Protein AF-0000000084543876 (afdb_homodimer)

Nearest PDB structures (foldseek):
  7tyx-assembly1_R  TM=1.602E-01  e=5.419E+00  Homo sapiens
  8wp0-assembly1_A  TM=1.393E-01  e=9.042E+00  Arabidopsis thaliana
  7tyx-assembly1_R  TM=1.740E-01  e=6.120E+00  Homo sapiens
  8wp0-assembly1_A  TM=1.392E-01  e=5.158E+00  Arabidopsis thaliana

Structure (mmCIF, N/CA/C/O backbone):
data_AF-0000000084543876-model_v1
#
loop_
_entity.id
_entity.type
_entity.pdbx_description
1 polymer 'tRNA-processing ribonuclease BN'
#
loop_
_atom_site.group_PDB
_atom_site.id
_atom_site.type_symbol
_atom_site.label_atom_id
_atom_site.label_alt_id
_atom_site.label_comp_id
_atom_site.label_asym_id
_atom_site.label_entity_id
_atom_site.label_seq_id
_atom_site.pdbx_PDB_ins_code
_atom_site.Cartn_x
_atom_site.Cartn_y
_atom_site.Cartn_z
_atom_site.occupancy
_atom_site.B_iso_or_equiv
_atom_site.auth_seq_id
_atom_site.auth_comp_id
_atom_site.auth_asym_id
_atom_site.auth_atom_id
_atom_site.pdbx_PDB_model_num
ATOM 1 N N . MET A 1 1 ? 17.812 -32.656 0.526 1 65.5 1 MET A N 1
ATOM 2 C CA . MET A 1 1 ? 18.469 -31.484 1.089 1 65.5 1 MET A CA 1
ATOM 3 C C . MET A 1 1 ? 18.562 -31.594 2.607 1 65.5 1 MET A C 1
ATOM 5 O O . MET A 1 1 ? 17.609 -31.984 3.266 1 65.5 1 MET A O 1
ATOM 9 N N . ASN A 1 2 ? 19.688 -31.422 3.168 1 77.44 2 ASN A N 1
ATOM 10 C CA . ASN A 1 2 ? 19.953 -31.516 4.602 1 77.44 2 ASN A CA 1
ATOM 11 C C . ASN A 1 2 ? 19.328 -30.344 5.359 1 77.44 2 ASN A C 1
ATOM 13 O O . ASN A 1 2 ? 19.109 -29.281 4.789 1 77.44 2 ASN A O 1
ATOM 17 N N . LEU A 1 3 ? 18.797 -30.609 6.527 1 85.81 3 LEU A N 1
ATOM 18 C CA . LEU A 1 3 ? 18.141 -29.625 7.395 1 85.81 3 LEU A CA 1
ATOM 19 C C . LEU A 1 3 ? 19.016 -28.391 7.586 1 85.81 3 LEU A C 1
ATOM 21 O O . LEU A 1 3 ? 18.5 -27.266 7.652 1 85.81 3 LEU A O 1
ATOM 25 N N . ALA A 1 4 ? 20.25 -28.656 7.594 1 86.25 4 ALA A N 1
ATOM 26 C CA . ALA A 1 4 ? 21.188 -27.547 7.785 1 86.25 4 ALA A CA 1
ATOM 27 C C . ALA A 1 4 ? 21.188 -26.609 6.582 1 86.25 4 ALA A C 1
ATOM 29 O O . ALA A 1 4 ? 21.266 -25.391 6.738 1 86.25 4 ALA A O 1
ATOM 30 N N . THR A 1 5 ? 21.047 -27.219 5.473 1 85.94 5 THR A N 1
ATOM 31 C CA . THR A 1 5 ? 21.016 -26.438 4.238 1 85.94 5 THR A CA 1
ATOM 32 C C . THR A 1 5 ? 19.734 -25.625 4.148 1 85.94 5 THR A C 1
ATOM 34 O O . THR A 1 5 ? 19.766 -24.453 3.74 1 85.94 5 THR A O 1
ATOM 37 N N . VAL A 1 6 ? 18.703 -26.203 4.613 1 87.62 6 VAL A N 1
ATOM 38 C CA . VAL A 1 6 ? 17.406 -25.531 4.594 1 87.62 6 VAL A CA 1
ATOM 39 C C . VAL A 1 6 ? 17.438 -24.359 5.578 1 87.62 6 VAL A C 1
ATOM 41 O O . VAL A 1 6 ? 16.953 -23.266 5.262 1 87.62 6 VAL A O 1
ATOM 44 N N . LYS A 1 7 ? 18.016 -24.609 6.688 1 90.81 7 LYS A N 1
ATOM 45 C CA . LYS A 1 7 ? 18.094 -23.562 7.699 1 90.81 7 LYS A CA 1
ATOM 46 C C . LYS A 1 7 ? 18.953 -22.391 7.215 1 90.81 7 LYS A C 1
ATOM 48 O O . LYS A 1 7 ? 18.609 -21.234 7.453 1 90.81 7 LYS A O 1
ATOM 53 N N . SER A 1 8 ? 20.016 -22.75 6.582 1 91.75 8 SER A N 1
ATOM 54 C CA . SER A 1 8 ? 20.891 -21.703 6.051 1 91.75 8 SER A CA 1
ATOM 55 C C . SER A 1 8 ? 20.203 -20.906 4.953 1 91.75 8 SER A C 1
ATOM 57 O O . SER A 1 8 ? 20.344 -19.688 4.883 1 91.75 8 SER A O 1
ATOM 59 N N . LEU A 1 9 ? 19.516 -21.625 4.164 1 90.75 9 LEU A N 1
ATOM 60 C CA . LEU A 1 9 ? 18.781 -20.984 3.086 1 90.75 9 LEU A CA 1
ATOM 61 C C . LEU A 1 9 ? 17.719 -20.031 3.645 1 90.75 9 LEU A C 1
ATOM 63 O O . LEU A 1 9 ? 17.562 -18.922 3.15 1 90.75 9 LEU A O 1
ATOM 67 N N . LEU A 1 10 ? 17.062 -20.422 4.648 1 91.88 10 LEU A N 1
ATOM 68 C CA . LEU A 1 10 ? 16 -19.625 5.254 1 91.88 10 LEU A CA 1
ATOM 69 C C . LEU A 1 10 ? 16.578 -18.406 5.961 1 91.88 10 LEU A C 1
ATOM 71 O O . LEU A 1 10 ? 16.016 -17.312 5.891 1 91.88 10 LEU A O 1
ATOM 75 N N . LYS A 1 11 ? 17.641 -18.609 6.598 1 93 11 LYS A N 1
ATOM 76 C CA . LYS A 1 11 ? 18.297 -17.516 7.301 1 93 11 LYS A CA 1
ATOM 77 C C . LYS A 1 11 ? 18.734 -16.422 6.328 1 93 11 LYS A C 1
ATOM 79 O O . LYS A 1 11 ? 18.531 -15.234 6.578 1 93 11 LYS A O 1
ATOM 84 N N . GLU A 1 12 ? 19.312 -16.844 5.309 1 93.38 12 GLU A N 1
ATOM 85 C CA . GLU A 1 12 ? 19.766 -15.875 4.305 1 93.38 12 GLU A CA 1
ATOM 86 C C . GLU A 1 12 ? 18.578 -15.188 3.639 1 93.38 12 GLU A C 1
ATOM 88 O O . GLU A 1 12 ? 18.641 -14 3.316 1 93.38 12 GLU A O 1
ATOM 93 N N . THR A 1 13 ? 17.594 -15.969 3.436 1 94.06 13 THR A N 1
ATOM 94 C CA . THR A 1 13 ? 16.391 -15.414 2.822 1 94.06 13 THR A CA 1
ATOM 95 C C . THR A 1 13 ? 15.789 -14.32 3.703 1 94.06 13 THR A C 1
ATOM 97 O O . THR A 1 13 ? 15.438 -13.242 3.213 1 94.06 13 THR A O 1
ATOM 100 N N . ILE A 1 14 ? 15.75 -14.539 4.977 1 91.94 14 ILE A N 1
ATOM 101 C CA . ILE A 1 14 ? 15.172 -13.578 5.918 1 91.94 14 ILE A CA 1
ATOM 102 C C . ILE A 1 14 ? 16.078 -12.352 6.023 1 91.94 14 ILE A C 1
ATOM 104 O O . ILE A 1 14 ? 15.594 -11.227 6.117 1 91.94 14 ILE A O 1
ATOM 108 N N . THR A 1 15 ? 17.344 -12.578 6.012 1 91.12 15 THR A N 1
ATOM 109 C CA . THR A 1 15 ? 18.297 -11.477 6.07 1 91.12 15 THR A CA 1
ATOM 110 C C . THR A 1 15 ? 18.156 -10.57 4.852 1 91.12 15 THR A C 1
ATOM 112 O O . THR A 1 15 ? 18.094 -9.344 4.984 1 91.12 15 THR A O 1
ATOM 115 N N . GLU A 1 16 ? 18.047 -11.18 3.703 1 92.5 16 GLU A N 1
ATOM 116 C CA . GLU A 1 16 ? 17.906 -10.406 2.475 1 92.5 16 GLU A CA 1
ATOM 117 C C . GLU A 1 16 ? 16.531 -9.742 2.393 1 92.5 16 GLU A C 1
ATOM 119 O O . GLU A 1 16 ? 16.406 -8.641 1.847 1 92.5 16 GLU A O 1
ATOM 124 N N . TRP A 1 17 ? 15.602 -10.5 2.873 1 92.5 17 TRP A N 1
ATOM 125 C CA . TRP A 1 17 ? 14.242 -9.977 2.959 1 92.5 17 TRP A CA 1
ATOM 126 C C . TRP A 1 17 ? 14.203 -8.68 3.758 1 92.5 17 TRP A C 1
ATOM 128 O O . TRP A 1 17 ? 13.516 -7.73 3.381 1 92.5 17 TRP A O 1
ATOM 138 N N . GLN A 1 18 ? 15 -8.602 4.801 1 88 18 GLN A N 1
ATOM 139 C CA . GLN A 1 18 ? 15.094 -7.406 5.637 1 88 18 GLN A CA 1
ATOM 140 C C . GLN A 1 18 ? 15.914 -6.316 4.949 1 88 18 GLN A C 1
ATOM 142 O O . GLN A 1 18 ? 15.539 -5.141 4.977 1 88 18 GLN A O 1
ATOM 147 N N . LYS A 1 19 ? 16.922 -6.68 4.379 1 86.88 19 LYS A N 1
ATOM 148 C CA . LYS A 1 19 ? 17.828 -5.738 3.729 1 86.88 19 LYS A CA 1
ATOM 149 C C . LYS A 1 19 ? 17.156 -5.059 2.541 1 86.88 19 LYS A C 1
ATOM 151 O O . LYS A 1 19 ? 17.359 -3.867 2.303 1 86.88 19 LYS A O 1
ATOM 156 N N . ASP A 1 20 ? 16.359 -5.859 1.862 1 90.31 20 ASP A N 1
ATOM 157 C CA . ASP A 1 20 ? 15.711 -5.336 0.662 1 90.31 20 ASP A CA 1
ATOM 158 C C . ASP A 1 20 ? 14.406 -4.625 1.004 1 90.31 20 ASP A C 1
ATOM 160 O O . ASP A 1 20 ? 13.672 -4.195 0.11 1 90.31 20 ASP A O 1
ATOM 164 N N . LYS A 1 21 ? 14.086 -4.488 2.328 1 90.12 21 LYS A N 1
ATOM 165 C CA . LYS A 1 21 ? 12.891 -3.803 2.812 1 90.12 21 LYS A CA 1
ATOM 166 C C . LYS A 1 21 ? 11.633 -4.371 2.168 1 90.12 21 LYS A C 1
ATOM 168 O O . LYS A 1 21 ? 10.789 -3.623 1.679 1 90.12 21 LYS A O 1
ATOM 173 N N . VAL A 1 22 ? 11.586 -5.684 2.115 1 92.56 22 VAL A N 1
ATOM 174 C CA . VAL A 1 22 ? 10.508 -6.406 1.452 1 92.56 22 VAL A CA 1
ATOM 175 C C . VAL A 1 22 ? 9.172 -6.039 2.094 1 92.56 22 VAL A C 1
ATOM 177 O O . VAL A 1 22 ? 8.156 -5.93 1.405 1 92.56 22 VAL A O 1
ATOM 180 N N . PRO A 1 23 ? 9.125 -5.742 3.389 1 92.06 23 PRO A N 1
ATOM 181 C CA . PRO A 1 23 ? 7.84 -5.348 3.975 1 92.06 23 PRO A CA 1
ATOM 182 C C . PRO A 1 23 ? 7.273 -4.074 3.35 1 92.06 23 PRO A C 1
ATOM 184 O O . PRO A 1 23 ? 6.059 -3.957 3.172 1 92.06 23 PRO A O 1
ATOM 187 N N . ILE A 1 24 ? 8.164 -3.191 2.955 1 92.62 24 ILE A N 1
ATOM 188 C CA . ILE A 1 24 ? 7.734 -1.962 2.303 1 92.62 24 ILE A CA 1
ATOM 189 C C . ILE A 1 24 ? 7.246 -2.273 0.889 1 92.62 24 ILE A C 1
ATOM 191 O O . ILE A 1 24 ? 6.188 -1.794 0.473 1 92.62 24 ILE A O 1
ATOM 195 N N . LEU A 1 25 ? 7.996 -3.129 0.205 1 94.81 25 LEU A N 1
ATOM 196 C CA . LEU A 1 25 ? 7.609 -3.523 -1.146 1 94.81 25 LEU A CA 1
ATOM 197 C C . LEU A 1 25 ? 6.266 -4.242 -1.14 1 94.81 25 LEU A C 1
ATOM 199 O O . LEU A 1 25 ? 5.426 -4.004 -2.01 1 94.81 25 LEU A O 1
ATOM 203 N N . ALA A 1 26 ? 6.121 -5.066 -0.122 1 95.69 26 ALA A N 1
ATOM 204 C CA . ALA A 1 26 ? 4.891 -5.844 -0.014 1 95.69 26 ALA A CA 1
ATOM 205 C C . ALA A 1 26 ? 3.695 -4.938 0.275 1 95.69 26 ALA A C 1
ATOM 207 O O . ALA A 1 26 ? 2.602 -5.156 -0.251 1 95.69 26 ALA A O 1
ATOM 208 N N . ALA A 1 27 ? 3.891 -3.98 1.118 1 94.25 27 ALA A N 1
ATOM 209 C CA . ALA A 1 27 ? 2.818 -3.037 1.427 1 94.25 27 ALA A CA 1
ATOM 210 C C . ALA A 1 27 ? 2.436 -2.221 0.196 1 94.25 27 ALA A C 1
ATOM 212 O O . ALA A 1 27 ? 1.252 -1.983 -0.056 1 94.25 27 ALA A O 1
ATOM 213 N N . ALA A 1 28 ? 3.441 -1.797 -0.5 1 94.88 28 ALA A N 1
ATOM 214 C CA . ALA A 1 28 ? 3.186 -1.065 -1.737 1 94.88 28 ALA A CA 1
ATOM 215 C C . ALA A 1 28 ? 2.391 -1.917 -2.723 1 94.88 28 ALA A C 1
ATOM 217 O O . ALA A 1 28 ? 1.407 -1.451 -3.305 1 94.88 28 ALA A O 1
ATOM 218 N N . LEU A 1 29 ? 2.809 -3.111 -2.84 1 94.81 29 LEU A N 1
ATOM 219 C CA . LEU A 1 29 ? 2.117 -4.035 -3.732 1 94.81 29 LEU A CA 1
ATOM 220 C C . LEU A 1 29 ? 0.675 -4.25 -3.281 1 94.81 29 LEU A C 1
ATOM 222 O O . LEU A 1 29 ? -0.231 -4.352 -4.113 1 94.81 29 LEU A O 1
ATOM 226 N N . ALA A 1 30 ? 0.566 -4.391 -2.014 1 93.38 30 ALA A N 1
ATOM 227 C CA . ALA A 1 30 ? -0.773 -4.605 -1.471 1 93.38 30 ALA A CA 1
ATOM 228 C C . ALA A 1 30 ? -1.695 -3.438 -1.813 1 93.38 30 ALA A C 1
ATOM 230 O O . ALA A 1 30 ? -2.867 -3.639 -2.139 1 93.38 30 ALA A O 1
ATOM 231 N N . TYR A 1 31 ? -1.17 -2.291 -1.76 1 92.25 31 TYR A N 1
ATOM 232 C CA . TYR A 1 31 ? -1.951 -1.124 -2.152 1 92.25 31 TYR A CA 1
ATOM 233 C C . TYR A 1 31 ? -2.375 -1.216 -3.611 1 92.25 31 TYR A C 1
ATOM 235 O O . TYR A 1 31 ? -3.555 -1.045 -3.936 1 92.25 31 TYR A O 1
ATOM 243 N N . TYR A 1 32 ? -1.446 -1.477 -4.441 1 90.5 32 TYR A N 1
ATOM 244 C CA . TYR A 1 32 ? -1.74 -1.526 -5.867 1 90.5 32 TYR A CA 1
ATOM 245 C C . TYR A 1 32 ? -2.662 -2.695 -6.195 1 90.5 32 TYR A C 1
ATOM 247 O O . TYR A 1 32 ? -3.473 -2.615 -7.121 1 90.5 32 TYR A O 1
ATOM 255 N N . MET A 1 33 ? -2.506 -3.674 -5.406 1 89.38 33 MET A N 1
ATOM 256 C CA . MET A 1 33 ? -3.402 -4.805 -5.609 1 89.38 33 MET A CA 1
ATOM 257 C C . MET A 1 33 ? -4.844 -4.426 -5.277 1 89.38 33 MET A C 1
ATOM 259 O O . MET A 1 33 ? -5.77 -4.809 -5.996 1 89.38 33 MET A O 1
ATOM 263 N N . VAL A 1 34 ? -5.012 -3.801 -4.199 1 83.75 34 VAL A N 1
ATOM 264 C CA . VAL A 1 34 ? -6.352 -3.361 -3.822 1 83.75 34 VAL A CA 1
ATOM 265 C C . VAL A 1 34 ? -6.934 -2.479 -4.922 1 83.75 34 VAL A C 1
ATOM 267 O O . VAL A 1 34 ? -8.109 -2.605 -5.273 1 83.75 34 VAL A O 1
ATOM 270 N N . PHE A 1 35 ? -6.121 -1.653 -5.461 1 79.31 35 PHE A N 1
ATOM 271 C CA . PHE A 1 35 ? -6.523 -0.731 -6.52 1 79.31 35 PHE A CA 1
ATOM 272 C C . PHE A 1 35 ? -6.848 -1.485 -7.801 1 79.31 35 PHE A C 1
ATOM 274 O O . PHE A 1 35 ? -7.828 -1.17 -8.484 1 79.31 35 PHE A O 1
ATOM 281 N N . SER A 1 36 ? -6.066 -2.465 -8.086 1 85.44 36 SER A N 1
ATOM 282 C CA . SER A 1 36 ? -6.137 -3.131 -9.383 1 85.44 36 SER A CA 1
ATOM 283 C C . SER A 1 36 ? -7.098 -4.312 -9.352 1 85.44 36 SER A C 1
ATOM 285 O O . SER A 1 36 ? -7.5 -4.824 -10.398 1 85.44 36 SER A O 1
ATOM 287 N N . LEU A 1 37 ? -7.43 -4.77 -8.219 1 82.19 37 LEU A N 1
ATOM 288 C CA . LEU A 1 37 ? -8.133 -6.039 -8.078 1 82.19 37 LEU A CA 1
ATOM 289 C C . LEU A 1 37 ? -9.453 -6.02 -8.844 1 82.19 37 LEU A C 1
ATOM 291 O O . LEU A 1 37 ? -9.719 -6.91 -9.648 1 82.19 37 LEU A O 1
ATOM 295 N N . ALA A 1 38 ? -10.25 -5.02 -8.617 1 76.44 38 ALA A N 1
ATOM 296 C CA . ALA A 1 38 ? -11.562 -4.949 -9.258 1 76.44 38 ALA A CA 1
ATOM 297 C C . ALA A 1 38 ? -11.438 -4.859 -10.773 1 76.44 38 ALA A C 1
ATOM 299 O O . ALA A 1 38 ? -12.023 -5.66 -11.5 1 76.44 38 ALA A O 1
ATOM 300 N N . PRO A 1 39 ? -10.617 -3.973 -11.242 1 78.19 39 PRO A N 1
ATOM 301 C CA . PRO A 1 39 ? -10.422 -3.9 -12.695 1 78.19 39 PRO A CA 1
ATOM 302 C C . PRO A 1 39 ? -9.867 -5.199 -13.281 1 78.19 39 PRO A C 1
ATOM 304 O O . PRO A 1 39 ? -10.273 -5.602 -14.375 1 78.19 39 PRO A O 1
ATOM 307 N N . LEU A 1 40 ? -9.008 -5.773 -12.602 1 83 40 LEU A N 1
ATOM 308 C CA . LEU A 1 40 ? -8.414 -7.023 -13.062 1 83 40 LEU A CA 1
ATOM 309 C C . LEU A 1 40 ? -9.469 -8.117 -13.18 1 83 40 LEU A C 1
ATOM 311 O O . LEU A 1 40 ? -9.531 -8.82 -14.195 1 83 40 LEU A O 1
ATOM 315 N N . LEU A 1 41 ? -10.266 -8.273 -12.203 1 80.81 41 LEU A N 1
ATOM 316 C CA . LEU A 1 41 ? -11.305 -9.289 -12.211 1 80.81 41 LEU A CA 1
ATOM 317 C C . LEU A 1 41 ? -12.328 -9.016 -13.305 1 80.81 41 LEU A C 1
ATOM 319 O O . LEU A 1 41 ? -12.844 -9.945 -13.93 1 80.81 41 LEU A O 1
ATOM 323 N N . MET A 1 42 ? -12.578 -7.734 -13.453 1 79.31 42 MET A N 1
ATOM 324 C CA . MET A 1 42 ? -13.516 -7.355 -14.5 1 79.31 42 MET A CA 1
ATOM 325 C C . MET A 1 42 ? -12.992 -7.762 -15.875 1 79.31 42 MET A C 1
ATOM 327 O O . MET A 1 42 ? -13.75 -8.258 -16.719 1 79.31 42 MET A O 1
ATOM 331 N N . ILE A 1 43 ? -11.781 -7.613 -16.094 1 81.56 43 ILE A N 1
ATOM 332 C CA . ILE A 1 43 ? -11.188 -7.973 -17.375 1 81.56 43 ILE A CA 1
ATOM 333 C C . ILE A 1 43 ? -11.172 -9.492 -17.531 1 81.56 43 ILE A C 1
ATOM 335 O O . ILE A 1 43 ? -11.5 -10.016 -18.594 1 81.56 43 ILE A O 1
ATOM 339 N N . VAL A 1 44 ? -10.844 -10.148 -16.516 1 82.56 44 VAL A N 1
ATOM 340 C CA . VAL A 1 44 ? -10.789 -11.609 -16.547 1 82.56 44 VAL A CA 1
ATOM 341 C C . VAL A 1 44 ? -12.18 -12.172 -16.828 1 82.56 44 VAL A C 1
ATOM 343 O O . VAL A 1 44 ? -12.328 -13.109 -17.609 1 82.56 44 VAL A O 1
ATOM 346 N N . ILE A 1 45 ? -13.195 -11.625 -16.188 1 80.81 45 ILE A N 1
ATOM 347 C CA . ILE A 1 45 ? -14.57 -12.078 -16.391 1 80.81 45 ILE A CA 1
ATOM 348 C C . ILE A 1 45 ? -15 -11.789 -17.828 1 80.81 45 ILE A C 1
ATOM 350 O O . ILE A 1 45 ? -15.672 -12.609 -18.453 1 80.81 45 ILE A O 1
ATOM 354 N N . ALA A 1 46 ? -14.625 -10.602 -18.25 1 79.19 46 ALA A N 1
ATOM 355 C CA . ALA A 1 46 ? -14.977 -10.234 -19.609 1 79.19 46 ALA A CA 1
ATOM 356 C C . ALA A 1 46 ? -14.344 -11.188 -20.625 1 79.19 46 ALA A C 1
ATOM 358 O O . ALA A 1 46 ? -15.008 -11.656 -21.547 1 79.19 46 ALA A O 1
ATOM 359 N N . VAL A 1 47 ? -13.156 -11.492 -20.453 1 80.06 47 VAL A N 1
ATOM 360 C CA . VAL A 1 47 ? -12.422 -12.344 -21.375 1 80.06 47 VAL A CA 1
ATOM 361 C C . VAL A 1 47 ? -12.914 -13.789 -21.266 1 80.06 47 VAL A C 1
ATOM 363 O O . VAL A 1 47 ? -13.234 -14.422 -22.266 1 80.06 47 VAL A O 1
ATOM 366 N N . ALA A 1 48 ? -12.961 -14.297 -20.047 1 80.75 48 ALA A N 1
ATOM 367 C CA . ALA A 1 48 ? -13.453 -15.656 -19.844 1 80.75 48 ALA A CA 1
ATOM 368 C C . ALA A 1 48 ? -14.922 -15.781 -20.25 1 80.75 48 ALA A C 1
ATOM 370 O O . ALA A 1 48 ? -15.336 -16.812 -20.781 1 80.75 48 ALA A O 1
ATOM 371 N N . GLY A 1 49 ? -15.625 -14.75 -19.891 1 82.62 49 GLY A N 1
ATOM 372 C CA . GLY A 1 49 ? -17.047 -14.734 -20.219 1 82.62 49 GLY A CA 1
ATOM 373 C C . GLY A 1 49 ? -17.297 -14.797 -21.719 1 82.62 49 GLY A C 1
ATOM 374 O O . GLY A 1 49 ? -18.312 -15.344 -22.156 1 82.62 49 GLY A O 1
ATOM 375 N N . SER A 1 50 ? -16.422 -14.266 -22.438 1 82.94 50 SER A N 1
ATOM 376 C CA . SER A 1 50 ? -16.562 -14.312 -23.891 1 82.94 50 SER A CA 1
ATOM 377 C C . SER A 1 50 ? -16.391 -15.734 -24.406 1 82.94 50 SER A C 1
ATOM 379 O O . SER A 1 50 ? -16.828 -16.047 -25.516 1 82.94 50 SER A O 1
ATOM 381 N N . ILE A 1 51 ? -15.859 -16.625 -23.641 1 82 51 ILE A N 1
ATOM 382 C CA . ILE A 1 51 ? -15.602 -17.984 -24.062 1 82 51 ILE A CA 1
ATOM 383 C C . ILE A 1 51 ? -16.641 -18.938 -23.469 1 82 51 ILE A C 1
ATOM 385 O O . ILE A 1 51 ? -17.25 -19.734 -24.188 1 82 51 ILE A O 1
ATOM 389 N N . VAL A 1 52 ? -16.953 -18.797 -22.172 1 81.69 52 VAL A N 1
ATOM 390 C CA . VAL A 1 52 ? -17.797 -19.766 -21.484 1 81.69 52 VAL A CA 1
ATOM 391 C C . VAL A 1 52 ? -19.109 -19.109 -21.094 1 81.69 52 VAL A C 1
ATOM 393 O O . VAL A 1 52 ? -20.031 -19.797 -20.641 1 81.69 52 VAL A O 1
ATOM 396 N N . GLY A 1 53 ? -19.266 -17.875 -21.297 1 79.94 53 GLY A N 1
ATOM 397 C CA . GLY A 1 53 ? -20.438 -17.141 -20.844 1 79.94 53 GLY A CA 1
ATOM 398 C C . GLY A 1 53 ? -20.172 -16.281 -19.625 1 79.94 53 GLY A C 1
ATOM 399 O O . GLY A 1 53 ? -19.422 -16.688 -18.734 1 79.94 53 GLY A O 1
ATOM 400 N N . GLU A 1 54 ? -20.75 -15.148 -19.562 1 80.38 54 GLU A N 1
ATOM 401 C CA . GLU A 1 54 ? -20.484 -14.164 -18.516 1 80.38 54 GLU A CA 1
ATOM 402 C C . GLU A 1 54 ? -20.906 -14.695 -17.141 1 80.38 54 GLU A C 1
ATOM 404 O O . GLU A 1 54 ? -20.188 -14.531 -16.156 1 80.38 54 GLU A O 1
ATOM 409 N N . ALA A 1 55 ? -22.109 -15.305 -17.062 1 81.38 55 ALA A N 1
ATOM 410 C CA . ALA A 1 55 ? -22.625 -15.805 -15.789 1 81.38 55 ALA A CA 1
ATOM 411 C C . ALA A 1 55 ? -21.734 -16.891 -15.219 1 81.38 55 ALA A C 1
ATOM 413 O O . ALA A 1 55 ? -21.469 -16.922 -14.008 1 81.38 55 ALA A O 1
ATOM 414 N N . VAL A 1 56 ? -21.312 -17.703 -16.094 1 79.44 56 VAL A N 1
ATOM 415 C CA . VAL A 1 56 ? -20.453 -18.797 -15.672 1 79.44 56 VAL A CA 1
ATOM 416 C C . VAL A 1 56 ? -19.109 -18.25 -15.203 1 79.44 56 VAL A C 1
ATOM 418 O O . VAL A 1 56 ? -18.578 -18.672 -14.172 1 79.44 56 VAL A O 1
ATOM 421 N N . ALA A 1 57 ? -18.562 -17.344 -15.984 1 80 57 ALA A N 1
ATOM 422 C CA . ALA A 1 57 ? -17.281 -16.734 -15.641 1 80 57 ALA A CA 1
ATOM 423 C C . ALA A 1 57 ? -17.359 -16 -14.305 1 80 57 ALA A C 1
ATOM 425 O O . ALA A 1 57 ? -16.469 -16.125 -13.469 1 80 57 ALA A O 1
ATOM 426 N N . GLN A 1 58 ? -18.406 -15.273 -14.156 1 82 58 GLN A N 1
ATOM 427 C CA . GLN A 1 58 ? -18.594 -14.516 -12.922 1 82 58 GLN A CA 1
ATOM 428 C C . GLN A 1 58 ? -18.703 -15.445 -11.719 1 82 58 GLN A C 1
ATOM 430 O O . GLN A 1 58 ? -18.125 -15.18 -10.664 1 82 58 GLN A O 1
ATOM 435 N N . LYS A 1 59 ? -19.484 -16.406 -11.852 1 78.88 59 LYS A N 1
ATOM 436 C CA . LYS A 1 59 ? -19.656 -17.375 -10.773 1 78.88 59 LYS A CA 1
ATOM 437 C C . LYS A 1 59 ? -18.328 -18.016 -10.391 1 78.88 59 LYS A C 1
ATOM 439 O O . LYS A 1 59 ? -18.031 -18.188 -9.203 1 78.88 59 LYS A O 1
ATOM 444 N N . GLU A 1 60 ? -17.594 -18.406 -11.375 1 75.69 60 GLU A N 1
ATOM 445 C CA . GLU A 1 60 ? -16.297 -19.047 -11.125 1 75.69 60 GLU A CA 1
ATOM 446 C C . GLU A 1 60 ? -15.344 -18.094 -10.414 1 75.69 60 GLU A C 1
ATOM 448 O O . GLU A 1 60 ? -14.602 -18.5 -9.523 1 75.69 60 GLU A O 1
ATOM 453 N N . VAL A 1 61 ? -15.359 -16.875 -10.906 1 79.56 61 VAL A N 1
ATOM 454 C CA . VAL A 1 61 ? -14.492 -15.867 -10.305 1 79.56 61 VAL A CA 1
ATOM 455 C C . VAL A 1 61 ? -14.867 -15.664 -8.836 1 79.56 61 VAL A C 1
ATOM 457 O O . VAL A 1 61 ? -14 -15.617 -7.969 1 79.56 61 VAL A O 1
ATOM 460 N N . ILE A 1 62 ? -16.156 -15.633 -8.617 1 78.25 62 ILE A N 1
ATOM 461 C CA . ILE A 1 62 ? -16.641 -15.414 -7.254 1 78.25 62 ILE A CA 1
ATOM 462 C C . ILE A 1 62 ? -16.312 -16.625 -6.391 1 78.25 62 ILE A C 1
ATOM 464 O O . ILE A 1 62 ? -15.906 -16.484 -5.23 1 78.25 62 ILE A O 1
ATOM 468 N N . GLU A 1 63 ? -16.484 -17.75 -6.898 1 74.75 63 GLU A N 1
ATOM 469 C CA . GLU A 1 63 ? -16.172 -18.969 -6.172 1 74.75 63 GLU A CA 1
ATOM 470 C C . GLU A 1 63 ? -14.68 -19.047 -5.824 1 74.75 63 GLU A C 1
ATOM 472 O O . GLU A 1 63 ? -14.312 -19.438 -4.719 1 74.75 63 GLU A O 1
ATOM 477 N N . GLN A 1 64 ? -13.922 -18.688 -6.785 1 69.94 64 GLN A N 1
ATOM 478 C CA . GLN A 1 64 ? -12.484 -18.672 -6.539 1 69.94 64 GLN A CA 1
ATOM 479 C C . GLN A 1 64 ? -12.117 -17.641 -5.48 1 69.94 64 GLN A C 1
ATOM 481 O O . GLN A 1 64 ? -11.219 -17.859 -4.664 1 69.94 64 GLN A O 1
ATOM 486 N N . LEU A 1 65 ? -12.758 -16.484 -5.559 1 73.62 65 LEU A N 1
ATOM 487 C CA . LEU A 1 65 ? -12.523 -15.438 -4.574 1 73.62 65 LEU A CA 1
ATOM 488 C C . LEU A 1 65 ? -12.922 -15.898 -3.176 1 73.62 65 LEU A C 1
ATOM 490 O O . LEU A 1 65 ? -12.227 -15.609 -2.199 1 73.62 65 LEU A O 1
ATOM 494 N N . GLU A 1 66 ? -14.047 -16.578 -3.158 1 73.5 66 GLU A N 1
ATOM 495 C CA . GLU A 1 66 ? -14.516 -17.094 -1.879 1 73.5 66 GLU A CA 1
ATOM 496 C C . GLU A 1 66 ? -13.523 -18.094 -1.29 1 73.5 66 GLU A C 1
ATOM 498 O O . GLU A 1 66 ? -13.305 -18.125 -0.076 1 73.5 66 GLU A O 1
ATOM 503 N N . THR A 1 67 ? -13 -18.875 -2.211 1 64.19 67 THR A N 1
ATOM 504 C CA . THR A 1 67 ? -12.016 -19.859 -1.768 1 64.19 67 THR A CA 1
ATOM 505 C C . THR A 1 67 ? -10.75 -19.172 -1.279 1 64.19 67 THR A C 1
ATOM 507 O O . THR A 1 67 ? -10.102 -19.641 -0.34 1 64.19 67 THR A O 1
ATOM 510 N N . LEU A 1 68 ? -10.484 -18.062 -1.945 1 61.88 68 LEU A N 1
ATOM 511 C CA . LEU A 1 68 ? -9.227 -17.375 -1.671 1 61.88 68 LEU A CA 1
ATOM 512 C C . LEU A 1 68 ? -9.359 -16.453 -0.471 1 61.88 68 LEU A C 1
ATOM 514 O O . LEU A 1 68 ? -8.43 -16.312 0.326 1 61.88 68 LEU A O 1
ATOM 518 N N . MET A 1 69 ? -10.516 -15.742 -0.404 1 62.88 69 MET A N 1
ATOM 519 C CA . MET A 1 69 ? -10.602 -14.688 0.607 1 62.88 69 MET A CA 1
ATOM 520 C C . MET A 1 69 ? -11.812 -14.898 1.505 1 62.88 69 MET A C 1
ATOM 522 O O . MET A 1 69 ? -12.07 -14.094 2.406 1 62.88 69 MET A O 1
ATOM 526 N N . GLY A 1 70 ? -12.492 -15.977 1.343 1 60.56 70 GLY A N 1
ATOM 527 C CA . GLY A 1 70 ? -13.703 -16.203 2.109 1 60.56 70 GLY A CA 1
ATOM 528 C C . GLY A 1 70 ? -14.922 -15.523 1.516 1 60.56 70 GLY A C 1
ATOM 529 O O . GLY A 1 70 ? -14.797 -14.727 0.585 1 60.56 70 GLY A O 1
ATOM 530 N N . GLU A 1 71 ? -16.078 -15.898 2.025 1 64.69 71 GLU A N 1
ATOM 531 C CA . GLU A 1 71 ? -17.344 -15.406 1.495 1 64.69 71 GLU A CA 1
ATOM 532 C C . GLU A 1 71 ? -17.469 -13.891 1.652 1 64.69 71 GLU A C 1
ATOM 534 O O . GLU A 1 71 ? -17.922 -13.203 0.742 1 64.69 71 GLU A O 1
ATOM 539 N N . GLN A 1 72 ? -17 -13.445 2.695 1 61.44 72 GLN A N 1
ATOM 540 C CA . GLN A 1 72 ? -17.141 -12.023 2.977 1 61.44 72 GLN A CA 1
ATOM 541 C C . GLN A 1 72 ? -16.234 -11.188 2.084 1 61.44 72 GLN A C 1
ATOM 543 O O . GLN A 1 72 ? -16.641 -10.156 1.56 1 61.44 72 GLN A O 1
ATOM 548 N N . GLY A 1 73 ? -15.016 -11.609 1.966 1 62 73 GLY A N 1
ATOM 549 C CA . GLY A 1 73 ? -14.117 -10.922 1.059 1 62 73 GLY A CA 1
ATOM 550 C C . GLY A 1 73 ? -14.586 -10.938 -0.383 1 62 73 GLY A C 1
ATOM 551 O O . GLY A 1 73 ? -14.516 -9.922 -1.078 1 62 73 GLY A O 1
ATOM 552 N N . ALA A 1 74 ? -15.148 -12.07 -0.689 1 70.62 74 ALA A N 1
ATOM 553 C CA . ALA A 1 74 ? -15.648 -12.234 -2.053 1 70.62 74 ALA A CA 1
ATOM 554 C C . ALA A 1 74 ? -16.859 -11.328 -2.307 1 70.62 74 ALA A C 1
ATOM 556 O O . ALA A 1 74 ? -17.016 -10.789 -3.404 1 70.62 74 ALA A O 1
ATOM 557 N N . SER A 1 75 ? -17.625 -11.18 -1.278 1 68.81 75 SER A N 1
ATOM 558 C CA . SER A 1 75 ? -18.844 -10.375 -1.433 1 68.81 75 SER A CA 1
ATOM 559 C C . SER A 1 75 ? -18.5 -8.906 -1.68 1 68.81 75 SER A C 1
ATOM 561 O O . SER A 1 75 ? -19.188 -8.227 -2.441 1 68.81 75 SER A O 1
ATOM 563 N N . VAL A 1 76 ? -17.469 -8.555 -1.085 1 61.91 76 VAL A N 1
ATOM 564 C CA . VAL A 1 76 ? -17.031 -7.164 -1.263 1 61.91 76 VAL A CA 1
ATOM 565 C C . VAL A 1 76 ? -16.641 -6.93 -2.717 1 61.91 76 VAL A C 1
ATOM 567 O O . VAL A 1 76 ? -17.047 -5.934 -3.324 1 61.91 76 VAL A O 1
ATOM 570 N N . ILE A 1 77 ? -15.914 -7.824 -3.236 1 66.06 77 ILE A N 1
ATOM 571 C CA . ILE A 1 77 ? -15.438 -7.695 -4.609 1 66.06 77 ILE A CA 1
ATOM 572 C C . ILE A 1 77 ? -16.609 -7.883 -5.578 1 66.06 77 ILE A C 1
ATOM 574 O O . ILE A 1 77 ? -16.703 -7.172 -6.582 1 66.06 77 ILE A O 1
ATOM 578 N N . ALA A 1 78 ? -17.469 -8.812 -5.195 1 70.31 78 ALA A N 1
ATOM 579 C CA . ALA A 1 78 ? -18.641 -9.07 -6.035 1 70.31 78 ALA A CA 1
ATOM 580 C C . ALA A 1 78 ? -19.516 -7.828 -6.152 1 70.31 78 ALA A C 1
ATOM 582 O O . ALA A 1 78 ? -20.016 -7.508 -7.234 1 70.31 78 ALA A O 1
ATOM 583 N N . ASN A 1 79 ? -19.672 -7.176 -5.125 1 63.88 79 ASN A N 1
ATOM 584 C CA . ASN A 1 79 ? -20.469 -5.957 -5.117 1 63.88 79 ASN A CA 1
ATOM 585 C C . ASN A 1 79 ? -19.812 -4.855 -5.949 1 63.88 79 ASN A C 1
ATOM 587 O O . ASN A 1 79 ? -20.5 -4.094 -6.629 1 63.88 79 ASN A O 1
ATOM 591 N N . ALA A 1 80 ? -18.562 -4.875 -5.859 1 60.97 80 ALA A N 1
ATOM 592 C CA . ALA A 1 80 ? -17.828 -3.875 -6.629 1 60.97 80 ALA A CA 1
ATOM 593 C C . ALA A 1 80 ? -17.953 -4.129 -8.125 1 60.97 80 ALA A C 1
ATOM 595 O O . ALA A 1 80 ? -18.047 -3.188 -8.922 1 60.97 80 ALA A O 1
ATOM 596 N N . ILE A 1 81 ? -17.953 -5.367 -8.508 1 64.31 81 ILE A N 1
ATOM 597 C CA . ILE A 1 81 ? -18.078 -5.77 -9.906 1 64.31 81 ILE A CA 1
ATOM 598 C C . ILE A 1 81 ? -19.484 -5.488 -10.406 1 64.31 81 ILE A C 1
ATOM 600 O O . ILE A 1 81 ? -19.672 -5.047 -11.547 1 64.31 81 ILE A O 1
ATOM 604 N N . GLN A 1 82 ? -20.422 -5.73 -9.578 1 61.66 82 GLN A N 1
ATOM 605 C CA . GLN A 1 82 ? -21.812 -5.582 -9.992 1 61.66 82 GLN A CA 1
ATOM 606 C C . GLN A 1 82 ? -22.172 -4.113 -10.164 1 61.66 82 GLN A C 1
ATOM 608 O O . GLN A 1 82 ? -23.016 -3.773 -11.008 1 61.66 82 GLN A O 1
ATOM 613 N N . SER A 1 83 ? -21.641 -3.254 -9.375 1 54.34 83 SER A N 1
ATOM 614 C CA . SER A 1 83 ? -22 -1.84 -9.438 1 54.34 83 SER A CA 1
ATOM 615 C C . SER A 1 83 ? -21.391 -1.17 -10.664 1 54.34 83 SER A C 1
ATOM 617 O O . SER A 1 83 ? -21.859 -0.116 -11.102 1 54.34 83 SER A O 1
ATOM 619 N N . GLN A 1 84 ? -20.297 -1.558 -11.125 1 50.59 84 GLN A N 1
ATOM 620 C CA . GLN A 1 84 ? -19.5 -0.776 -12.07 1 50.59 84 GLN A CA 1
ATOM 621 C C . GLN A 1 84 ? -20.109 -0.834 -13.469 1 50.59 84 GLN A C 1
ATOM 623 O O . GLN A 1 84 ? -20.188 0.183 -14.156 1 50.59 84 GLN A O 1
ATOM 628 N N . PHE A 1 85 ? -20.062 -1.894 -14.242 1 48.19 85 PHE A N 1
ATOM 629 C CA . PHE A 1 85 ? -19.953 -1.658 -15.68 1 48.19 85 PHE A CA 1
ATOM 630 C C . PHE A 1 85 ? -21.328 -1.393 -16.281 1 48.19 85 PHE A C 1
ATOM 632 O O . PHE A 1 85 ? -22.094 -2.328 -16.547 1 48.19 85 PHE A O 1
ATOM 639 N N . GLN A 1 86 ? -21.875 -0.331 -15.766 1 48.44 86 GLN A N 1
ATOM 640 C CA . GLN A 1 86 ? -22.953 0.009 -16.688 1 48.44 86 GLN A CA 1
ATOM 641 C C . GLN A 1 86 ? -22.406 0.714 -17.938 1 48.44 86 GLN A C 1
ATOM 643 O O . GLN A 1 86 ? -21.75 1.752 -17.828 1 48.44 86 GLN A O 1
ATOM 648 N N . PRO A 1 87 ? -22.312 -0.115 -18.953 1 47 87 PRO A N 1
ATOM 649 C CA . PRO A 1 87 ? -21.859 0.507 -20.203 1 47 87 PRO A CA 1
ATOM 650 C C . PRO A 1 87 ? -22.547 1.846 -20.469 1 47 87 PRO A C 1
ATOM 652 O O . PRO A 1 87 ? -23.734 1.999 -20.203 1 47 87 PRO A O 1
ATOM 655 N N . SER A 1 88 ? -21.812 2.838 -20.219 1 51.38 88 SER A N 1
ATOM 656 C CA . SER A 1 88 ? -22.391 4.098 -20.688 1 51.38 88 SER A CA 1
ATOM 657 C C . SER A 1 88 ? -22.688 4.051 -22.188 1 51.38 88 SER A C 1
ATOM 659 O O . SER A 1 88 ? -22.078 3.271 -22.922 1 51.38 88 SER A O 1
ATOM 661 N N . SER A 1 89 ? -23.703 4.699 -22.578 1 58.22 89 SER A N 1
ATOM 662 C CA . SER A 1 89 ? -24.25 4.801 -23.922 1 58.22 89 SER A CA 1
ATOM 663 C C . SER A 1 89 ? -23.234 5.395 -24.891 1 58.22 89 SER A C 1
ATOM 665 O O . SER A 1 89 ? -23.281 5.141 -26.094 1 58.22 89 SER A O 1
ATOM 667 N N . SER A 1 90 ? -22.203 6.027 -24.406 1 64.56 90 SER A N 1
ATOM 668 C CA . SER A 1 90 ? -21.344 6.691 -25.375 1 64.56 90 SER A CA 1
ATOM 669 C C . SER A 1 90 ? -20.078 5.883 -25.625 1 64.56 90 SER A C 1
ATOM 671 O O . SER A 1 90 ? -19.531 5.27 -24.719 1 64.56 90 SER A O 1
ATOM 673 N N . ILE A 1 91 ? -19.781 5.781 -26.875 1 66.25 91 ILE A N 1
ATOM 674 C CA . ILE A 1 91 ? -18.594 5.07 -27.328 1 66.25 91 ILE A CA 1
ATOM 675 C C . ILE A 1 91 ? -17.359 5.648 -26.641 1 66.25 91 ILE A C 1
ATOM 677 O O . ILE A 1 91 ? -16.469 4.902 -26.219 1 66.25 91 ILE A O 1
ATOM 681 N N . ILE A 1 92 ? -17.406 6.906 -26.531 1 67.25 92 ILE A N 1
ATOM 682 C CA . ILE A 1 92 ? -16.25 7.578 -25.953 1 67.25 92 ILE A CA 1
ATOM 683 C C . ILE A 1 92 ? -16.109 7.18 -24.484 1 67.25 92 ILE A C 1
ATOM 685 O O . ILE A 1 92 ? -15.016 6.871 -24.016 1 67.25 92 ILE A O 1
ATOM 689 N N . THR A 1 93 ? -17.188 7.113 -23.875 1 65.38 93 THR A N 1
ATOM 690 C CA . THR A 1 93 ? -17.172 6.75 -22.469 1 65.38 93 THR A CA 1
ATOM 691 C C . THR A 1 93 ? -16.734 5.293 -22.297 1 65.38 93 THR A C 1
ATOM 693 O O . THR A 1 93 ? -16.047 4.961 -21.328 1 65.38 93 THR A O 1
ATOM 696 N N . THR A 1 94 ? -17.062 4.621 -23.297 1 68.06 94 THR A N 1
ATOM 697 C CA . THR A 1 94 ? -16.688 3.213 -23.266 1 68.06 94 THR A CA 1
ATOM 698 C C . THR A 1 94 ? -15.188 3.049 -23.453 1 68.06 94 THR A C 1
ATOM 700 O O . THR A 1 94 ? -14.547 2.277 -22.734 1 68.06 94 THR A O 1
ATOM 703 N N . ILE A 1 95 ? -14.703 3.754 -24.375 1 72.31 95 ILE A N 1
ATOM 704 C CA . ILE A 1 95 ? -13.273 3.664 -24.672 1 72.31 95 ILE A CA 1
ATOM 705 C C . ILE A 1 95 ? -12.477 4.141 -23.453 1 72.31 95 ILE A C 1
ATOM 707 O O . ILE A 1 95 ? -11.523 3.477 -23.031 1 72.31 95 ILE A O 1
ATOM 711 N N . ILE A 1 96 ? -12.844 5.148 -22.875 1 72.19 96 ILE A N 1
ATOM 712 C CA . ILE A 1 96 ? -12.156 5.691 -21.703 1 72.19 96 ILE A CA 1
ATOM 713 C C . ILE A 1 96 ? -12.25 4.703 -20.547 1 72.19 96 ILE A C 1
ATOM 715 O O . ILE A 1 96 ? -11.273 4.496 -19.828 1 72.19 96 ILE A O 1
ATOM 719 N N . GLY A 1 97 ? -13.375 4.172 -20.547 1 70.88 97 GLY A N 1
ATOM 720 C CA . GLY A 1 97 ? -13.578 3.182 -19.5 1 70.88 97 GLY A CA 1
ATOM 721 C C . GLY A 1 97 ? -12.664 1.975 -19.641 1 70.88 97 GLY A C 1
ATOM 722 O O . GLY A 1 97 ? -12.07 1.526 -18.656 1 70.88 97 GLY A O 1
ATOM 723 N N . VAL A 1 98 ? -12.547 1.584 -20.828 1 76.25 98 VAL A N 1
ATOM 724 C CA . VAL A 1 98 ? -11.734 0.399 -21.094 1 76.25 98 VAL A CA 1
ATOM 725 C C . VAL A 1 98 ? -10.258 0.714 -20.844 1 76.25 98 VAL A C 1
ATOM 727 O O . VAL A 1 98 ? -9.547 -0.077 -20.234 1 76.25 98 VAL A O 1
ATOM 730 N N . VAL A 1 99 ? -9.82 1.79 -21.281 1 78.56 99 VAL A N 1
ATOM 731 C CA . VAL A 1 99 ? -8.43 2.197 -21.125 1 78.56 99 VAL A CA 1
ATOM 732 C C . VAL A 1 99 ? -8.109 2.361 -19.641 1 78.56 99 VAL A C 1
ATOM 734 O O . VAL A 1 99 ? -7.055 1.935 -19.172 1 78.56 99 VAL A O 1
ATOM 737 N N . THR A 1 100 ? -9.078 2.881 -19.016 1 76.94 100 THR A N 1
ATOM 738 C CA . THR A 1 100 ? -8.898 3.092 -17.578 1 76.94 100 THR A CA 1
ATOM 739 C C . THR A 1 100 ? -8.852 1.76 -16.828 1 76.94 100 THR A C 1
ATOM 741 O O . THR A 1 100 ? -8.039 1.575 -15.93 1 76.94 100 THR A O 1
ATOM 744 N N . LEU A 1 101 ? -9.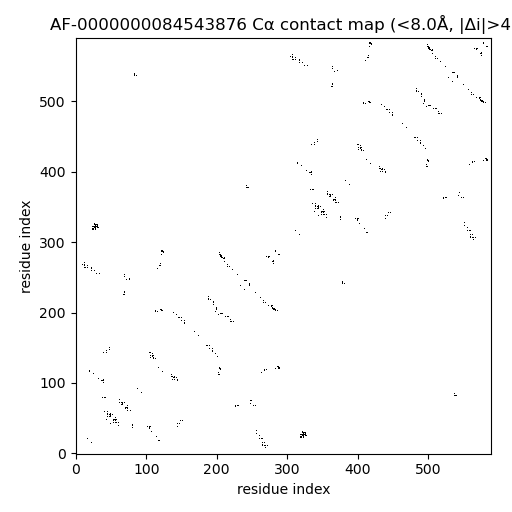664 0.986 -17.328 1 76.75 101 LEU A N 1
ATOM 745 C CA . LEU A 1 101 ? -9.719 -0.333 -16.703 1 76.75 101 LEU A CA 1
ATOM 746 C C . LEU A 1 101 ? -8.414 -1.099 -16.953 1 76.75 101 LEU A C 1
ATOM 748 O O . LEU A 1 101 ? -7.898 -1.748 -16.031 1 76.75 101 LEU A O 1
ATOM 752 N N . LEU A 1 102 ? -7.961 -1.006 -18.125 1 82.31 102 LEU A N 1
ATOM 753 C CA . LEU A 1 102 ? -6.723 -1.693 -18.484 1 82.31 102 LEU A CA 1
ATOM 754 C C . LEU A 1 102 ? -5.543 -1.121 -17.703 1 82.31 102 LEU A C 1
ATOM 756 O O . LEU A 1 102 ? -4.703 -1.871 -17.203 1 82.31 102 LEU A O 1
ATOM 760 N N . PHE A 1 103 ? -5.527 0.097 -17.594 1 83.06 103 PHE A N 1
ATOM 761 C CA . PHE A 1 103 ? -4.469 0.758 -16.844 1 83.06 103 PHE A CA 1
ATOM 762 C C . PHE A 1 103 ? -4.508 0.344 -15.383 1 83.06 103 PHE A C 1
ATOM 764 O O . PHE A 1 103 ? -3.482 -0.025 -14.805 1 83.06 103 PHE A O 1
ATOM 771 N N . ALA A 1 104 ? -5.656 0.363 -14.844 1 80.19 104 ALA A N 1
ATOM 772 C CA . ALA A 1 104 ? -5.832 0.013 -13.438 1 80.19 104 ALA A CA 1
ATOM 773 C C . ALA A 1 104 ? -5.453 -1.443 -13.188 1 80.19 104 ALA A C 1
ATOM 775 O O . ALA A 1 104 ? -4.773 -1.752 -12.203 1 80.19 104 ALA A O 1
ATOM 776 N N . ALA A 1 105 ? -5.801 -2.219 -14.125 1 84.44 105 ALA A N 1
ATOM 777 C CA . ALA A 1 105 ? -5.59 -3.654 -13.961 1 84.44 105 ALA A CA 1
ATOM 778 C C . ALA A 1 105 ? -4.113 -4.012 -14.109 1 84.44 105 ALA A C 1
ATOM 780 O O . ALA A 1 105 ? -3.627 -4.949 -13.469 1 84.44 105 ALA A O 1
ATOM 781 N N . THR A 1 106 ? -3.361 -3.225 -14.875 1 87.19 106 THR A N 1
ATOM 782 C CA . THR A 1 106 ? -1.997 -3.605 -15.219 1 87.19 106 THR A CA 1
ATOM 783 C C . THR A 1 106 ? -1.001 -2.986 -14.242 1 87.19 106 THR A C 1
ATOM 785 O O . THR A 1 106 ? 0.164 -3.387 -14.203 1 87.19 106 THR A O 1
ATOM 788 N N . THR A 1 107 ? -1.479 -2.064 -13.469 1 87.19 107 THR A N 1
ATOM 789 C CA . THR A 1 107 ? -0.592 -1.331 -12.57 1 87.19 107 THR A CA 1
ATOM 790 C C . THR A 1 107 ? 0.057 -2.271 -11.562 1 87.19 107 THR A C 1
ATOM 792 O O . THR A 1 107 ? 1.229 -2.105 -11.211 1 87.19 107 THR A O 1
ATOM 795 N N . ILE A 1 108 ? -0.691 -3.26 -11.141 1 89.69 108 ILE A N 1
ATOM 796 C CA . ILE A 1 108 ? -0.166 -4.184 -10.148 1 89.69 108 ILE A CA 1
ATOM 797 C C . ILE A 1 108 ? 1.023 -4.949 -10.727 1 89.69 108 ILE A C 1
ATOM 799 O O . ILE A 1 108 ? 2.008 -5.199 -10.031 1 89.69 108 ILE A O 1
ATOM 803 N N . PHE A 1 109 ? 1.034 -5.289 -11.961 1 90.88 109 PHE A N 1
ATOM 804 C CA . PHE A 1 109 ? 2.1 -6.074 -12.562 1 90.88 109 PHE A CA 1
ATOM 805 C C . PHE A 1 109 ? 3.332 -5.215 -12.82 1 90.88 109 PHE A C 1
ATOM 807 O O . PHE A 1 109 ? 4.465 -5.695 -12.719 1 90.88 109 PHE A O 1
ATOM 814 N N . ALA A 1 110 ? 3.027 -3.996 -13.133 1 88.38 110 ALA A N 1
ATOM 815 C CA . ALA A 1 110 ? 4.152 -3.072 -13.258 1 88.38 110 ALA A CA 1
ATOM 816 C C . ALA A 1 110 ? 4.883 -2.92 -11.922 1 88.38 110 ALA A C 1
ATOM 818 O O . ALA A 1 110 ? 6.117 -2.885 -11.891 1 88.38 110 ALA A O 1
ATOM 819 N N . GLN A 1 111 ? 4.121 -2.861 -10.938 1 89.88 111 GLN A N 1
ATOM 820 C CA . GLN A 1 111 ? 4.727 -2.732 -9.617 1 89.88 111 GLN A CA 1
ATOM 821 C C . GLN A 1 111 ? 5.406 -4.031 -9.195 1 89.88 111 GLN A C 1
ATOM 823 O O . GLN A 1 111 ? 6.43 -4.008 -8.508 1 89.88 111 GLN A O 1
ATOM 828 N N . LEU A 1 112 ? 4.777 -5.094 -9.539 1 93.44 112 LEU A N 1
ATOM 829 C CA . LEU A 1 112 ? 5.406 -6.383 -9.281 1 93.44 112 LEU A CA 1
ATOM 830 C C . LEU A 1 112 ? 6.762 -6.477 -9.969 1 93.44 112 LEU A C 1
ATOM 832 O O . LEU A 1 112 ? 7.734 -6.957 -9.383 1 93.44 112 LEU A O 1
ATOM 836 N N . LYS A 1 113 ? 6.766 -6.07 -11.18 1 91.69 113 LYS A N 1
ATOM 837 C CA . LYS A 1 113 ? 8.016 -6.055 -11.93 1 91.69 113 LYS A CA 1
ATOM 838 C C . LYS A 1 113 ? 9.078 -5.227 -11.219 1 91.69 113 LYS A C 1
ATOM 840 O O . LYS A 1 113 ? 10.219 -5.672 -11.062 1 91.69 113 LYS A O 1
ATOM 845 N N . GLU A 1 114 ? 8.711 -4.062 -10.828 1 89.75 114 GLU A N 1
ATOM 846 C CA . GLU A 1 114 ? 9.641 -3.178 -10.133 1 89.75 114 GLU A CA 1
ATOM 847 C C . GLU A 1 114 ? 10.156 -3.816 -8.844 1 89.75 114 GLU A C 1
ATOM 849 O O . GLU A 1 114 ? 11.352 -3.762 -8.547 1 89.75 114 GLU A O 1
ATOM 854 N N . SER A 1 115 ? 9.281 -4.375 -8.062 1 93.75 115 SER A N 1
ATOM 855 C CA . SER A 1 115 ? 9.656 -5.016 -6.809 1 93.75 115 SER A CA 1
ATOM 856 C C . SER A 1 115 ? 10.602 -6.188 -7.047 1 93.75 115 SER A C 1
ATOM 858 O O . SER A 1 115 ? 11.586 -6.355 -6.32 1 93.75 115 SER A O 1
ATOM 860 N N . LEU A 1 116 ? 10.32 -6.977 -8.062 1 93.94 116 LEU A N 1
ATOM 861 C CA . LEU A 1 116 ? 11.164 -8.125 -8.383 1 93.94 116 LEU A CA 1
ATOM 862 C C . LEU A 1 116 ? 12.539 -7.672 -8.867 1 93.94 116 LEU A C 1
ATOM 864 O O . LEU A 1 116 ? 13.547 -8.297 -8.547 1 93.94 116 LEU A O 1
ATOM 868 N N . ASN A 1 117 ? 12.547 -6.59 -9.641 1 91.25 117 ASN A N 1
ATOM 869 C CA . ASN A 1 117 ? 13.82 -6.039 -10.086 1 91.25 117 ASN A CA 1
ATOM 870 C C . ASN A 1 117 ? 14.672 -5.578 -8.906 1 91.25 117 ASN A C 1
ATOM 872 O O . ASN A 1 117 ? 15.898 -5.742 -8.922 1 91.25 117 ASN A O 1
ATOM 876 N N . ILE A 1 118 ? 14.062 -5.012 -7.953 1 90.94 118 ILE A N 1
ATOM 877 C CA . ILE A 1 118 ? 14.773 -4.586 -6.754 1 90.94 118 ILE A CA 1
ATOM 878 C C . ILE A 1 118 ? 15.344 -5.805 -6.031 1 90.94 118 ILE A C 1
ATOM 880 O O . ILE A 1 118 ? 16.516 -5.801 -5.621 1 90.94 118 ILE A O 1
ATOM 884 N N . ILE A 1 119 ? 14.523 -6.797 -5.918 1 92.06 119 ILE A N 1
ATOM 885 C CA . ILE A 1 119 ? 14.945 -8.008 -5.219 1 92.06 119 ILE A CA 1
ATOM 886 C C . ILE A 1 119 ? 16.078 -8.68 -5.977 1 92.06 119 ILE A C 1
ATOM 888 O O . ILE A 1 119 ? 17.047 -9.164 -5.367 1 92.06 119 ILE A O 1
ATOM 892 N N . TRP A 1 120 ? 15.945 -8.672 -7.273 1 90.19 120 TRP A N 1
ATOM 893 C CA . TRP A 1 120 ? 16.969 -9.297 -8.102 1 90.19 120 TRP A CA 1
ATOM 894 C C . TRP A 1 120 ? 18.156 -8.367 -8.297 1 90.19 120 TRP A C 1
ATOM 896 O O . TRP A 1 120 ? 19.156 -8.734 -8.922 1 90.19 120 TRP A O 1
ATOM 906 N N . HIS A 1 121 ? 18.031 -7.098 -7.836 1 89.06 121 HIS A N 1
ATOM 907 C CA . HIS A 1 121 ? 19.078 -6.09 -7.945 1 89.06 121 HIS A CA 1
ATOM 908 C C . HIS A 1 121 ? 19.406 -5.785 -9.406 1 89.06 121 HIS A C 1
ATOM 910 O O . HIS A 1 121 ? 20.578 -5.773 -9.789 1 89.06 121 HIS A O 1
ATOM 916 N N . VAL A 1 122 ? 18.406 -5.629 -10.125 1 86.31 122 VAL A N 1
ATOM 917 C CA . VAL A 1 122 ? 18.547 -5.238 -11.523 1 86.31 122 VAL A CA 1
ATOM 918 C C . VAL A 1 122 ? 17.812 -3.928 -11.773 1 86.31 122 VAL A C 1
ATOM 920 O O . VAL A 1 122 ? 16.797 -3.648 -11.125 1 86.31 122 VAL A O 1
ATOM 923 N N . GLU A 1 123 ? 18.312 -3.131 -12.562 1 82.62 123 GLU A N 1
ATOM 924 C CA . GLU A 1 123 ? 17.688 -1.869 -12.953 1 82.62 123 GLU A CA 1
ATOM 925 C C . GLU A 1 123 ? 17.672 -1.701 -14.469 1 82.62 123 GLU A C 1
ATOM 927 O O . GLU A 1 123 ? 18.594 -2.164 -15.156 1 82.62 123 GLU A O 1
ATOM 932 N N . VAL A 1 124 ? 16.625 -1.082 -14.852 1 78.94 124 VAL A N 1
ATOM 933 C CA . VAL A 1 124 ? 16.516 -0.825 -16.281 1 78.94 124 VAL A CA 1
ATOM 934 C C . VAL A 1 124 ? 17.547 0.222 -16.703 1 78.94 124 VAL A C 1
ATOM 936 O O . VAL A 1 124 ? 17.828 1.157 -15.945 1 78.94 124 VAL A O 1
ATOM 939 N N . ARG A 1 125 ? 18.125 -0.069 -17.859 1 74.31 125 ARG A N 1
ATOM 940 C CA . ARG A 1 125 ? 19.109 0.877 -18.375 1 74.31 125 ARG A CA 1
ATOM 941 C C . ARG A 1 125 ? 18.531 2.283 -18.469 1 74.31 125 ARG A C 1
ATOM 943 O O . ARG A 1 125 ? 17.375 2.457 -18.828 1 74.31 125 ARG A O 1
ATOM 950 N N . PRO A 1 126 ? 19.406 3.197 -18.062 1 71.19 126 PRO A N 1
ATOM 951 C CA . PRO A 1 126 ? 18.953 4.586 -18.094 1 71.19 126 PRO A CA 1
ATOM 952 C C . PRO A 1 126 ? 18.562 5.047 -19.5 1 71.19 126 PRO A C 1
ATOM 954 O O . PRO A 1 126 ? 19.188 4.625 -20.484 1 71.19 126 PRO A O 1
ATOM 957 N N . GLY A 1 127 ? 17.531 5.824 -19.766 1 66.88 127 GLY A N 1
ATOM 958 C CA . GLY A 1 127 ? 17.188 6.406 -21.047 1 66.88 127 GLY A CA 1
ATOM 959 C C . GLY A 1 127 ? 16.031 5.695 -21.719 1 66.88 127 GLY A C 1
ATOM 960 O O . GLY A 1 127 ? 15.539 6.145 -22.766 1 66.88 127 GLY A O 1
ATOM 961 N N . GLN A 1 128 ? 15.703 4.625 -21.328 1 67.25 128 GLN A N 1
ATOM 962 C CA . GLN A 1 128 ? 14.664 3.855 -22 1 67.25 128 GLN A CA 1
ATOM 963 C C . GLN A 1 128 ? 13.328 3.975 -21.281 1 67.25 128 GLN A C 1
ATOM 965 O O . GLN A 1 128 ? 12.523 3.039 -21.281 1 67.25 128 GLN A O 1
ATOM 970 N N . GLY A 1 129 ? 13.164 5.211 -20.797 1 68.88 129 GLY A N 1
ATOM 971 C CA . GLY A 1 129 ? 12.047 5.367 -19.891 1 68.88 129 GLY A CA 1
ATOM 972 C C . GLY A 1 129 ? 10.703 5.043 -20.516 1 68.88 129 GLY A C 1
ATOM 973 O O . GLY A 1 129 ? 9.977 4.176 -20.031 1 68.88 129 GLY A O 1
ATOM 974 N N . ILE A 1 130 ? 10.539 5.559 -21.734 1 75.44 130 ILE A N 1
ATOM 975 C CA . ILE A 1 130 ? 9.234 5.395 -22.375 1 75.44 130 ILE A CA 1
ATOM 976 C C . ILE A 1 130 ? 9.094 3.969 -22.906 1 75.44 130 ILE A C 1
ATOM 978 O O . ILE A 1 130 ? 8.023 3.365 -22.797 1 75.44 130 ILE A O 1
ATOM 982 N N . TRP A 1 131 ? 10.109 3.473 -23.453 1 78.12 131 TRP A N 1
ATOM 983 C CA . TRP A 1 131 ? 10.078 2.117 -24 1 78.12 131 TRP A CA 1
ATOM 984 C C . TRP A 1 131 ? 9.898 1.09 -22.891 1 78.12 131 TRP A C 1
ATOM 986 O O . TRP A 1 131 ? 9.195 0.096 -23.062 1 78.12 131 TRP A O 1
ATOM 996 N N . GLU A 1 132 ? 10.5 1.355 -21.797 1 79.38 132 GLU A N 1
ATOM 997 C CA . GLU A 1 132 ? 10.367 0.471 -20.641 1 79.38 132 GLU A CA 1
ATOM 998 C C . GLU A 1 132 ? 8.938 0.494 -20.094 1 79.38 132 GLU A C 1
ATOM 1000 O O . GLU A 1 132 ? 8.406 -0.542 -19.688 1 79.38 132 GLU A O 1
ATOM 1005 N N . PHE A 1 133 ? 8.508 1.659 -20.266 1 78.75 133 PHE A N 1
ATOM 1006 C CA . PHE A 1 133 ? 7.133 1.807 -19.812 1 78.75 133 PHE A CA 1
ATOM 1007 C C . PHE A 1 133 ? 6.184 1.005 -20.688 1 78.75 133 PHE A C 1
ATOM 1009 O O . PHE A 1 133 ? 5.344 0.253 -20.188 1 78.75 133 PHE A O 1
ATOM 1016 N N . ILE A 1 134 ? 6.305 1.101 -21.906 1 81.44 134 ILE A N 1
ATOM 1017 C CA . ILE A 1 134 ? 5.445 0.41 -22.875 1 81.44 134 ILE A CA 1
ATOM 1018 C C . ILE A 1 134 ? 5.637 -1.1 -22.734 1 81.44 134 ILE A C 1
ATOM 1020 O O . ILE A 1 134 ? 4.66 -1.854 -22.703 1 81.44 134 ILE A O 1
ATOM 1024 N N . ARG A 1 135 ? 6.805 -1.521 -22.641 1 82.88 135 ARG A N 1
ATOM 1025 C CA . ARG A 1 135 ? 7.105 -2.941 -22.5 1 82.88 135 ARG A CA 1
ATOM 1026 C C . ARG A 1 135 ? 6.488 -3.502 -21.219 1 82.88 135 ARG A C 1
ATOM 1028 O O . ARG A 1 135 ? 5.918 -4.594 -21.219 1 82.88 135 ARG A O 1
ATOM 1035 N N . SER A 1 136 ? 6.695 -2.734 -20.203 1 81.88 136 SER A N 1
ATOM 1036 C CA . SER A 1 136 ? 6.156 -3.156 -18.922 1 81.88 136 SER A CA 1
ATOM 1037 C C . SER A 1 136 ? 4.637 -3.279 -18.969 1 81.88 136 SER A C 1
ATOM 1039 O O . SER A 1 136 ? 4.066 -4.211 -18.391 1 81.88 136 SER A O 1
ATOM 1041 N N . ARG A 1 137 ? 4.047 -2.432 -19.719 1 82.19 137 ARG A N 1
ATOM 1042 C CA . ARG A 1 137 ? 2.592 -2.459 -19.828 1 82.19 137 ARG A CA 1
ATOM 1043 C C . ARG A 1 137 ? 2.131 -3.648 -20.672 1 82.19 137 ARG A C 1
ATOM 1045 O O . ARG A 1 137 ? 1.159 -4.32 -20.312 1 82.19 137 ARG A O 1
ATOM 1052 N N . ILE A 1 138 ? 2.818 -3.914 -21.672 1 85.81 138 ILE A N 1
ATOM 1053 C CA . ILE A 1 138 ? 2.494 -5.051 -22.531 1 85.81 138 ILE A CA 1
ATOM 1054 C C . ILE A 1 138 ? 2.633 -6.348 -21.734 1 85.81 138 ILE A C 1
ATOM 1056 O O . ILE A 1 138 ? 1.746 -7.207 -21.781 1 85.81 138 ILE A O 1
ATOM 1060 N N . LEU A 1 139 ? 3.705 -6.477 -21.016 1 86.38 139 LEU A N 1
ATOM 1061 C CA . LEU A 1 139 ? 3.914 -7.66 -20.188 1 86.38 139 LEU A CA 1
ATOM 1062 C C . LEU A 1 139 ? 2.803 -7.801 -19.156 1 86.38 139 LEU A C 1
ATOM 1064 O O . LEU A 1 139 ? 2.355 -8.914 -18.859 1 86.38 139 LEU A O 1
ATOM 1068 N N . SER A 1 140 ? 2.428 -6.691 -18.703 1 85.88 140 SER A N 1
ATOM 1069 C CA . SER A 1 140 ? 1.367 -6.695 -17.703 1 85.88 140 SER A CA 1
ATOM 1070 C C . SER A 1 140 ? 0.054 -7.203 -18.281 1 85.88 140 SER A C 1
ATOM 1072 O O . SER A 1 140 ? -0.679 -7.945 -17.625 1 85.88 140 SER A O 1
ATOM 1074 N N . VAL A 1 141 ? -0.208 -6.785 -19.469 1 84.31 141 VAL A N 1
ATOM 1075 C C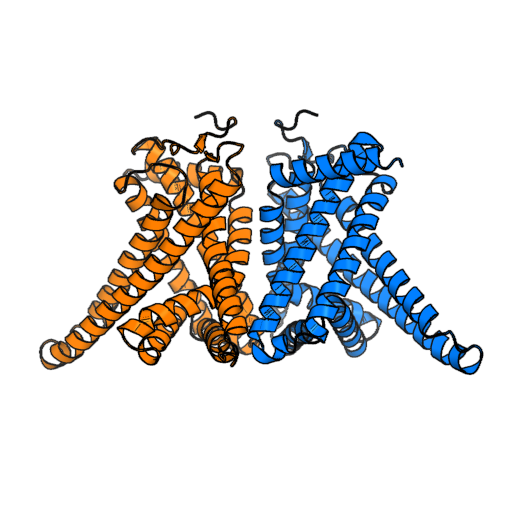A . VAL A 1 141 ? -1.411 -7.254 -20.156 1 84.31 141 VAL A CA 1
ATOM 1076 C C . VAL A 1 141 ? -1.329 -8.766 -20.359 1 84.31 141 VAL A C 1
ATOM 1078 O O . VAL A 1 141 ? -2.316 -9.477 -20.172 1 84.31 141 VAL A O 1
ATOM 1081 N N . ILE A 1 142 ? -0.223 -9.25 -20.688 1 85.69 142 ILE A N 1
ATOM 1082 C CA . ILE A 1 142 ? -0.003 -10.68 -20.875 1 85.69 142 ILE A CA 1
ATOM 1083 C C . ILE A 1 142 ? -0.265 -11.414 -19.562 1 85.69 142 ILE A C 1
ATOM 1085 O O . ILE A 1 142 ? -0.887 -12.484 -19.562 1 85.69 142 ILE A O 1
ATOM 1089 N N . MET A 1 143 ? 0.184 -10.828 -18.562 1 86.81 143 MET A N 1
ATOM 1090 C CA . MET A 1 143 ? -0.011 -11.453 -17.25 1 86.81 143 MET A CA 1
ATOM 1091 C C . MET A 1 143 ? -1.493 -11.531 -16.891 1 86.81 143 MET A C 1
ATOM 1093 O O . MET A 1 143 ? -1.952 -12.516 -16.328 1 86.81 143 MET A O 1
ATOM 1097 N N . VAL A 1 144 ? -2.193 -10.508 -17.219 1 83.06 144 VAL A N 1
ATOM 1098 C CA . VAL A 1 144 ? -3.635 -10.508 -17 1 83.06 144 VAL A CA 1
ATOM 1099 C C . VAL A 1 144 ? -4.285 -11.648 -17.766 1 83.06 144 VAL A C 1
ATOM 1101 O O . VAL A 1 144 ? -5.156 -12.344 -17.25 1 83.06 144 VAL A O 1
ATOM 1104 N N . LEU A 1 145 ? -3.857 -11.828 -18.938 1 82.25 145 LEU A N 1
ATOM 1105 C CA . LEU A 1 145 ? -4.371 -12.898 -19.781 1 82.25 145 LEU A CA 1
ATOM 1106 C C . LEU A 1 145 ? -4.004 -14.266 -19.203 1 82.25 145 LEU A C 1
ATOM 1108 O O . LEU A 1 145 ? -4.812 -15.195 -19.25 1 82.25 145 LEU A O 1
ATOM 1112 N N . ILE A 1 146 ? -2.852 -14.383 -18.703 1 84.06 146 ILE A N 1
ATOM 1113 C CA . ILE A 1 146 ? -2.416 -15.633 -18.094 1 84.06 146 ILE A CA 1
ATOM 1114 C C . ILE A 1 146 ? -3.285 -15.945 -16.875 1 84.06 146 ILE A C 1
ATOM 1116 O O . ILE A 1 146 ? -3.709 -17.094 -16.688 1 84.06 146 ILE A O 1
ATOM 1120 N N . VAL A 1 147 ? -3.512 -14.969 -16.141 1 82.25 147 VAL A N 1
ATOM 1121 C CA . VAL A 1 147 ? -4.391 -15.141 -14.984 1 82.25 147 VAL A CA 1
ATOM 1122 C C . VAL A 1 147 ? -5.77 -15.609 -15.453 1 82.25 147 VAL A C 1
ATOM 1124 O O . VAL A 1 147 ? -6.34 -16.547 -14.883 1 82.25 147 VAL A O 1
ATOM 1127 N N . GLY A 1 148 ? -6.297 -14.93 -16.438 1 76.94 148 GLY A N 1
ATOM 1128 C CA . GLY A 1 148 ? -7.566 -15.336 -17.016 1 76.94 148 GLY A CA 1
ATOM 1129 C C . GLY A 1 148 ? -7.551 -16.766 -17.547 1 76.94 148 GLY A C 1
ATOM 1130 O O . GLY A 1 148 ? -8.5 -17.516 -17.328 1 76.94 148 GLY A O 1
ATOM 1131 N N . LEU A 1 149 ? -6.488 -17.062 -18.188 1 79.56 149 LEU A N 1
ATOM 1132 C CA . LEU A 1 149 ? -6.34 -18.406 -18.734 1 79.56 149 LEU A CA 1
ATOM 1133 C C . LEU A 1 149 ? -6.301 -19.453 -17.625 1 79.56 149 LEU A C 1
ATOM 1135 O O . LEU A 1 149 ? -6.891 -20.531 -17.75 1 79.56 149 LEU A O 1
ATOM 1139 N N . LEU A 1 150 ? -5.535 -19.156 -16.609 1 80.25 150 LEU A N 1
ATOM 1140 C CA . LEU A 1 150 ? -5.457 -20.062 -15.469 1 80.25 150 LEU A CA 1
ATOM 1141 C C . LEU A 1 150 ? -6.82 -20.234 -14.805 1 80.25 150 LEU A C 1
ATOM 1143 O O . LEU A 1 150 ? -7.172 -21.328 -14.359 1 80.25 150 LEU A O 1
ATOM 1147 N N . LEU A 1 151 ? -7.516 -19.156 -14.742 1 74.31 151 LEU A N 1
ATOM 1148 C CA . LEU A 1 151 ? -8.883 -19.234 -14.242 1 74.31 151 LEU A CA 1
ATOM 1149 C C . LEU A 1 151 ? -9.734 -20.156 -15.109 1 74.31 151 LEU A C 1
ATOM 1151 O O . LEU A 1 151 ? -10.492 -20.969 -14.594 1 74.31 151 LEU A O 1
ATOM 1155 N N . LEU A 1 152 ? -9.68 -19.969 -16.422 1 75.38 152 LEU A N 1
ATOM 1156 C CA . LEU A 1 152 ? -10.398 -20.797 -17.375 1 75.38 152 LEU A CA 1
ATOM 1157 C C . LEU A 1 152 ? -10.023 -22.266 -17.188 1 75.38 152 LEU A C 1
ATOM 1159 O O . LEU A 1 152 ? -10.883 -23.156 -17.25 1 75.38 152 LEU A O 1
ATOM 1163 N N . MET A 1 153 ? -8.766 -22.438 -17 1 75.5 153 MET A N 1
ATOM 1164 C CA . MET A 1 153 ? -8.297 -23.797 -16.766 1 75.5 153 MET A CA 1
ATOM 1165 C C . MET A 1 153 ? -8.883 -24.359 -15.469 1 75.5 153 MET A C 1
ATOM 1167 O O . MET A 1 153 ? -9.25 -25.531 -15.398 1 75.5 153 MET A O 1
ATOM 1171 N N . SER A 1 154 ? -8.914 -23.531 -14.523 1 74.06 154 SER A N 1
ATOM 1172 C CA . SER A 1 154 ? -9.508 -23.938 -13.258 1 74.06 154 SER A CA 1
ATOM 1173 C C . SER A 1 154 ? -10.969 -24.328 -13.43 1 74.06 154 SER A C 1
ATOM 1175 O O . SER A 1 154 ? -11.422 -25.328 -12.875 1 74.06 154 SER A O 1
ATOM 1177 N N . LEU A 1 155 ? -11.68 -23.594 -14.172 1 66.75 155 LEU A N 1
ATOM 1178 C CA . LEU A 1 155 ? -13.078 -23.859 -14.492 1 66.75 155 LEU A CA 1
ATOM 1179 C C . LEU A 1 155 ? -13.211 -25.172 -15.258 1 66.75 155 LEU A C 1
ATOM 1181 O O . LEU A 1 155 ? -14.133 -25.953 -15.016 1 66.75 155 LEU A O 1
ATOM 1185 N N . GLY A 1 156 ? -12.391 -25.25 -16.203 1 68.56 156 GLY A N 1
ATOM 1186 C CA . GLY A 1 156 ? -12.406 -26.469 -16.969 1 68.56 156 GLY A CA 1
ATOM 1187 C C . GLY A 1 156 ? -12.188 -27.719 -16.125 1 68.56 156 GLY A C 1
ATOM 1188 O O . GLY A 1 156 ? -12.883 -28.719 -16.281 1 68.56 156 GLY A O 1
ATOM 1189 N N . ILE A 1 157 ? -11.25 -27.594 -15.234 1 70.06 157 ILE A N 1
ATOM 1190 C CA . ILE A 1 157 ? -10.938 -28.719 -14.359 1 70.06 157 ILE A CA 1
ATOM 1191 C C . ILE A 1 157 ? -12.102 -28.984 -13.406 1 70.06 157 ILE A C 1
ATOM 1193 O O . ILE A 1 157 ? -12.492 -30.125 -13.188 1 70.06 157 ILE A O 1
ATOM 1197 N N . SER A 1 158 ? -12.602 -27.844 -12.844 1 64.31 158 SER A N 1
ATOM 1198 C CA . SER A 1 158 ? -13.742 -27.969 -11.938 1 64.31 158 SER A CA 1
ATOM 1199 C C . SER A 1 158 ? -14.938 -28.594 -12.648 1 64.31 158 SER A C 1
ATOM 1201 O O . SER A 1 158 ? -15.625 -29.453 -12.086 1 64.31 158 SER A O 1
ATOM 1203 N N . SER A 1 159 ? -15.172 -28.094 -13.828 1 61.34 159 SER A N 1
ATOM 1204 C CA . SER A 1 159 ? -16.266 -28.625 -14.625 1 61.34 159 SER A CA 1
ATOM 1205 C C . SER A 1 159 ? -16.047 -30.094 -14.961 1 61.34 159 SER A C 1
ATOM 1207 O O . SER A 1 159 ? -16.984 -30.891 -14.93 1 61.34 159 SER A O 1
ATOM 1209 N N . PHE A 1 160 ? -14.852 -30.359 -15.32 1 61.84 160 PHE A N 1
ATOM 1210 C CA . PHE A 1 160 ? -14.492 -31.719 -15.664 1 61.84 160 PHE A CA 1
ATOM 1211 C C . PHE A 1 160 ? -14.664 -32.656 -14.461 1 61.84 160 PHE A C 1
ATOM 1213 O O . PHE A 1 160 ? -15.227 -33.75 -14.586 1 61.84 160 PHE A O 1
ATOM 1220 N N . LEU A 1 161 ? -14.188 -32.188 -13.312 1 63.03 161 LEU A N 1
ATOM 1221 C CA . LEU A 1 161 ? -14.289 -32.969 -12.086 1 63.03 161 LEU A CA 1
ATOM 1222 C C . LEU A 1 161 ? -15.742 -33.125 -11.664 1 63.03 161 LEU A C 1
ATOM 1224 O O . LEU A 1 161 ? -16.141 -34.219 -11.188 1 63.03 161 LEU A O 1
ATOM 1228 N N . ALA A 1 162 ? -16.391 -31.984 -11.75 1 60.78 162 ALA A N 1
ATOM 1229 C CA . ALA A 1 162 ? -17.828 -32.062 -11.453 1 60.78 162 ALA A CA 1
ATOM 1230 C C . ALA A 1 162 ? -18.547 -33 -12.391 1 60.78 162 ALA A C 1
ATOM 1232 O O . ALA A 1 162 ? -19.391 -33.781 -11.969 1 60.78 162 ALA A O 1
ATOM 1233 N N . GLY A 1 163 ? -18.203 -32.812 -13.609 1 57.84 163 GLY A N 1
ATOM 1234 C CA . GLY A 1 163 ? -18.781 -33.719 -14.578 1 57.84 163 GLY A CA 1
ATOM 1235 C C . GLY A 1 163 ? -18.406 -35.156 -14.336 1 57.84 163 GLY A C 1
ATOM 1236 O O . GLY A 1 163 ? -19.25 -36.062 -14.438 1 57.84 163 GLY A O 1
ATOM 1237 N N . MET A 1 164 ? -17.188 -35.312 -14.016 1 56.88 164 MET A N 1
ATOM 1238 C CA . MET A 1 164 ? -16.719 -36.688 -13.719 1 56.88 164 MET A CA 1
ATOM 1239 C C . MET A 1 164 ? -17.359 -37.188 -12.445 1 56.88 164 MET A C 1
ATOM 1241 O O . MET A 1 164 ? -17.656 -38.406 -12.344 1 56.88 164 MET A O 1
ATOM 1245 N N . SER A 1 165 ? -17.406 -36.281 -11.383 1 58.69 165 SER A N 1
ATOM 1246 C CA . SER A 1 165 ? -18.047 -36.656 -10.133 1 58.69 165 SER A CA 1
ATOM 1247 C C . SER A 1 165 ? -19.484 -37.094 -10.352 1 58.69 165 SER A C 1
ATOM 1249 O O . SER A 1 165 ? -19.953 -38.062 -9.734 1 58.69 165 SER A O 1
ATOM 1251 N N . ASP A 1 166 ? -20.125 -36.312 -11.117 1 57.28 166 ASP A N 1
ATOM 1252 C CA . ASP A 1 166 ? -21.5 -36.719 -11.438 1 57.28 166 ASP A CA 1
ATOM 1253 C C . ASP A 1 166 ? -21.516 -38.094 -12.117 1 57.28 166 ASP A C 1
ATOM 1255 O O . ASP A 1 166 ? -22.359 -38.938 -11.797 1 57.28 166 ASP A O 1
ATOM 1259 N N . TRP A 1 167 ? -20.609 -38.25 -12.977 1 52.41 167 TRP A N 1
ATOM 1260 C CA . TRP A 1 167 ? -20.547 -39.531 -13.656 1 52.41 167 TRP A CA 1
ATOM 1261 C C . TRP A 1 167 ? -20 -40.625 -12.734 1 52.41 167 TRP A C 1
ATOM 1263 O O . TRP A 1 167 ? -20.516 -41.719 -12.703 1 52.41 167 TRP A O 1
ATOM 1273 N N . LEU A 1 168 ? -18.984 -40.219 -11.953 1 51.06 168 LEU A N 1
ATOM 1274 C CA . LEU A 1 168 ? -18.359 -41.188 -11.055 1 51.06 168 LEU A CA 1
ATOM 1275 C C . LEU A 1 168 ? -19.25 -41.469 -9.852 1 51.06 168 LEU A C 1
ATOM 1277 O O . LEU A 1 168 ? -19.297 -42.594 -9.359 1 51.06 168 LEU A O 1
ATOM 1281 N N . ASP A 1 169 ? -19.781 -40.438 -9.133 1 55.41 169 ASP A N 1
ATOM 1282 C CA . ASP A 1 169 ? -20.719 -40.75 -8.055 1 55.41 169 ASP A CA 1
ATOM 1283 C C . ASP A 1 169 ? -21.734 -41.812 -8.492 1 55.41 169 ASP A C 1
ATOM 1285 O O . ASP A 1 169 ? -22.25 -42.562 -7.668 1 55.41 169 ASP A O 1
ATOM 1289 N N . LYS A 1 170 ? -22.125 -41.812 -9.648 1 52.22 170 LYS A N 1
ATOM 1290 C CA . LYS A 1 170 ? -23.031 -42.875 -10.07 1 52.22 170 LYS A CA 1
ATOM 1291 C C . LYS A 1 170 ? -22.328 -44.219 -10.102 1 52.22 170 LYS A C 1
ATOM 1293 O O . LYS A 1 170 ? -22.938 -45.25 -9.836 1 52.22 170 LYS A O 1
ATOM 1298 N N . VAL A 1 171 ? -21.109 -44.344 -10.461 1 52.69 171 VAL A N 1
ATOM 1299 C CA . VAL A 1 171 ? -20.453 -45.656 -10.547 1 52.69 171 VAL A CA 1
ATOM 1300 C C . VAL A 1 171 ? -19.484 -45.812 -9.375 1 52.69 171 VAL A C 1
ATOM 1302 O O . VAL A 1 171 ? -19.406 -46.875 -8.766 1 52.69 171 VAL A O 1
ATOM 1305 N N . VAL A 1 172 ? -18.422 -45.031 -9.039 1 50.75 172 VAL A N 1
ATOM 1306 C CA . VAL A 1 172 ? -17.422 -45.188 -7.996 1 50.75 172 VAL A CA 1
ATOM 1307 C C . VAL A 1 172 ? -17.469 -43.969 -7.059 1 50.75 172 VAL A C 1
ATOM 1309 O O . VAL A 1 172 ? -17.484 -42.812 -7.512 1 50.75 172 VAL A O 1
ATOM 1312 N N . SER A 1 173 ? -18.109 -43.938 -5.898 1 53.34 173 SER A N 1
ATOM 1313 C CA . SER A 1 173 ? -18.125 -42.969 -4.801 1 53.34 173 SER A CA 1
ATOM 1314 C C . SER A 1 173 ? -16.75 -42.344 -4.566 1 53.34 173 SER A C 1
ATOM 1316 O O . SER A 1 173 ? -15.891 -42.969 -3.949 1 53.34 173 SER A O 1
ATOM 1318 N N . ILE A 1 174 ? -16.203 -41.594 -5.422 1 56.19 174 ILE A N 1
ATOM 1319 C CA . ILE A 1 174 ? -14.922 -41 -5.039 1 56.19 174 ILE A CA 1
ATOM 1320 C C . ILE A 1 174 ? -15.031 -40.375 -3.652 1 56.19 174 ILE A C 1
ATOM 1322 O O . ILE A 1 174 ? -15.891 -39.531 -3.416 1 56.19 174 ILE A O 1
ATOM 1326 N N . PRO A 1 175 ? -14.375 -41 -2.596 1 62.75 175 PRO A N 1
ATOM 1327 C CA . PRO A 1 175 ? -14.43 -40.5 -1.217 1 62.75 175 PRO A CA 1
ATOM 1328 C C . PRO A 1 175 ? -14.125 -39 -1.111 1 62.75 175 PRO A C 1
ATOM 1330 O O . PRO A 1 175 ? -13.375 -38.469 -1.931 1 62.75 175 PRO A O 1
ATOM 1333 N N . SER A 1 176 ? -14.961 -38.219 -0.429 1 66.69 176 SER A N 1
ATOM 1334 C CA . SER A 1 176 ? -14.836 -36.781 -0.123 1 66.69 176 SER A CA 1
ATOM 1335 C C . SER A 1 176 ? -13.375 -36.406 0.058 1 66.69 176 SER A C 1
ATOM 1337 O O . SER A 1 176 ? -12.961 -35.312 -0.365 1 66.69 176 SER A O 1
ATOM 1339 N N . LEU A 1 177 ? -12.594 -37.312 0.509 1 67.56 177 LEU A N 1
ATOM 1340 C CA . LEU A 1 177 ? -11.188 -37.031 0.77 1 67.56 177 LEU A CA 1
ATOM 1341 C C . LEU A 1 177 ? -10.414 -36.906 -0.535 1 67.56 177 LEU A C 1
ATOM 1343 O O . LEU A 1 177 ? -9.539 -36.031 -0.655 1 67.56 177 LEU A O 1
ATOM 1347 N N . LEU A 1 178 ? -10.75 -37.781 -1.489 1 68.25 178 LEU A N 1
ATOM 1348 C CA . LEU A 1 178 ? -10.031 -37.75 -2.756 1 68.25 178 LEU A CA 1
ATOM 1349 C C . LEU A 1 178 ? -10.367 -36.5 -3.539 1 68.25 178 LEU A C 1
ATOM 1351 O O . LEU A 1 178 ? -9.492 -35.906 -4.184 1 68.25 178 LEU A O 1
ATOM 1355 N N . ARG A 1 179 ? -11.609 -36.156 -3.465 1 69.69 179 ARG A N 1
ATOM 1356 C CA . ARG A 1 179 ? -12.016 -34.906 -4.125 1 69.69 179 ARG A CA 1
ATOM 1357 C C . ARG A 1 179 ? -11.273 -33.719 -3.545 1 69.69 179 ARG A C 1
ATOM 1359 O O . ARG A 1 179 ? -10.836 -32.812 -4.285 1 69.69 179 ARG A O 1
ATOM 1366 N N . SER A 1 180 ? -11.211 -33.656 -2.297 1 73.56 180 SER A N 1
ATOM 1367 C CA . SER A 1 180 ? -10.492 -32.594 -1.628 1 73.56 180 SER A CA 1
ATOM 1368 C C . SER A 1 180 ? -9.023 -32.562 -2.029 1 73.56 180 SER A C 1
ATOM 1370 O O . SER A 1 180 ? -8.445 -31.5 -2.229 1 73.56 180 SER A O 1
ATOM 1372 N N . LEU A 1 181 ? -8.5 -33.719 -2.193 1 76.06 181 LEU A N 1
ATOM 1373 C CA . LEU A 1 181 ? -7.09 -33.812 -2.566 1 76.06 181 LEU A CA 1
ATOM 1374 C C . LEU A 1 181 ? -6.867 -33.344 -3.994 1 76.06 181 LEU A C 1
ATOM 1376 O O . LEU A 1 181 ? -5.875 -32.656 -4.277 1 76.06 181 LEU A O 1
ATOM 1380 N N . ILE A 1 182 ? -7.812 -33.719 -4.793 1 75.06 182 ILE A N 1
ATOM 1381 C CA . ILE A 1 182 ? -7.707 -33.281 -6.188 1 75.06 182 ILE A CA 1
ATOM 1382 C C . ILE A 1 182 ? -7.871 -31.781 -6.297 1 75.06 182 ILE A C 1
ATOM 1384 O O . ILE A 1 182 ? -7.082 -31.109 -6.973 1 75.06 182 ILE A O 1
ATOM 1388 N N . ASP A 1 183 ? -8.836 -31.25 -5.586 1 71.31 183 ASP A N 1
ATOM 1389 C CA . ASP A 1 183 ? -9.086 -29.812 -5.617 1 71.31 183 ASP A CA 1
ATOM 1390 C C . ASP A 1 183 ? -7.887 -29.031 -5.086 1 71.31 183 ASP A C 1
ATOM 1392 O O . ASP A 1 183 ? -7.48 -28.031 -5.672 1 71.31 183 ASP A O 1
ATOM 1396 N N . ASN A 1 184 ? -7.359 -29.516 -4.047 1 75.75 184 ASN A N 1
ATOM 1397 C CA . ASN A 1 184 ? -6.199 -28.859 -3.451 1 75.75 184 ASN A CA 1
ATOM 1398 C C . ASN A 1 184 ? -4.969 -28.969 -4.344 1 75.75 184 ASN A C 1
ATOM 1400 O O . ASN A 1 184 ? -4.16 -28.047 -4.422 1 75.75 184 ASN A O 1
ATOM 1404 N N . GLY A 1 185 ? -4.922 -30.156 -4.957 1 82.5 185 GLY A N 1
ATOM 1405 C CA . GLY A 1 185 ? -3.811 -30.375 -5.871 1 82.5 185 GLY A CA 1
ATOM 1406 C C . GLY A 1 185 ? -3.854 -29.453 -7.078 1 82.5 185 GLY A C 1
ATOM 1407 O O . GLY A 1 185 ? -2.838 -28.875 -7.457 1 82.5 185 GLY A O 1
ATOM 1408 N N . VAL A 1 186 ? -4.992 -29.406 -7.625 1 79.44 186 VAL A N 1
ATOM 1409 C CA . VAL A 1 186 ? -5.18 -28.547 -8.789 1 79.44 186 VAL A CA 1
ATOM 1410 C C . VAL A 1 186 ? -4.883 -27.094 -8.414 1 79.44 186 VAL A C 1
ATOM 1412 O O . VAL A 1 186 ? -4.188 -26.391 -9.148 1 79.44 186 VAL A O 1
ATOM 1415 N N . SER A 1 187 ? -5.387 -26.641 -7.289 1 77.06 187 SER A N 1
ATOM 1416 C CA . SER A 1 187 ? -5.148 -25.281 -6.809 1 77.06 187 SER A CA 1
ATOM 1417 C C . SER A 1 187 ? -3.662 -25.016 -6.605 1 77.06 187 SER A C 1
ATOM 1419 O O . SER A 1 187 ? -3.156 -23.969 -6.984 1 77.06 187 SER A O 1
ATOM 1421 N N . PHE A 1 188 ? -3.049 -26.031 -6.086 1 86.88 188 PHE A N 1
ATOM 1422 C CA . PHE A 1 188 ? -1.618 -25.906 -5.836 1 86.88 188 PHE A CA 1
ATOM 1423 C C . PHE A 1 188 ? -0.853 -25.734 -7.141 1 86.88 188 PHE A C 1
ATOM 1425 O O . PHE A 1 188 ? 0.005 -24.859 -7.258 1 86.88 188 PHE A O 1
ATOM 1432 N N . ILE A 1 189 ? -1.177 -26.562 -8.062 1 88.31 189 ILE A N 1
ATOM 1433 C CA . ILE A 1 189 ? -0.475 -26.547 -9.344 1 88.31 189 ILE A CA 1
ATOM 1434 C C . ILE A 1 189 ? -0.735 -25.219 -10.055 1 88.31 189 ILE A C 1
ATOM 1436 O O . ILE A 1 189 ? 0.187 -24.609 -10.602 1 88.31 189 ILE A O 1
ATOM 1440 N N . LEU A 1 190 ? -1.936 -24.734 -10.055 1 84.38 190 LEU A N 1
ATOM 1441 C CA . LEU A 1 190 ? -2.303 -23.5 -10.734 1 84.38 190 LEU A CA 1
ATOM 1442 C C . LEU A 1 190 ? -1.604 -22.297 -10.102 1 84.38 190 LEU A C 1
ATOM 1444 O O . LEU A 1 190 ? -1.073 -21.438 -10.805 1 84.38 190 LEU A O 1
ATOM 1448 N N . ILE A 1 191 ? -1.57 -22.297 -8.812 1 87.31 191 ILE A N 1
ATOM 1449 C CA . ILE A 1 191 ? -0.94 -21.188 -8.094 1 87.31 191 ILE A CA 1
ATOM 1450 C C . ILE A 1 191 ? 0.569 -21.219 -8.32 1 87.31 191 ILE A C 1
ATOM 1452 O O . ILE A 1 191 ? 1.193 -20.172 -8.523 1 87.31 191 ILE A O 1
ATOM 1456 N N . THR A 1 192 ? 1.085 -22.438 -8.297 1 92 192 THR A N 1
ATOM 1457 C CA . THR A 1 192 ? 2.516 -22.594 -8.539 1 92 192 THR A CA 1
ATOM 1458 C C . THR A 1 192 ? 2.883 -22.094 -9.93 1 92 192 THR A C 1
ATOM 1460 O O . THR A 1 192 ? 3.885 -21.391 -10.102 1 92 192 THR A O 1
ATOM 1463 N N . ILE A 1 193 ? 2.07 -22.453 -10.875 1 91.19 193 ILE A N 1
ATOM 1464 C CA . ILE A 1 193 ? 2.318 -22.031 -12.25 1 91.19 193 ILE A CA 1
ATOM 1465 C C . ILE A 1 193 ? 2.18 -20.516 -12.352 1 91.19 193 ILE A C 1
ATOM 1467 O O . ILE A 1 193 ? 2.988 -19.859 -13.008 1 91.19 193 ILE A O 1
ATOM 1471 N N . LEU A 1 194 ? 1.235 -19.953 -11.734 1 89.25 194 LEU A N 1
ATOM 1472 C CA . LEU A 1 194 ? 1.014 -18.5 -11.766 1 89.25 194 LEU A CA 1
ATOM 1473 C C . LEU A 1 194 ? 2.209 -17.75 -11.188 1 89.25 194 LEU A C 1
ATOM 1475 O O . LEU A 1 194 ? 2.75 -16.859 -11.828 1 89.25 194 LEU A O 1
ATOM 1479 N N . PHE A 1 195 ? 2.584 -18.156 -9.977 1 93.31 195 PHE A N 1
ATOM 1480 C CA . PHE A 1 195 ? 3.715 -17.516 -9.328 1 93.31 195 PHE A CA 1
ATOM 1481 C C . PHE A 1 195 ? 4.992 -17.719 -10.133 1 93.31 195 PHE A C 1
ATOM 1483 O O . PHE A 1 195 ? 5.801 -16.797 -10.266 1 93.31 195 PHE A O 1
ATOM 1490 N N . GLY A 1 196 ? 5.133 -18.922 -10.617 1 93.75 196 GLY A N 1
ATOM 1491 C CA . GLY A 1 196 ? 6.301 -19.203 -11.438 1 93.75 196 GLY A CA 1
ATOM 1492 C C . GLY A 1 196 ? 6.383 -18.344 -12.68 1 93.75 196 GLY A C 1
ATOM 1493 O O . GLY A 1 196 ? 7.453 -17.844 -13.031 1 93.75 196 GLY A O 1
ATOM 1494 N N . GLN A 1 197 ? 5.266 -18.188 -13.367 1 91.56 197 GLN A N 1
ATOM 1495 C CA . GLN A 1 197 ? 5.227 -17.359 -14.562 1 91.56 197 GLN A CA 1
ATOM 1496 C C . GLN A 1 197 ? 5.574 -15.906 -14.234 1 91.56 197 GLN A C 1
ATOM 1498 O O . GLN A 1 197 ? 6.262 -15.234 -15.008 1 91.56 197 GLN A O 1
ATOM 1503 N N . ILE A 1 198 ? 5.141 -15.445 -13.141 1 92.88 198 ILE A N 1
ATOM 1504 C CA . ILE A 1 198 ? 5.414 -14.07 -12.742 1 92.88 198 ILE A CA 1
ATOM 1505 C C . ILE A 1 198 ? 6.906 -13.906 -12.453 1 92.88 198 ILE A C 1
ATOM 1507 O O . ILE A 1 198 ? 7.527 -12.945 -12.914 1 92.88 198 ILE A O 1
ATOM 1511 N N . TYR A 1 199 ? 7.465 -14.867 -11.742 1 92.88 199 TYR A N 1
ATOM 1512 C CA . TYR A 1 199 ? 8.875 -14.805 -11.391 1 92.88 199 TYR A CA 1
ATOM 1513 C C . TYR A 1 199 ? 9.75 -14.836 -12.641 1 92.88 199 TYR A C 1
ATOM 1515 O O . TYR A 1 199 ? 10.836 -14.258 -12.656 1 92.88 199 TYR A O 1
ATOM 1523 N N . ARG A 1 200 ? 9.266 -15.469 -13.57 1 90.5 200 ARG A N 1
ATOM 1524 C CA . ARG A 1 200 ? 10.109 -15.719 -14.734 1 90.5 200 ARG A CA 1
ATOM 1525 C C . ARG A 1 200 ? 9.93 -14.625 -15.781 1 90.5 200 ARG A C 1
ATOM 1527 O O . ARG A 1 200 ? 10.898 -14.203 -16.406 1 90.5 200 ARG A O 1
ATOM 1534 N N . ILE A 1 201 ? 8.789 -14.141 -15.984 1 89.19 201 ILE A N 1
ATOM 1535 C CA . ILE A 1 201 ? 8.461 -13.305 -17.141 1 89.19 201 ILE A CA 1
ATOM 1536 C C . ILE A 1 201 ? 8.586 -11.836 -16.766 1 89.19 201 ILE A C 1
ATOM 1538 O O . ILE A 1 201 ? 9.055 -11.016 -17.562 1 89.19 201 ILE A O 1
ATOM 1542 N N . LEU A 1 202 ? 8.227 -11.422 -15.602 1 89.12 202 LEU A N 1
ATOM 1543 C CA . LEU A 1 202 ? 8.055 -10.016 -15.266 1 89.12 202 LEU A CA 1
ATOM 1544 C C . LEU A 1 202 ? 9.398 -9.336 -15.047 1 89.12 202 LEU A C 1
ATOM 1546 O O . LEU A 1 202 ? 9.656 -8.266 -15.594 1 89.12 202 LEU A O 1
ATOM 1550 N N . PRO A 1 203 ? 10.227 -9.969 -14.25 1 90.19 203 PRO A N 1
ATOM 1551 C CA . PRO A 1 203 ? 11.477 -9.266 -13.977 1 90.19 203 PRO A CA 1
ATOM 1552 C C . PRO A 1 203 ? 12.414 -9.227 -15.188 1 90.19 203 PRO A C 1
ATOM 1554 O O . PRO A 1 203 ? 12.281 -10.055 -16.094 1 90.19 203 PRO A O 1
ATOM 1557 N N . ASP A 1 204 ? 13.273 -8.258 -15.117 1 88.88 204 ASP A N 1
ATOM 1558 C CA . ASP A 1 204 ? 14.227 -8.086 -16.203 1 88.88 204 ASP A CA 1
ATOM 1559 C C . ASP A 1 204 ? 15.445 -8.992 -16.031 1 88.88 204 ASP A C 1
ATOM 1561 O O . ASP A 1 204 ? 16.578 -8.531 -16.094 1 88.88 204 ASP A O 1
ATOM 1565 N N . VAL A 1 205 ? 15.172 -10.195 -15.773 1 87.06 205 VAL A N 1
ATOM 1566 C CA . VAL A 1 205 ? 16.234 -11.195 -15.625 1 87.06 205 VAL A CA 1
ATOM 1567 C C . VAL A 1 205 ? 15.859 -12.461 -16.391 1 87.06 205 VAL A C 1
ATOM 1569 O O . VAL A 1 205 ? 14.68 -12.688 -16.688 1 87.06 205 VAL A O 1
ATOM 1572 N N . LYS A 1 206 ? 16.906 -13.203 -16.688 1 87.88 206 LYS A N 1
ATOM 1573 C CA . LYS A 1 206 ? 16.734 -14.531 -17.266 1 87.88 206 LYS A CA 1
ATOM 1574 C C . LYS A 1 206 ? 16.969 -15.617 -16.219 1 87.88 206 LYS A C 1
ATOM 1576 O O . LYS A 1 206 ? 18.062 -15.734 -15.656 1 87.88 206 LYS A O 1
ATOM 1581 N N . ILE A 1 207 ? 15.922 -16.297 -15.953 1 87 207 ILE A N 1
ATOM 1582 C CA . ILE A 1 207 ? 16.016 -17.344 -14.938 1 87 207 ILE A CA 1
ATOM 1583 C C . ILE A 1 207 ? 15.406 -18.641 -15.469 1 87 207 ILE A C 1
ATOM 1585 O O . ILE A 1 207 ? 14.414 -18.609 -16.203 1 87 207 ILE A O 1
ATOM 1589 N N . ALA A 1 208 ? 16.016 -19.734 -15.094 1 89.56 208 ALA A N 1
ATOM 1590 C CA . ALA A 1 208 ? 15.562 -21.047 -15.562 1 89.56 208 ALA A CA 1
ATOM 1591 C C . ALA A 1 208 ? 14.305 -21.484 -14.82 1 89.56 208 ALA A C 1
ATOM 1593 O O . ALA A 1 208 ? 14.133 -21.172 -13.641 1 89.56 208 ALA A O 1
ATOM 1594 N N . TRP A 1 209 ? 13.477 -22.25 -15.453 1 90.25 209 TRP A N 1
ATOM 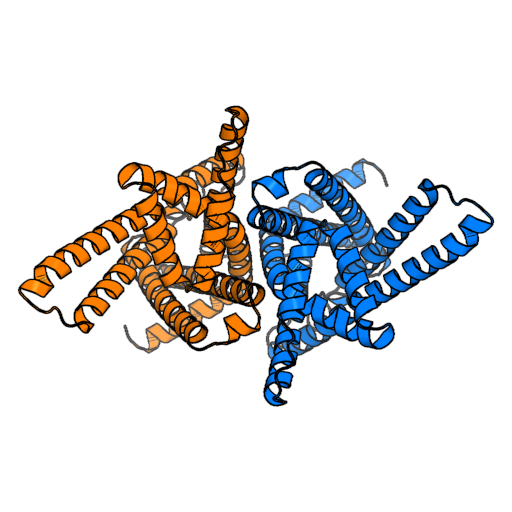1595 C CA . TRP A 1 209 ? 12.234 -22.75 -14.883 1 90.25 209 TRP A CA 1
ATOM 1596 C C . TRP A 1 209 ? 12.508 -23.656 -13.688 1 90.25 209 TRP A C 1
ATOM 1598 O O . TRP A 1 209 ? 11.719 -23.719 -12.75 1 90.25 209 TRP A O 1
ATOM 1608 N N . SER A 1 210 ? 13.648 -24.375 -13.742 1 89.38 210 SER A N 1
ATOM 1609 C CA . SER A 1 210 ? 13.977 -25.297 -12.656 1 89.38 210 SER A CA 1
ATOM 1610 C C . SER A 1 210 ? 14.18 -24.547 -11.344 1 89.38 210 SER A C 1
ATOM 1612 O O . SER A 1 210 ? 13.805 -25.047 -10.273 1 89.38 210 SER A O 1
ATOM 1614 N N . ASP A 1 211 ? 14.711 -23.375 -11.445 1 90.06 211 ASP A N 1
ATOM 1615 C CA . ASP A 1 211 ? 14.945 -22.562 -10.258 1 90.06 211 ASP A CA 1
ATOM 1616 C C . ASP A 1 211 ? 13.648 -21.906 -9.773 1 90.06 211 ASP A C 1
ATOM 1618 O O . ASP A 1 211 ? 13.383 -21.859 -8.57 1 90.06 211 ASP A O 1
ATOM 1622 N N . VAL A 1 212 ? 12.875 -21.516 -10.719 1 92 212 VAL A N 1
ATOM 1623 C CA . VAL A 1 212 ? 11.633 -20.797 -10.422 1 92 212 VAL A CA 1
ATOM 1624 C C . VAL A 1 212 ? 10.609 -21.75 -9.82 1 92 212 VAL A C 1
ATOM 1626 O O . VAL A 1 212 ? 9.828 -21.375 -8.953 1 92 212 VAL A O 1
ATOM 1629 N N . ALA A 1 213 ? 10.703 -23.016 -10.219 1 92.31 213 ALA A N 1
ATOM 1630 C CA . ALA A 1 213 ? 9.727 -24.016 -9.773 1 92.31 213 ALA A CA 1
ATOM 1631 C C . ALA A 1 213 ? 9.844 -24.266 -8.273 1 92.31 213 ALA A C 1
ATOM 1633 O O . ALA A 1 213 ? 8.844 -24.469 -7.594 1 92.31 213 ALA A O 1
ATOM 1634 N N . VAL A 1 214 ? 11.039 -24.25 -7.797 1 89.88 214 VAL A N 1
ATOM 1635 C CA . VAL A 1 214 ? 11.258 -24.469 -6.371 1 89.88 214 VAL A CA 1
ATOM 1636 C C . VAL A 1 214 ? 10.703 -23.297 -5.566 1 89.88 214 VAL A C 1
ATOM 1638 O O . VAL A 1 214 ? 9.961 -23.5 -4.602 1 89.88 214 VAL A O 1
ATOM 1641 N N . GLY A 1 215 ? 11.07 -22.141 -6.012 1 91.44 215 GLY A N 1
ATOM 1642 C CA . GLY A 1 215 ? 10.602 -20.953 -5.316 1 91.44 215 GLY A CA 1
ATOM 1643 C C . GLY A 1 215 ? 9.094 -20.781 -5.367 1 91.44 215 GLY A C 1
ATOM 1644 O O . GLY A 1 215 ? 8.453 -20.516 -4.344 1 91.44 215 GLY A O 1
ATOM 1645 N N . SER A 1 216 ? 8.562 -21 -6.559 1 95.12 216 SER A N 1
ATOM 1646 C CA . SER A 1 216 ? 7.125 -20.828 -6.723 1 95.12 216 SER A CA 1
ATOM 1647 C C . SER A 1 216 ? 6.355 -21.938 -5.992 1 95.12 216 SER A C 1
ATOM 1649 O O . SER A 1 216 ? 5.262 -21.688 -5.48 1 95.12 216 SER A O 1
ATOM 1651 N N . GLY A 1 217 ? 6.93 -23.109 -5.941 1 94.38 217 GLY A N 1
ATOM 1652 C CA . GLY A 1 217 ? 6.309 -24.203 -5.195 1 94.38 217 GLY A CA 1
ATOM 1653 C C . GLY A 1 217 ? 6.219 -23.922 -3.707 1 94.38 217 GLY A C 1
ATOM 1654 O O . GLY A 1 217 ? 5.16 -24.094 -3.104 1 94.38 217 GLY A O 1
ATOM 1655 N N . ILE A 1 218 ? 7.293 -23.453 -3.168 1 92.88 218 ILE A N 1
ATOM 1656 C CA . ILE A 1 218 ? 7.324 -23.125 -1.745 1 92.88 218 ILE A CA 1
ATOM 1657 C C . ILE A 1 218 ? 6.363 -21.984 -1.454 1 92.88 218 ILE A C 1
ATOM 1659 O O . ILE A 1 218 ? 5.645 -22 -0.451 1 92.88 218 ILE A O 1
ATOM 1663 N N . THR A 1 219 ? 6.359 -21.031 -2.326 1 93.19 219 THR A N 1
ATOM 1664 C CA . THR A 1 219 ? 5.461 -19.891 -2.174 1 93.19 219 THR A CA 1
ATOM 1665 C C . THR A 1 219 ? 4.004 -20.344 -2.229 1 93.19 219 THR A C 1
ATOM 1667 O O . THR A 1 219 ? 3.168 -19.859 -1.465 1 93.19 219 THR A O 1
ATOM 1670 N N . ALA A 1 220 ? 3.77 -21.266 -3.082 1 92.88 220 ALA A N 1
ATOM 1671 C CA . ALA A 1 220 ? 2.416 -21.812 -3.215 1 92.88 220 ALA A CA 1
ATOM 1672 C C . ALA A 1 220 ? 1.978 -22.516 -1.935 1 92.88 220 ALA A C 1
ATOM 1674 O O . ALA A 1 220 ? 0.826 -22.391 -1.51 1 92.88 220 ALA A O 1
ATOM 1675 N N . ILE A 1 221 ? 2.861 -23.234 -1.356 1 92 221 ILE A N 1
ATOM 1676 C CA . ILE A 1 221 ? 2.561 -23.922 -0.109 1 92 221 ILE A CA 1
ATOM 1677 C C . ILE A 1 221 ? 2.234 -22.906 0.981 1 92 221 ILE A C 1
ATOM 1679 O O . ILE A 1 221 ? 1.25 -23.062 1.709 1 92 221 ILE A O 1
ATOM 1683 N N . LEU A 1 222 ? 3.082 -21.906 1.079 1 90.88 222 LEU A N 1
ATOM 1684 C CA . LEU A 1 222 ? 2.848 -20.875 2.074 1 90.88 222 LEU A CA 1
ATOM 1685 C C . LEU A 1 222 ? 1.52 -20.172 1.821 1 90.88 222 LEU A C 1
ATOM 1687 O O . LEU A 1 222 ? 0.819 -19.797 2.766 1 90.88 222 LEU A O 1
ATOM 1691 N N . PHE A 1 223 ? 1.236 -19.984 0.589 1 88.38 223 PHE A N 1
ATOM 1692 C CA . PHE A 1 223 ? -0.02 -19.344 0.214 1 88.38 223 PHE A CA 1
ATOM 1693 C C . PHE A 1 223 ? -1.209 -20.203 0.642 1 88.38 223 PHE A C 1
ATOM 1695 O O . PHE A 1 223 ? -2.189 -19.688 1.182 1 88.38 223 PHE A O 1
ATOM 1702 N N . ILE A 1 224 ? -1.15 -21.469 0.397 1 85.38 224 ILE A N 1
ATOM 1703 C CA . ILE A 1 224 ? -2.232 -22.391 0.738 1 85.38 224 ILE A CA 1
ATOM 1704 C C . ILE A 1 224 ? -2.389 -22.453 2.256 1 85.38 224 ILE A C 1
ATOM 1706 O O . ILE A 1 224 ? -3.51 -22.5 2.77 1 85.38 224 ILE A O 1
ATOM 1710 N N . ILE A 1 225 ? -1.302 -22.469 2.924 1 85.56 225 ILE A N 1
ATOM 1711 C CA . ILE A 1 225 ? -1.343 -22.469 4.383 1 85.56 225 ILE A CA 1
ATOM 1712 C C . ILE A 1 225 ? -2.035 -21.188 4.871 1 85.56 225 ILE A C 1
ATOM 1714 O O . ILE A 1 225 ? -2.891 -21.25 5.758 1 85.56 225 ILE A O 1
ATOM 1718 N N . GLY A 1 226 ? -1.653 -20.062 4.324 1 82.38 226 GLY A N 1
ATOM 1719 C CA . GLY A 1 226 ? -2.307 -18.812 4.676 1 82.38 226 GLY A CA 1
ATOM 1720 C C . GLY A 1 226 ? -3.793 -18.812 4.379 1 82.38 226 GLY A C 1
ATOM 1721 O O . GLY A 1 226 ? -4.59 -18.312 5.176 1 82.38 226 GLY A O 1
ATOM 1722 N N . ARG A 1 227 ? -4.07 -19.297 3.273 1 79.25 227 ARG A N 1
ATOM 1723 C CA . ARG A 1 227 ? -5.473 -19.375 2.871 1 79.25 227 ARG A CA 1
ATOM 1724 C C . ARG A 1 227 ? -6.277 -20.203 3.865 1 79.25 227 ARG A C 1
ATOM 1726 O O . ARG A 1 227 ? -7.406 -19.844 4.211 1 79.25 227 ARG A O 1
ATOM 1733 N N . THR A 1 228 ? -5.723 -21.297 4.293 1 77.38 228 THR A N 1
ATOM 1734 C CA . THR A 1 228 ? -6.387 -22.172 5.254 1 77.38 228 THR A CA 1
ATOM 1735 C C . THR A 1 228 ? -6.527 -21.469 6.605 1 77.38 228 THR A C 1
ATOM 1737 O O . THR A 1 228 ? -7.574 -21.562 7.25 1 77.38 228 THR A O 1
ATOM 1740 N N . LEU A 1 229 ? -5.559 -20.75 6.988 1 77.75 229 LEU A N 1
ATOM 1741 C CA . LEU A 1 229 ? -5.57 -20.062 8.273 1 77.75 229 LEU A CA 1
ATOM 1742 C C . LEU A 1 229 ? -6.617 -18.953 8.289 1 77.75 229 LEU A C 1
ATOM 1744 O O . LEU A 1 229 ? -7.344 -18.781 9.273 1 77.75 229 LEU A O 1
ATOM 1748 N N . ILE A 1 230 ? -6.684 -18.266 7.238 1 73 230 ILE A N 1
ATOM 1749 C CA . ILE A 1 230 ? -7.645 -17.156 7.184 1 73 230 ILE A CA 1
ATOM 1750 C C . ILE A 1 230 ? -9.062 -17.719 7.09 1 73 230 ILE A C 1
ATOM 1752 O O . ILE A 1 230 ? -10 -17.141 7.645 1 73 230 ILE A O 1
ATOM 1756 N N . SER A 1 231 ? -9.25 -18.734 6.293 1 70 231 SER A N 1
ATOM 1757 C CA . SER A 1 231 ? -10.555 -19.391 6.207 1 70 231 SER A CA 1
ATOM 1758 C C . SER A 1 231 ? -11.023 -19.875 7.578 1 70 231 SER A C 1
ATOM 1760 O O . SER A 1 231 ? -12.211 -19.766 7.902 1 70 231 SER A O 1
ATOM 1762 N N . PHE A 1 232 ? -10.094 -20.422 8.266 1 70.12 232 PHE A N 1
ATOM 1763 C CA . PHE A 1 232 ? -10.406 -20.875 9.609 1 70.12 232 PHE A CA 1
ATOM 1764 C C . PHE A 1 232 ? -10.766 -19.703 10.516 1 70.12 232 PHE A C 1
ATOM 1766 O O . PHE A 1 232 ? -11.68 -19.797 11.328 1 70.12 232 PHE A O 1
ATOM 1773 N N . TYR A 1 233 ? -10.047 -18.703 10.367 1 68.69 233 TYR A N 1
ATOM 1774 C CA . TYR A 1 233 ? -10.305 -17.516 11.164 1 68.69 233 TYR A CA 1
ATOM 1775 C C . TYR A 1 233 ? -11.672 -16.922 10.836 1 68.69 233 TYR A C 1
ATOM 1777 O O . TYR A 1 233 ? -12.438 -16.562 11.734 1 68.69 233 TYR A O 1
ATOM 1785 N N . LEU A 1 234 ? -11.969 -16.828 9.633 1 64.5 234 LEU A N 1
ATOM 1786 C CA . LEU A 1 234 ? -13.227 -16.219 9.195 1 64.5 234 LEU A CA 1
ATOM 1787 C C . LEU A 1 234 ? -14.398 -17.141 9.492 1 64.5 234 LEU A C 1
ATOM 1789 O O . LEU A 1 234 ? -15.523 -16.688 9.688 1 64.5 234 LEU A O 1
ATOM 1793 N N . GLY A 1 235 ? -14.133 -18.375 9.305 1 61.09 235 GLY A N 1
ATOM 1794 C CA . GLY A 1 235 ? -15.172 -19.344 9.625 1 61.09 235 GLY A CA 1
ATOM 1795 C C . GLY A 1 235 ? -15.586 -19.297 11.086 1 61.09 235 GLY A C 1
ATOM 1796 O O . GLY A 1 235 ? -16.75 -19.547 11.414 1 61.09 235 GLY A O 1
ATOM 1797 N N . ARG A 1 236 ? -14.641 -19.125 11.859 1 57.03 236 ARG A N 1
ATOM 1798 C CA . ARG A 1 236 ? -14.938 -19.109 13.281 1 57.03 236 ARG A CA 1
ATOM 1799 C C . ARG A 1 236 ? -15.312 -17.703 13.742 1 57.03 236 ARG A C 1
ATOM 1801 O O . ARG A 1 236 ? -15.938 -17.531 14.797 1 57.03 236 ARG A O 1
ATOM 1808 N N . ALA A 1 237 ? -14.578 -16.766 13.242 1 52.09 237 ALA A N 1
ATOM 1809 C CA . ALA A 1 237 ? -14.742 -15.391 13.727 1 52.09 237 ALA A CA 1
ATOM 1810 C C . ALA A 1 237 ? -16.141 -14.867 13.43 1 52.09 237 ALA A C 1
ATOM 1812 O O . ALA A 1 237 ? -16.547 -14.773 12.266 1 52.09 237 ALA A O 1
ATOM 1813 N N . THR A 1 238 ? -17.094 -15.242 14.148 1 45.88 238 THR A N 1
ATOM 1814 C CA . THR A 1 238 ? -18.234 -14.359 14.344 1 45.88 238 THR A CA 1
ATOM 1815 C C . THR A 1 238 ? -17.828 -12.898 14.188 1 45.88 238 THR A C 1
ATOM 1817 O O . THR A 1 238 ? -18.672 -12 14.25 1 45.88 238 THR A O 1
ATOM 1820 N N . VAL A 1 239 ? -16.703 -12.688 14.266 1 43.66 239 VAL A N 1
ATOM 1821 C CA . VAL A 1 239 ? -16.062 -11.383 14.367 1 43.66 239 VAL A CA 1
ATOM 1822 C C . VAL A 1 239 ? -16.297 -10.578 13.094 1 43.66 239 VAL A C 1
ATOM 1824 O O . VAL A 1 239 ? -16.453 -9.359 13.141 1 43.66 239 VAL A O 1
ATOM 1827 N N . ALA A 1 240 ? -16.172 -11.336 11.852 1 45.97 240 ALA A N 1
ATOM 1828 C CA . ALA A 1 240 ? -16.547 -10.594 10.648 1 45.97 240 ALA A CA 1
ATOM 1829 C C . ALA A 1 240 ? -17.922 -9.945 10.82 1 45.97 240 ALA A C 1
ATOM 1831 O O . ALA A 1 240 ? -18.172 -8.867 10.273 1 45.97 240 ALA A O 1
ATOM 1832 N N . SER A 1 241 ? -18.781 -10.695 11.5 1 44.44 241 SER A N 1
ATOM 1833 C CA . SER A 1 241 ? -20.125 -10.172 11.727 1 44.44 241 SER A CA 1
ATOM 1834 C C . SER A 1 241 ? -20.094 -8.922 12.602 1 44.44 241 SER A C 1
ATOM 1836 O O . SER A 1 241 ? -20.844 -7.969 12.367 1 44.44 241 SER A O 1
ATOM 1838 N N . ALA A 1 242 ? -19.328 -9.125 13.688 1 39.38 242 ALA A N 1
ATOM 1839 C CA . ALA A 1 242 ? -19.5 -8.07 14.688 1 39.38 242 ALA A CA 1
ATOM 1840 C C . ALA A 1 242 ? -18.938 -6.746 14.188 1 39.38 242 ALA A C 1
ATOM 1842 O O . ALA A 1 242 ? -19.453 -5.676 14.523 1 39.38 242 ALA A O 1
ATOM 1843 N N . TYR A 1 243 ? -17.891 -6.902 13.531 1 43.19 243 TYR 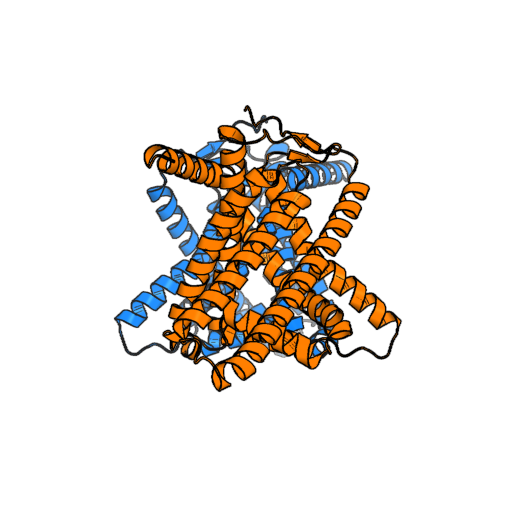A N 1
ATOM 1844 C CA . TYR A 1 243 ? -17.328 -5.609 13.148 1 43.19 243 TYR A CA 1
ATOM 1845 C C . TYR A 1 243 ? -17.719 -5.238 11.727 1 43.19 243 TYR A C 1
ATOM 1847 O O . TYR A 1 243 ? -17.25 -4.227 11.188 1 43.19 243 TYR A O 1
ATOM 1855 N N . GLY A 1 244 ? -18.812 -5.953 11.172 1 48.75 244 GLY A N 1
ATOM 1856 C CA . GLY A 1 244 ? -19.531 -5.551 9.969 1 48.75 244 GLY A CA 1
ATOM 1857 C C . GLY A 1 244 ? -18.641 -5.477 8.742 1 48.75 244 GLY A C 1
ATOM 1858 O O . GLY A 1 244 ? -17.594 -6.129 8.695 1 48.75 244 GLY A O 1
ATOM 1859 N N . ALA A 1 245 ? -19.031 -4.855 7.73 1 51.12 245 ALA A N 1
ATOM 1860 C CA . ALA A 1 245 ? -18.422 -4.598 6.434 1 51.12 245 ALA A CA 1
ATOM 1861 C C . ALA A 1 245 ? -17 -4.066 6.602 1 51.12 245 ALA A C 1
ATOM 1863 O O . ALA A 1 245 ? -16.109 -4.402 5.816 1 51.12 245 ALA A O 1
ATOM 1864 N N . ALA A 1 246 ? -16.734 -3.43 7.711 1 55.88 246 ALA A N 1
ATOM 1865 C CA . ALA A 1 246 ? -15.414 -2.854 7.957 1 55.88 246 ALA A CA 1
ATOM 1866 C C . ALA A 1 246 ? -14.406 -3.938 8.312 1 55.88 246 ALA A C 1
ATOM 1868 O O . ALA A 1 246 ? -13.242 -3.871 7.906 1 55.88 246 ALA A O 1
ATOM 1869 N N . SER A 1 247 ? -14.922 -4.895 8.977 1 60.69 247 SER A N 1
ATOM 1870 C CA . SER A 1 247 ? -14.023 -5.973 9.383 1 60.69 247 SER A CA 1
ATOM 1871 C C . SER A 1 247 ? -13.586 -6.809 8.18 1 60.69 247 SER A C 1
ATOM 1873 O O . SER A 1 247 ? -12.43 -7.23 8.102 1 60.69 247 SER A O 1
ATOM 1875 N N . SER A 1 248 ? -14.586 -6.973 7.344 1 62.56 248 SER A N 1
ATOM 1876 C CA . SER A 1 248 ? -14.25 -7.777 6.172 1 62.56 248 SER A CA 1
ATOM 1877 C C . SER A 1 248 ? -13.195 -7.094 5.312 1 62.56 248 SER A C 1
ATOM 1879 O O . SER A 1 248 ? -12.328 -7.758 4.738 1 62.56 248 SER A O 1
ATOM 1881 N N . PHE A 1 249 ? -13.227 -5.84 5.301 1 66.44 249 PHE A N 1
ATOM 1882 C CA . PHE A 1 249 ? -12.273 -5.086 4.5 1 66.44 249 PHE A CA 1
ATOM 1883 C C . PHE A 1 249 ? -10.875 -5.164 5.105 1 66.44 249 PHE A C 1
ATOM 1885 O O . PHE A 1 249 ? -9.891 -5.312 4.387 1 66.44 249 PHE A O 1
ATOM 1892 N N . VAL A 1 250 ? -10.797 -5.148 6.414 1 71.88 250 VAL A N 1
ATOM 1893 C CA . VAL A 1 250 ? -9.516 -5.223 7.113 1 71.88 250 VAL A CA 1
ATOM 1894 C C . VAL A 1 250 ? -8.883 -6.594 6.891 1 71.88 250 VAL A C 1
ATOM 1896 O O . VAL A 1 250 ? -7.68 -6.699 6.656 1 71.88 250 VAL A O 1
ATOM 1899 N N . VAL A 1 251 ? -9.766 -7.543 6.957 1 73.38 251 VAL A N 1
ATOM 1900 C CA . VAL A 1 251 ? -9.281 -8.906 6.762 1 73.38 251 VAL A CA 1
ATOM 1901 C C . VAL A 1 251 ? -8.758 -9.07 5.34 1 73.38 251 VAL A C 1
ATOM 1903 O O . VAL A 1 251 ? -7.734 -9.727 5.121 1 73.38 251 VAL A O 1
ATOM 1906 N N . LEU A 1 252 ? -9.43 -8.469 4.426 1 76 252 LEU A N 1
ATOM 1907 C CA . LEU A 1 252 ? -9 -8.523 3.035 1 76 252 LEU A CA 1
ATOM 1908 C C . LEU A 1 252 ? -7.641 -7.844 2.861 1 76 252 LEU A C 1
ATOM 1910 O O . LEU A 1 252 ? -6.758 -8.375 2.188 1 76 252 LEU A O 1
ATOM 1914 N N . LEU A 1 253 ? -7.477 -6.75 3.496 1 80.38 253 LEU A N 1
ATOM 1915 C CA . LEU A 1 253 ? -6.219 -6.016 3.395 1 80.38 253 LEU A CA 1
ATOM 1916 C C . LEU A 1 253 ? -5.07 -6.824 3.986 1 80.38 253 LEU A C 1
ATOM 1918 O O . LEU A 1 253 ? -3.988 -6.895 3.4 1 80.38 253 LEU A O 1
ATOM 1922 N N . LEU A 1 254 ? -5.367 -7.422 5.082 1 83.06 254 LEU A N 1
ATOM 1923 C CA . LEU A 1 254 ? -4.336 -8.211 5.746 1 83.06 254 LEU A CA 1
ATOM 1924 C C . LEU A 1 254 ? -3.955 -9.422 4.902 1 83.06 254 LEU A C 1
ATOM 1926 O O . LEU A 1 254 ? -2.781 -9.797 4.832 1 83.06 254 LEU A O 1
ATOM 1930 N N . TRP A 1 255 ? -4.984 -10.008 4.352 1 81.88 255 TRP A N 1
ATOM 1931 C CA . TRP A 1 255 ? -4.734 -11.164 3.496 1 81.88 255 TRP A CA 1
ATOM 1932 C C . TRP A 1 255 ? -3.896 -10.766 2.281 1 81.88 255 TRP A C 1
ATOM 1934 O O . TRP A 1 255 ? -2.973 -11.484 1.897 1 81.88 255 TRP A O 1
ATOM 1944 N N . ILE A 1 256 ? -4.281 -9.695 1.68 1 87.06 256 ILE A N 1
ATOM 1945 C CA . ILE A 1 256 ? -3.551 -9.219 0.511 1 87.06 256 ILE A CA 1
ATOM 1946 C C . ILE A 1 256 ? -2.104 -8.922 0.892 1 87.06 256 ILE A C 1
ATOM 1948 O O . ILE A 1 256 ? -1.176 -9.297 0.173 1 87.06 256 ILE A O 1
ATOM 1952 N N . PHE A 1 257 ? -1.925 -8.273 1.967 1 90.56 257 PHE A N 1
ATOM 1953 C CA . PHE A 1 257 ? -0.58 -7.957 2.43 1 90.56 257 PHE A CA 1
ATOM 1954 C C . PHE A 1 257 ? 0.222 -9.227 2.682 1 90.56 257 PHE A C 1
ATOM 1956 O O . PHE A 1 257 ? 1.38 -9.328 2.27 1 90.56 257 PHE A O 1
ATOM 1963 N N . TYR A 1 258 ? -0.418 -10.141 3.371 1 89.62 258 TYR A N 1
ATOM 1964 C CA . TYR A 1 258 ? 0.229 -11.414 3.646 1 89.62 258 TYR A CA 1
ATOM 1965 C C . TYR A 1 258 ? 0.648 -12.102 2.352 1 89.62 258 TYR A C 1
ATOM 1967 O O . TYR A 1 258 ? 1.773 -12.594 2.24 1 89.62 258 TYR A O 1
ATOM 1975 N N . SER A 1 259 ? -0.257 -12.125 1.406 1 90.12 259 SER A N 1
ATOM 1976 C CA . SER A 1 259 ? 0.018 -12.773 0.127 1 90.12 259 SER A CA 1
ATOM 1977 C C . SER A 1 259 ? 1.202 -12.125 -0.579 1 90.12 259 SER A C 1
ATOM 1979 O O . SER A 1 259 ? 2.047 -12.812 -1.152 1 90.12 259 SER A O 1
ATOM 1981 N N . CYS A 1 260 ? 1.257 -10.797 -0.515 1 94.06 260 CYS A N 1
ATOM 1982 C CA . CYS A 1 260 ? 2.367 -10.086 -1.139 1 94.06 260 CYS A CA 1
ATOM 1983 C C . CYS A 1 260 ? 3.678 -10.383 -0.42 1 94.06 260 CYS A C 1
ATOM 1985 O O . CYS A 1 260 ? 4.723 -10.523 -1.059 1 94.06 260 CYS A O 1
ATOM 1987 N N . GLN A 1 261 ? 3.545 -10.484 0.855 1 93.88 261 GLN A N 1
ATOM 1988 C CA . GLN A 1 261 ? 4.727 -10.789 1.653 1 93.88 261 GLN A CA 1
ATOM 1989 C C . GLN A 1 261 ? 5.305 -12.156 1.289 1 93.88 261 GLN A C 1
ATOM 1991 O O . GLN A 1 261 ? 6.508 -12.289 1.069 1 93.88 261 GLN A O 1
ATOM 1996 N N . ILE A 1 262 ? 4.48 -13.125 1.281 1 93.56 262 ILE A N 1
ATOM 1997 C CA . ILE A 1 262 ? 4.98 -14.477 1.021 1 93.56 262 ILE A CA 1
ATOM 1998 C C . ILE A 1 262 ? 5.438 -14.578 -0.432 1 93.56 262 ILE A C 1
ATOM 2000 O O . ILE A 1 262 ? 6.387 -15.305 -0.738 1 93.56 262 ILE A O 1
ATOM 2004 N N . PHE A 1 263 ? 4.758 -13.93 -1.317 1 94.81 263 PHE A N 1
ATOM 2005 C CA . PHE A 1 263 ? 5.16 -13.922 -2.719 1 94.81 263 PHE A CA 1
ATOM 2006 C C . PHE A 1 263 ? 6.574 -13.375 -2.873 1 94.81 263 PHE A C 1
ATOM 2008 O O . PHE A 1 263 ? 7.402 -13.969 -3.566 1 94.81 263 PHE A O 1
ATOM 2015 N N . LEU A 1 264 ? 6.863 -12.273 -2.254 1 96.12 264 LEU A N 1
ATOM 2016 C CA . LEU A 1 264 ? 8.18 -11.656 -2.367 1 96.12 264 LEU A CA 1
ATOM 2017 C C . LEU A 1 264 ? 9.227 -12.453 -1.595 1 96.12 264 LEU A C 1
ATOM 2019 O O . LEU A 1 264 ? 10.391 -12.5 -1.993 1 96.12 264 LEU A O 1
ATOM 2023 N N . LEU A 1 265 ? 8.773 -12.969 -0.5 1 95.19 265 LEU A N 1
ATOM 2024 C CA . LEU A 1 265 ? 9.664 -13.875 0.212 1 95.19 265 LEU A CA 1
ATOM 2025 C C . LEU A 1 265 ? 10.086 -15.039 -0.681 1 95.19 265 LEU A C 1
ATOM 2027 O O . LEU A 1 265 ? 11.25 -15.453 -0.66 1 95.19 265 LEU A O 1
ATOM 2031 N N . GLY A 1 266 ? 9.133 -15.578 -1.378 1 94.62 266 GLY A N 1
ATOM 2032 C CA . GLY A 1 266 ? 9.438 -16.625 -2.338 1 94.62 266 GLY A CA 1
ATOM 2033 C C . GLY A 1 266 ? 10.414 -16.188 -3.414 1 94.62 266 GLY A C 1
ATOM 2034 O O . GLY A 1 266 ? 11.266 -16.969 -3.842 1 94.62 266 GLY A O 1
ATOM 2035 N N . ALA A 1 267 ? 10.227 -15.008 -3.855 1 94.38 267 ALA A N 1
ATOM 2036 C CA . ALA A 1 267 ? 11.156 -14.469 -4.84 1 94.38 267 ALA A CA 1
ATOM 2037 C C . ALA A 1 267 ? 12.578 -14.422 -4.285 1 94.38 267 ALA A C 1
ATOM 2039 O O . ALA A 1 267 ? 13.539 -14.766 -4.98 1 94.38 267 ALA A O 1
ATOM 2040 N N . GLU A 1 268 ? 12.68 -13.93 -3.045 1 95.12 268 GLU A N 1
ATOM 2041 C CA . GLU A 1 268 ? 13.984 -13.914 -2.389 1 95.12 268 GLU A CA 1
ATOM 2042 C C . GLU A 1 268 ? 14.57 -15.32 -2.295 1 95.12 268 GLU A C 1
ATOM 2044 O O . GLU A 1 268 ? 15.766 -15.516 -2.539 1 95.12 268 GLU A O 1
ATOM 2049 N N . LEU A 1 269 ? 13.758 -16.203 -1.885 1 94.38 269 LEU A N 1
ATOM 2050 C CA . LEU A 1 269 ? 14.188 -17.594 -1.778 1 94.38 269 LEU A CA 1
ATOM 2051 C C . LEU A 1 269 ? 14.648 -18.125 -3.131 1 94.38 269 LEU A C 1
ATOM 2053 O O . LEU A 1 269 ? 15.656 -18.828 -3.215 1 94.38 269 LEU A O 1
ATOM 2057 N N . THR A 1 270 ? 13.906 -17.844 -4.156 1 92.56 270 THR A N 1
ATOM 2058 C CA . THR A 1 270 ? 14.25 -18.281 -5.508 1 92.56 270 THR A CA 1
ATOM 2059 C C . THR A 1 270 ? 15.594 -17.703 -5.934 1 92.56 270 THR A C 1
ATOM 2061 O O . THR A 1 270 ? 16.406 -18.391 -6.543 1 92.56 270 THR A O 1
ATOM 2064 N N . LYS A 1 271 ? 15.75 -16.438 -5.676 1 91.94 271 LYS A N 1
ATOM 2065 C CA . LYS A 1 271 ? 17.016 -15.766 -5.988 1 91.94 271 LYS A CA 1
ATOM 2066 C C . LYS A 1 271 ? 18.188 -16.469 -5.309 1 91.94 271 LYS A C 1
ATOM 2068 O O . LYS A 1 271 ? 19.188 -16.766 -5.953 1 91.94 271 LYS A O 1
ATOM 2073 N N . ILE A 1 272 ? 18.062 -16.703 -4.047 1 92.5 272 ILE A N 1
ATOM 2074 C CA . ILE A 1 272 ? 19.141 -17.312 -3.275 1 92.5 272 ILE A CA 1
ATOM 2075 C C . ILE A 1 272 ? 19.359 -18.75 -3.729 1 92.5 272 ILE A C 1
ATOM 2077 O O . ILE A 1 272 ? 20.484 -19.203 -3.85 1 92.5 272 ILE A O 1
ATOM 2081 N N . TRP A 1 273 ? 18.266 -19.453 -3.936 1 90.56 273 TRP A N 1
ATOM 2082 C CA . TRP A 1 273 ? 18.344 -20.812 -4.43 1 90.56 273 TRP A CA 1
ATOM 2083 C C . TRP A 1 273 ? 19.078 -20.875 -5.766 1 90.56 273 TRP A C 1
ATOM 2085 O O . TRP A 1 273 ? 19.922 -21.75 -5.977 1 90.56 273 TRP A O 1
ATOM 2095 N N . SER A 1 274 ? 18.734 -20 -6.645 1 88.69 274 SER A N 1
ATOM 2096 C CA . SER A 1 274 ? 19.359 -19.969 -7.961 1 88.69 274 SER A CA 1
ATOM 2097 C C . SER A 1 274 ? 20.844 -19.641 -7.859 1 88.69 274 SER A C 1
ATOM 2099 O O . SER A 1 274 ? 21.656 -20.188 -8.617 1 88.69 274 SER A O 1
ATOM 2101 N N . ARG A 1 275 ? 21.156 -18.75 -7.02 1 86.94 275 ARG A N 1
ATOM 2102 C CA . ARG A 1 275 ? 22.547 -18.359 -6.824 1 86.94 275 ARG A CA 1
ATOM 2103 C C . ARG A 1 275 ? 23.359 -19.516 -6.246 1 86.94 275 ARG A C 1
ATOM 2105 O O . ARG A 1 275 ? 24.5 -19.75 -6.66 1 86.94 275 ARG A O 1
ATOM 2112 N N . ARG A 1 276 ? 22.797 -20.219 -5.359 1 87.5 276 ARG A N 1
ATOM 2113 C CA . ARG A 1 276 ? 23.531 -21.266 -4.648 1 87.5 276 ARG A CA 1
ATOM 2114 C C . ARG A 1 276 ? 23.516 -22.578 -5.441 1 87.5 276 ARG A C 1
ATOM 2116 O O . ARG A 1 276 ? 24.516 -23.297 -5.469 1 87.5 276 ARG A O 1
ATOM 2123 N N . TYR A 1 277 ? 22.391 -22.922 -5.992 1 83.25 277 TYR A N 1
ATOM 2124 C CA . TYR A 1 277 ? 22.234 -24.266 -6.531 1 83.25 277 TYR A CA 1
ATOM 2125 C C . TYR A 1 277 ? 21.859 -24.234 -8.008 1 83.25 277 TYR A C 1
ATOM 2127 O O . TYR A 1 277 ? 21.875 -25.25 -8.688 1 83.25 277 TYR A O 1
ATOM 2135 N N . GLY A 1 278 ? 21.438 -23.031 -8.359 1 78.69 278 GLY A N 1
ATOM 2136 C CA . GLY A 1 278 ? 20.844 -23 -9.688 1 78.69 278 GLY A CA 1
ATOM 2137 C C . GLY A 1 278 ? 21.703 -22.312 -10.719 1 78.69 278 GLY A C 1
ATOM 2138 O O . GLY A 1 278 ? 22.938 -22.406 -10.664 1 78.69 278 GLY A O 1
ATOM 2139 N N . SER A 1 279 ? 20.875 -21.797 -11.797 1 74.62 279 SER A N 1
ATOM 2140 C CA . SER A 1 279 ? 21.484 -21.125 -12.938 1 74.62 279 SER A CA 1
ATOM 2141 C C . SER A 1 279 ? 21.75 -19.656 -12.633 1 74.62 279 SER A C 1
ATOM 2143 O O . SER A 1 279 ? 21.016 -19.031 -11.867 1 74.62 279 SER A O 1
ATOM 2145 N N . GLN A 1 280 ? 22.781 -19.281 -12.414 1 78.5 280 GLN A N 1
ATOM 2146 C CA . GLN A 1 280 ? 23.156 -17.891 -12.148 1 78.5 280 GLN A CA 1
ATOM 2147 C C . GLN A 1 280 ? 22.203 -16.938 -12.867 1 78.5 280 GLN A C 1
ATOM 2149 O O . GLN A 1 280 ? 21.844 -17.172 -14.023 1 78.5 280 GLN A O 1
ATOM 2154 N N . ILE A 1 281 ? 21.641 -15.969 -12.203 1 77.12 281 ILE A N 1
ATOM 2155 C CA . ILE A 1 281 ? 20.719 -14.961 -12.727 1 77.12 281 ILE A CA 1
ATOM 2156 C C . ILE A 1 281 ? 21.484 -13.945 -13.562 1 77.12 281 ILE A C 1
ATOM 2158 O O . ILE A 1 281 ? 22.531 -13.453 -13.133 1 77.12 281 ILE A O 1
ATOM 2162 N N . ARG A 1 282 ? 21.031 -13.789 -14.82 1 81.81 282 ARG A N 1
ATOM 2163 C CA . ARG A 1 282 ? 21.641 -12.789 -15.695 1 81.81 282 ARG A CA 1
ATOM 2164 C C . ARG A 1 282 ? 20.625 -11.703 -16.062 1 81.81 282 ARG A C 1
ATOM 2166 O O . ARG A 1 282 ? 19.453 -11.984 -16.266 1 81.81 282 ARG A O 1
ATOM 2173 N N . PRO A 1 283 ? 21.062 -10.453 -16.031 1 79.75 283 PRO A N 1
ATOM 2174 C CA . PRO A 1 283 ? 20.156 -9.383 -16.453 1 79.75 283 PRO A CA 1
ATOM 2175 C C . PRO A 1 283 ? 19.719 -9.531 -17.906 1 79.75 283 PRO A C 1
ATOM 2177 O O . PRO A 1 283 ? 20.453 -10.078 -18.734 1 79.75 283 PRO A O 1
ATOM 2180 N N . SER A 1 284 ? 18.516 -9.094 -18.141 1 79.12 284 SER A N 1
ATOM 2181 C CA . SER A 1 284 ? 18.047 -9.039 -19.531 1 79.12 284 SER A CA 1
ATOM 2182 C C . SER A 1 284 ? 18.828 -7.992 -20.328 1 79.12 284 SER A C 1
ATOM 2184 O O . SER A 1 284 ? 19.609 -7.227 -19.766 1 79.12 284 SER A O 1
ATOM 2186 N N . SER A 1 285 ? 18.656 -8.07 -21.547 1 75.44 285 SER A N 1
ATOM 2187 C CA . SER A 1 285 ? 19.422 -7.219 -22.453 1 75.44 285 SER A CA 1
ATOM 2188 C C . SER A 1 285 ? 19.219 -5.742 -22.125 1 75.44 285 SER A C 1
ATOM 2190 O O . SER A 1 285 ? 20.109 -4.922 -22.359 1 75.44 285 SER A O 1
ATOM 2192 N N . ASN A 1 286 ? 18.109 -5.414 -21.5 1 74.88 286 ASN A N 1
ATOM 2193 C CA . ASN A 1 286 ? 17.781 -4.012 -21.266 1 74.88 286 ASN A CA 1
ATOM 2194 C C . ASN A 1 286 ? 18 -3.627 -19.797 1 74.88 286 ASN A C 1
ATOM 2196 O O . ASN A 1 286 ? 17.5 -2.59 -19.344 1 74.88 286 ASN A O 1
ATOM 2200 N N . ALA A 1 287 ? 18.766 -4.5 -19.141 1 80.62 287 ALA A N 1
ATOM 2201 C CA . ALA A 1 287 ? 18.922 -4.25 -17.719 1 80.62 287 ALA A CA 1
ATOM 2202 C C . ALA A 1 287 ? 20.359 -4.473 -17.266 1 80.62 287 ALA A C 1
ATOM 2204 O O . ALA A 1 287 ? 21.156 -5.102 -17.984 1 80.62 287 ALA A O 1
ATOM 2205 N N . VAL A 1 288 ? 20.766 -3.775 -16.156 1 76.44 288 VAL A N 1
ATOM 2206 C CA . VAL A 1 288 ? 22.078 -3.928 -15.555 1 76.44 288 VAL A CA 1
ATOM 2207 C C . VAL A 1 288 ? 21.938 -4.246 -14.07 1 76.44 288 VAL A C 1
ATOM 2209 O O . VAL A 1 288 ? 20.922 -3.895 -13.453 1 76.44 288 VAL A O 1
ATOM 2212 N N . MET A 1 289 ? 22.875 -4.926 -13.531 1 76.31 289 MET A N 1
ATOM 2213 C CA . MET A 1 289 ? 22.891 -5.207 -12.094 1 76.31 289 MET A CA 1
ATOM 2214 C C . MET A 1 289 ? 23.188 -3.943 -11.297 1 76.31 289 MET A C 1
ATOM 2216 O O . MET A 1 289 ? 24.016 -3.123 -11.711 1 76.31 289 MET A O 1
ATOM 2220 N N . THR A 1 290 ? 22.5 -3.762 -10.188 1 71.5 290 THR A N 1
ATOM 2221 C CA . THR A 1 290 ? 22.734 -2.568 -9.383 1 71.5 290 THR A CA 1
ATOM 2222 C C . THR A 1 290 ? 24.062 -2.682 -8.633 1 71.5 290 THR A C 1
ATOM 2224 O O . THR A 1 290 ? 24.484 -3.781 -8.273 1 71.5 290 THR A O 1
ATOM 2227 N N . LYS A 1 291 ? 24.906 -1.622 -8.656 1 55.28 291 LYS A N 1
ATOM 2228 C CA . LYS A 1 291 ? 26.281 -1.558 -8.172 1 55.28 291 LYS A CA 1
ATOM 2229 C C . LYS A 1 291 ? 26.391 -2.074 -6.738 1 55.28 291 LYS A C 1
ATOM 2231 O O . LYS A 1 291 ? 27.422 -2.627 -6.348 1 55.28 291 LYS A O 1
ATOM 2236 N N . ASN A 1 292 ? 25.625 -1.698 -5.91 1 50.38 292 ASN A N 1
ATOM 2237 C CA . ASN A 1 292 ? 25.953 -2.039 -4.535 1 50.38 292 ASN A CA 1
ATOM 2238 C C . ASN A 1 292 ? 25.812 -3.537 -4.277 1 50.38 292 ASN A C 1
ATOM 2240 O O . ASN A 1 292 ? 25.891 -3.984 -3.131 1 50.38 292 ASN A O 1
ATOM 2244 N N . TYR A 1 293 ? 25.422 -4.23 -5.168 1 42.97 293 TYR A N 1
ATOM 2245 C CA . TYR A 1 293 ? 25.281 -5.656 -4.891 1 42.97 293 TYR A CA 1
ATOM 2246 C C . TYR A 1 293 ? 26.562 -6.402 -5.238 1 42.97 293 TYR A C 1
ATOM 2248 O O . TYR A 1 293 ? 26.938 -6.504 -6.414 1 42.97 293 TYR A O 1
ATOM 2256 N N . ARG A 1 294 ? 27.5 -6.266 -4.484 1 37.25 294 ARG A N 1
ATOM 2257 C CA . ARG A 1 294 ? 28.562 -7.246 -4.629 1 37.25 294 ARG A CA 1
ATOM 2258 C C . ARG A 1 294 ? 28.047 -8.664 -4.418 1 37.25 294 ARG A C 1
ATOM 2260 O O . ARG A 1 294 ? 27.469 -8.969 -3.373 1 37.25 294 ARG A O 1
ATOM 2267 N N . PRO A 1 295 ? 28.297 -9.477 -5.555 1 31.06 295 PRO A N 1
ATOM 2268 C CA . PRO A 1 295 ? 28.016 -10.891 -5.324 1 31.06 295 PRO A CA 1
ATOM 2269 C C . PRO A 1 295 ? 28.812 -11.477 -4.16 1 31.06 295 PRO A C 1
ATOM 2271 O O . PRO A 1 295 ? 29.906 -10.992 -3.85 1 31.06 295 PRO A O 1
ATOM 2274 N N . MET B 1 1 ? 13.484 34.469 -3.119 1 65.56 1 MET B N 1
ATOM 2275 C CA . MET B 1 1 ? 14.195 33.375 -3.799 1 65.56 1 MET B CA 1
ATOM 2276 C C . MET B 1 1 ? 14.023 33.5 -5.309 1 65.56 1 MET B C 1
ATOM 2278 O O . MET B 1 1 ? 12.93 33.781 -5.801 1 65.56 1 MET B O 1
ATOM 2282 N N . ASN B 1 2 ? 15.055 33.469 -6.051 1 77.12 2 ASN B N 1
ATOM 2283 C CA . ASN B 1 2 ? 15.062 33.594 -7.504 1 77.12 2 ASN B CA 1
ATOM 2284 C C . ASN B 1 2 ? 14.461 32.344 -8.164 1 77.12 2 ASN B C 1
ATOM 2286 O O . ASN B 1 2 ? 14.453 31.266 -7.574 1 77.12 2 ASN B O 1
ATOM 2290 N N . LEU B 1 3 ? 13.727 32.531 -9.234 1 85.5 3 LEU B N 1
ATOM 2291 C CA . LEU B 1 3 ? 13.055 31.469 -9.992 1 85.5 3 LEU B CA 1
ATOM 2292 C C . LEU B 1 3 ? 14.023 30.344 -10.336 1 85.5 3 LEU B C 1
ATOM 2294 O O . LEU B 1 3 ? 13.641 29.172 -10.328 1 85.5 3 LEU B O 1
ATOM 2298 N N . ALA B 1 4 ? 15.195 30.75 -10.539 1 86.38 4 ALA B N 1
ATOM 2299 C CA . ALA B 1 4 ? 16.219 29.766 -10.883 1 86.38 4 ALA B CA 1
ATOM 2300 C C . ALA B 1 4 ? 16.5 28.844 -9.711 1 86.38 4 ALA B C 1
ATOM 2302 O O . ALA B 1 4 ? 16.719 27.641 -9.891 1 86.38 4 ALA B O 1
ATOM 2303 N N . THR B 1 5 ? 16.484 29.438 -8.586 1 85.94 5 THR B N 1
ATOM 2304 C CA . THR B 1 5 ? 16.75 28.672 -7.371 1 85.94 5 THR B CA 1
ATOM 2305 C C . THR B 1 5 ? 15.609 27.703 -7.082 1 85.94 5 THR B C 1
ATOM 2307 O O . THR B 1 5 ? 15.844 26.547 -6.699 1 85.94 5 THR B O 1
ATOM 2310 N N . VAL B 1 6 ? 14.453 28.156 -7.367 1 87.5 6 VAL B N 1
ATOM 2311 C CA . VAL B 1 6 ? 13.273 27.328 -7.148 1 87.5 6 VAL B CA 1
ATOM 2312 C C . VAL B 1 6 ? 13.266 26.156 -8.133 1 87.5 6 VAL B C 1
ATOM 2314 O O . VAL B 1 6 ? 12.977 25.016 -7.758 1 87.5 6 VAL B O 1
ATOM 2317 N N . LYS B 1 7 ? 13.625 26.484 -9.32 1 90.75 7 LYS B N 1
ATOM 2318 C CA . LYS B 1 7 ? 13.672 25.438 -10.352 1 90.75 7 LYS B CA 1
ATOM 2319 C C . LYS B 1 7 ? 14.719 24.391 -10.023 1 90.75 7 LYS B C 1
ATOM 2321 O O . LYS B 1 7 ? 14.484 23.188 -10.211 1 90.75 7 LYS B O 1
ATOM 2326 N N . SER B 1 8 ? 15.82 24.859 -9.57 1 91.69 8 SER B N 1
ATOM 2327 C CA . SER B 1 8 ? 16.891 23.938 -9.203 1 91.69 8 SER B CA 1
ATOM 2328 C C . SER B 1 8 ? 16.484 23.078 -8.016 1 91.69 8 SER B C 1
ATOM 2330 O O . SER B 1 8 ? 16.781 21.875 -7.984 1 91.69 8 SER B O 1
ATOM 2332 N N . LEU B 1 9 ? 15.859 23.719 -7.125 1 90.69 9 LEU B N 1
ATOM 2333 C CA . LEU B 1 9 ? 15.391 23 -5.945 1 90.69 9 LEU B CA 1
ATOM 2334 C C . LEU B 1 9 ? 14.375 21.922 -6.336 1 90.69 9 LEU B C 1
ATOM 2336 O O . LEU B 1 9 ? 14.422 20.797 -5.832 1 90.69 9 LEU B O 1
ATOM 2340 N N . LEU B 1 10 ? 13.523 22.219 -7.203 1 91.81 10 LEU B N 1
ATOM 2341 C CA . LEU B 1 10 ? 12.477 21.297 -7.637 1 91.81 10 LEU B CA 1
ATOM 2342 C C . LEU B 1 10 ? 13.078 20.141 -8.438 1 91.81 10 LEU B C 1
ATOM 2344 O O . LEU B 1 10 ? 12.656 19 -8.289 1 91.81 10 LEU B O 1
ATOM 2348 N N . LYS B 1 11 ? 13.992 20.469 -9.242 1 93 11 LYS B N 1
ATOM 2349 C CA . LYS B 1 11 ? 14.648 19.453 -10.055 1 93 11 LYS B CA 1
ATOM 2350 C C . LYS B 1 11 ? 15.367 18.438 -9.172 1 93 11 LYS B C 1
ATOM 2352 O O . LYS B 1 11 ? 15.266 17.219 -9.398 1 93 11 LYS B O 1
ATOM 2357 N N . GLU B 1 12 ? 16.047 18.922 -8.266 1 93.38 12 GLU B N 1
ATOM 2358 C CA . GLU B 1 12 ? 16.766 18.031 -7.355 1 93.38 12 GLU B CA 1
ATOM 2359 C C . GLU B 1 12 ? 15.789 17.219 -6.512 1 93.38 12 GLU B C 1
ATOM 2361 O O . GLU B 1 12 ? 16.047 16.047 -6.211 1 93.38 12 GLU B O 1
ATOM 2366 N N . THR B 1 13 ? 14.766 17.875 -6.137 1 94.06 13 THR B N 1
ATOM 2367 C CA . THR B 1 13 ? 13.758 17.188 -5.344 1 94.06 13 THR B CA 1
ATOM 2368 C C . THR B 1 13 ? 13.156 16.016 -6.125 1 94.06 13 THR B C 1
ATOM 2370 O O . THR B 1 13 ? 13.016 14.914 -5.594 1 94.06 13 THR B O 1
ATOM 2373 N N . ILE B 1 14 ? 12.875 16.219 -7.371 1 91.88 14 ILE B N 1
ATOM 2374 C CA . ILE B 1 14 ? 12.273 15.188 -8.219 1 91.88 14 ILE B CA 1
ATOM 2375 C C . ILE B 1 14 ? 13.289 14.078 -8.477 1 91.88 14 ILE B C 1
ATOM 2377 O O . ILE B 1 14 ? 12.93 12.898 -8.5 1 91.88 14 ILE B O 1
ATOM 2381 N N . THR B 1 15 ? 14.508 14.453 -8.68 1 91.12 15 THR B N 1
ATOM 2382 C CA . THR B 1 15 ? 15.562 13.469 -8.898 1 91.12 15 THR B CA 1
ATOM 2383 C C . THR B 1 15 ? 15.727 12.562 -7.684 1 91.12 15 THR B C 1
ATOM 2385 O O . THR B 1 15 ? 15.789 11.344 -7.816 1 91.12 15 THR B O 1
ATOM 2388 N N . GLU B 1 16 ? 15.742 13.164 -6.527 1 92.5 16 GLU B N 1
ATOM 2389 C CA . GLU B 1 16 ? 15.898 12.391 -5.301 1 92.5 16 GLU B CA 1
ATOM 2390 C C . GLU B 1 16 ? 14.648 11.57 -5.004 1 92.5 16 GLU B C 1
ATOM 2392 O O . GLU B 1 16 ? 14.742 10.469 -4.453 1 92.5 16 GLU B O 1
ATOM 2397 N N . TRP B 1 17 ? 13.562 12.227 -5.312 1 92.5 17 TRP B N 1
ATOM 2398 C CA . TRP B 1 17 ? 12.281 11.539 -5.184 1 92.5 17 TRP B CA 1
ATOM 2399 C C . TRP B 1 17 ? 12.273 10.242 -5.977 1 92.5 17 TRP B C 1
ATOM 2401 O O . TRP B 1 17 ? 11.766 9.219 -5.504 1 92.5 17 TRP B O 1
ATOM 2411 N N . GLN B 1 18 ? 12.883 10.234 -7.141 1 88.12 18 GLN B N 1
ATOM 2412 C CA . GLN B 1 18 ? 12.984 9.055 -7.988 1 88.12 18 GLN B CA 1
ATOM 2413 C C . GLN B 1 18 ? 14.031 8.078 -7.453 1 88.12 18 GLN B C 1
ATOM 2415 O O . GLN B 1 18 ? 13.797 6.867 -7.43 1 88.12 18 GLN B O 1
ATOM 2420 N N . LYS B 1 19 ? 15.07 8.562 -7.051 1 87 19 LYS B N 1
ATOM 2421 C CA . LYS B 1 19 ? 16.172 7.742 -6.57 1 87 19 LYS B CA 1
ATOM 2422 C C . LYS B 1 19 ? 15.797 6.996 -5.297 1 87 19 LYS B C 1
ATOM 2424 O O . LYS B 1 19 ? 16.188 5.84 -5.105 1 87 19 LYS B O 1
ATOM 2429 N N . ASP B 1 20 ? 15.031 7.699 -4.484 1 90.38 20 ASP B N 1
ATOM 2430 C CA . ASP B 1 20 ? 14.656 7.109 -3.201 1 90.38 20 ASP B CA 1
ATOM 2431 C C . ASP B 1 20 ? 13.406 6.242 -3.336 1 90.38 20 ASP B C 1
ATOM 2433 O O . ASP B 1 20 ? 12.891 5.734 -2.34 1 90.38 20 ASP B O 1
ATOM 2437 N N . LYS B 1 21 ? 12.891 6.066 -4.598 1 90.25 21 LYS B N 1
ATOM 2438 C CA . LYS B 1 21 ? 11.727 5.242 -4.887 1 90.25 21 LYS B CA 1
ATOM 2439 C C . LYS B 1 21 ? 10.531 5.664 -4.043 1 90.25 21 LYS B C 1
ATOM 2441 O O . LYS B 1 21 ? 9.867 4.824 -3.432 1 90.25 21 LYS B O 1
ATOM 2446 N N . VAL B 1 22 ? 10.336 6.957 -3.961 1 92.62 22 VAL B N 1
ATOM 2447 C CA . VAL B 1 22 ? 9.297 7.551 -3.127 1 92.62 22 VAL B CA 1
ATOM 2448 C C . VAL B 1 22 ? 7.93 7.023 -3.551 1 92.62 22 VAL B C 1
ATOM 2450 O O . VAL B 1 22 ? 7.059 6.793 -2.709 1 92.62 22 VAL B O 1
ATOM 2453 N N . PRO B 1 23 ? 7.711 6.711 -4.832 1 92 23 PRO B N 1
ATOM 2454 C CA . PRO B 1 23 ? 6.406 6.16 -5.207 1 92 23 PRO B CA 1
ATOM 2455 C C . PRO B 1 23 ? 6.102 4.832 -4.512 1 92 23 PRO B C 1
ATOM 2457 O O . PRO B 1 23 ? 4.957 4.574 -4.141 1 92 23 PRO B O 1
ATOM 2460 N N . ILE B 1 24 ? 7.141 4.062 -4.273 1 92.75 24 ILE B N 1
ATOM 2461 C CA . ILE B 1 24 ? 6.969 2.795 -3.572 1 92.75 24 ILE B CA 1
ATOM 2462 C C . ILE B 1 24 ? 6.68 3.059 -2.096 1 92.75 24 ILE B C 1
ATOM 2464 O O . ILE B 1 24 ? 5.766 2.463 -1.52 1 92.75 24 ILE B O 1
ATOM 2468 N N . LEU B 1 25 ? 7.426 4.004 -1.533 1 94.88 25 LEU B N 1
ATOM 2469 C CA . LEU B 1 25 ? 7.219 4.363 -0.134 1 94.88 25 LEU B CA 1
ATOM 2470 C C . LEU B 1 25 ? 5.816 4.918 0.085 1 94.88 25 LEU B C 1
ATOM 2472 O O . LEU B 1 25 ? 5.16 4.586 1.076 1 94.88 25 LEU B O 1
ATOM 2476 N N . ALA B 1 26 ? 5.414 5.711 -0.886 1 95.69 26 ALA B N 1
ATOM 2477 C CA . ALA B 1 26 ? 4.098 6.336 -0.784 1 95.69 26 ALA B CA 1
ATOM 2478 C C . ALA B 1 26 ? 2.988 5.293 -0.886 1 95.69 26 ALA B C 1
ATOM 2480 O O . ALA B 1 26 ? 1.976 5.383 -0.187 1 95.69 26 ALA B O 1
ATOM 2481 N N . ALA B 1 27 ? 3.158 4.352 -1.753 1 94.31 27 ALA B N 1
ATOM 2482 C CA . ALA B 1 27 ? 2.168 3.285 -1.893 1 94.31 27 ALA B CA 1
ATOM 2483 C C . ALA B 1 27 ? 2.09 2.441 -0.625 1 94.31 27 ALA B C 1
ATOM 2485 O O . ALA B 1 27 ? 1 2.07 -0.184 1 94.31 27 ALA B O 1
ATOM 2486 N N . ALA B 1 28 ? 3.24 2.145 -0.108 1 94.94 28 ALA B N 1
ATOM 2487 C CA . ALA B 1 28 ? 3.277 1.397 1.146 1 94.94 28 ALA B CA 1
ATOM 2488 C C . ALA B 1 28 ? 2.559 2.158 2.258 1 94.94 28 ALA B C 1
ATOM 2490 O O . ALA B 1 28 ? 1.745 1.583 2.986 1 94.94 28 ALA B O 1
ATOM 2491 N N . LEU B 1 29 ? 2.842 3.396 2.32 1 94.81 29 LEU B N 1
ATOM 2492 C CA . LEU B 1 29 ? 2.199 4.242 3.32 1 94.81 29 LEU B CA 1
ATOM 2493 C C . LEU B 1 29 ? 0.688 4.277 3.113 1 94.81 29 LEU B C 1
ATOM 2495 O O . LEU B 1 29 ? -0.076 4.277 4.082 1 94.81 29 LEU B O 1
ATOM 2499 N N . ALA B 1 30 ? 0.354 4.395 1.88 1 93.31 30 ALA B N 1
ATOM 2500 C CA . ALA B 1 30 ? -1.072 4.441 1.565 1 93.31 30 ALA B CA 1
ATOM 2501 C C . ALA B 1 30 ? -1.779 3.174 2.043 1 93.31 30 ALA B C 1
ATOM 2503 O O . ALA B 1 30 ? -2.898 3.238 2.557 1 93.31 30 ALA B O 1
ATOM 2504 N N . TYR B 1 31 ? -1.132 2.1 1.888 1 92.25 31 TYR B N 1
ATOM 2505 C CA . TYR B 1 31 ? -1.694 0.85 2.389 1 92.25 31 TYR B CA 1
ATOM 2506 C C . TYR B 1 31 ? -1.887 0.905 3.898 1 92.25 31 TYR B C 1
ATOM 2508 O O . TYR B 1 31 ? -2.969 0.597 4.406 1 92.25 31 TYR B O 1
ATOM 2516 N N . TYR B 1 32 ? -0.87 1.283 4.574 1 90.44 32 TYR B N 1
ATOM 2517 C CA . TYR B 1 32 ? -0.934 1.312 6.031 1 90.44 32 TYR B CA 1
ATOM 2518 C C . TYR B 1 32 ? -1.921 2.367 6.512 1 90.44 32 TYR B C 1
ATOM 2520 O O . TYR B 1 32 ? -2.557 2.201 7.555 1 90.44 32 TYR B O 1
ATOM 2528 N N . MET B 1 33 ? -2.014 3.354 5.723 1 89.25 33 MET B N 1
ATOM 2529 C CA . MET B 1 33 ? -2.994 4.379 6.078 1 89.25 33 MET B CA 1
ATOM 2530 C C . MET B 1 33 ? -4.414 3.826 5.984 1 89.25 33 MET B C 1
ATOM 2532 O O . MET B 1 33 ? -5.25 4.105 6.844 1 89.25 33 MET B O 1
ATOM 2536 N N . VAL B 1 34 ? -4.68 3.168 4.938 1 83.62 34 VAL B N 1
ATOM 2537 C CA . VAL B 1 34 ? -6 2.57 4.781 1 83.62 34 VAL B CA 1
ATOM 2538 C C . VAL B 1 34 ? -6.289 1.635 5.953 1 83.62 34 VAL B C 1
ATOM 2540 O O . VAL B 1 34 ? -7.398 1.627 6.492 1 83.62 34 VAL B O 1
ATOM 2543 N N . PHE B 1 35 ? -5.305 0.921 6.352 1 79.25 35 PHE B N 1
ATOM 2544 C CA . PHE B 1 35 ? -5.414 -0.032 7.449 1 79.25 35 PHE B CA 1
ATOM 2545 C C . PHE B 1 35 ? -5.617 0.691 8.773 1 79.25 35 PHE B C 1
ATOM 2547 O O . PHE B 1 35 ? -6.43 0.269 9.602 1 79.25 35 PHE B O 1
ATOM 2554 N N . SER B 1 36 ? -4.926 1.759 8.938 1 85.25 36 SER B N 1
ATOM 2555 C CA . SER B 1 36 ? -4.863 2.424 10.234 1 85.25 36 SER B CA 1
ATOM 2556 C C . SER B 1 36 ? -5.953 3.484 10.367 1 85.25 36 SER B C 1
ATOM 2558 O O . SER B 1 36 ? -6.238 3.951 11.469 1 85.25 36 SER B O 1
ATOM 2560 N N . LEU B 1 37 ? -6.512 3.883 9.305 1 81.94 37 LEU B N 1
ATOM 2561 C CA . LEU B 1 37 ? -7.379 5.059 9.297 1 81.94 37 LEU B CA 1
ATOM 2562 C C . LEU B 1 37 ? -8.539 4.887 10.266 1 81.94 37 LEU B C 1
ATOM 2564 O O . LEU B 1 37 ? -8.781 5.75 11.109 1 81.94 37 LEU B O 1
ATOM 2568 N N . ALA B 1 38 ? -9.242 3.795 10.164 1 76.38 38 ALA B N 1
ATOM 2569 C CA . ALA B 1 38 ? -10.422 3.574 11.008 1 76.38 38 ALA B CA 1
ATOM 2570 C C . ALA B 1 38 ? -10.039 3.516 12.484 1 76.38 38 ALA B C 1
ATOM 2572 O O . ALA B 1 38 ? -10.594 4.246 13.305 1 76.38 38 ALA B O 1
ATOM 2573 N N . PRO B 1 39 ? -9.047 2.732 12.805 1 78.06 39 PRO B N 1
ATOM 2574 C CA . PRO B 1 39 ? -8.609 2.699 14.203 1 78.06 39 PRO B CA 1
ATOM 2575 C C . PRO B 1 39 ? -8.133 4.059 14.703 1 78.06 39 PRO B C 1
ATOM 2577 O O . PRO B 1 39 ? -8.398 4.426 15.852 1 78.06 39 PRO B O 1
ATOM 2580 N N . LEU B 1 40 ? -7.469 4.73 13.898 1 82.81 40 LEU B N 1
ATOM 2581 C CA . LEU B 1 40 ? -6.961 6.047 14.273 1 82.81 40 LEU B CA 1
ATOM 2582 C C . LEU B 1 40 ? -8.109 7.008 14.57 1 82.81 40 LEU B C 1
ATOM 2584 O O . LEU B 1 40 ? -8.086 7.711 15.586 1 82.81 40 LEU B O 1
ATOM 2588 N N . LEU B 1 41 ? -9.07 7.055 13.734 1 80.62 41 LEU B N 1
ATOM 2589 C CA . LEU B 1 41 ? -10.211 7.938 13.922 1 80.62 41 LEU B CA 1
ATOM 2590 C C . LEU B 1 41 ? -11 7.547 15.172 1 80.62 41 LEU B C 1
ATOM 2592 O O . LEU B 1 41 ? -11.516 8.414 15.883 1 80.62 41 LEU B O 1
ATOM 2596 N N . MET B 1 42 ? -11.062 6.242 15.336 1 79.06 42 MET B N 1
ATOM 2597 C CA . MET B 1 42 ? -11.773 5.762 16.516 1 79.06 42 MET B CA 1
ATOM 2598 C C . MET B 1 42 ? -11.086 6.242 17.797 1 79.06 42 MET B C 1
ATOM 2600 O O . MET B 1 42 ? -11.75 6.648 18.75 1 79.06 42 MET B O 1
ATOM 2604 N N . ILE B 1 43 ? -9.852 6.242 17.828 1 81.25 43 ILE B N 1
ATOM 2605 C CA . ILE B 1 43 ? -9.102 6.688 18.984 1 81.25 43 ILE B CA 1
ATOM 2606 C C . ILE B 1 43 ? -9.25 8.195 19.156 1 81.25 43 ILE B C 1
ATOM 2608 O O . ILE B 1 43 ? -9.461 8.688 20.266 1 81.25 43 ILE B O 1
ATOM 2612 N N . VAL B 1 44 ? -9.164 8.883 18.109 1 82.38 44 VAL B N 1
ATOM 2613 C CA . VAL B 1 44 ? -9.281 10.336 18.141 1 82.38 44 VAL B CA 1
ATOM 2614 C C . VAL B 1 44 ? -10.664 10.734 18.641 1 82.38 44 VAL B C 1
ATOM 2616 O O . VAL B 1 44 ? -10.797 11.656 19.453 1 82.38 44 VAL B O 1
ATOM 2619 N N . ILE B 1 45 ? -11.703 10.055 18.172 1 80.56 45 ILE B N 1
ATOM 2620 C CA . ILE B 1 45 ? -13.07 10.336 18.594 1 80.56 45 ILE B CA 1
ATOM 2621 C C . ILE B 1 45 ? -13.227 10.008 20.078 1 80.56 45 ILE B C 1
ATOM 2623 O O . ILE B 1 45 ? -13.891 10.742 20.812 1 80.56 45 ILE B O 1
ATOM 2627 N N . ALA B 1 46 ? -12.648 8.883 20.422 1 78.88 46 ALA B N 1
ATOM 2628 C CA . ALA B 1 46 ? -12.727 8.484 21.828 1 78.88 46 ALA B CA 1
ATOM 2629 C C . ALA B 1 46 ? -12.055 9.516 22.719 1 78.88 46 ALA B C 1
ATOM 2631 O O . ALA B 1 46 ? -12.609 9.906 23.75 1 78.88 46 ALA B O 1
ATOM 2632 N N . VAL B 1 47 ? -10.961 9.961 22.375 1 79.75 47 VAL B N 1
ATOM 2633 C CA . VAL B 1 47 ? -10.195 10.898 23.188 1 79.75 47 VAL B CA 1
ATOM 2634 C C . VAL B 1 47 ? -10.867 12.273 23.156 1 79.75 47 VAL B C 1
ATOM 2636 O O . VAL B 1 47 ? -11.094 12.875 24.219 1 79.75 47 VAL B O 1
ATOM 2639 N N . ALA B 1 48 ? -11.172 12.766 21.984 1 80.31 48 ALA B N 1
ATOM 2640 C CA . ALA B 1 48 ? -11.852 14.055 21.859 1 80.31 48 ALA B CA 1
ATOM 2641 C C . ALA B 1 48 ? -13.242 14 22.5 1 80.31 48 ALA B C 1
ATOM 2643 O O . ALA B 1 48 ? -13.688 14.977 23.109 1 80.31 48 ALA B O 1
ATOM 2644 N N . GLY B 1 49 ? -13.867 12.883 22.25 1 82.31 49 GLY B N 1
ATOM 2645 C CA . GLY B 1 49 ? -15.203 12.703 22.812 1 82.31 49 GLY B CA 1
ATOM 2646 C C . GLY B 1 49 ? -15.219 12.742 24.328 1 82.31 49 GLY B C 1
ATOM 2647 O O . GLY B 1 49 ? -16.203 13.172 24.922 1 82.31 49 GLY B O 1
ATOM 2648 N N . SER B 1 50 ? -14.18 12.328 24.891 1 82.56 50 SER B N 1
ATOM 2649 C CA . SER B 1 50 ? -14.086 12.367 26.344 1 82.56 50 SER B CA 1
ATOM 2650 C C . SER B 1 50 ? -14.008 13.797 26.844 1 82.56 50 SER B C 1
ATOM 2652 O O . SER B 1 50 ? -14.289 14.062 28.016 1 82.56 50 SER B O 1
ATOM 2654 N N . ILE B 1 51 ? -13.703 14.742 26 1 81.56 51 ILE B N 1
ATOM 2655 C CA . ILE B 1 51 ? -13.539 16.141 26.406 1 81.56 51 ILE B CA 1
ATOM 2656 C C . ILE B 1 51 ? -14.766 16.938 25.984 1 81.56 51 ILE B C 1
ATOM 2658 O O . ILE B 1 51 ? -15.336 17.672 26.797 1 81.56 51 ILE B O 1
ATOM 2662 N N . VAL B 1 52 ? -15.25 16.781 24.75 1 81.5 52 VAL B N 1
ATOM 2663 C CA . VAL B 1 52 ? -16.297 17.641 24.219 1 81.5 52 VAL B CA 1
ATOM 2664 C C . VAL B 1 52 ? -17.594 16.828 24.031 1 81.5 52 VAL B C 1
ATOM 2666 O O . VAL B 1 52 ? -18.641 17.391 23.75 1 81.5 52 VAL B O 1
ATOM 2669 N N . GLY B 1 53 ? -17.562 15.578 24.266 1 79.56 53 GLY B N 1
ATOM 2670 C CA . GLY B 1 53 ? -18.703 14.711 23.984 1 79.56 53 GLY B CA 1
ATOM 2671 C C . GLY B 1 53 ? -18.531 13.891 22.719 1 79.56 53 GLY B C 1
ATOM 2672 O O . GLY B 1 53 ? -17.984 14.367 21.734 1 79.56 53 GLY B O 1
ATOM 2673 N N . GLU B 1 54 ? -18.984 12.688 22.75 1 80.19 54 GLU B N 1
ATOM 2674 C CA . GLU B 1 54 ? -18.781 11.734 21.656 1 80.19 54 GLU B CA 1
ATOM 2675 C C . GLU B 1 54 ? -19.484 12.203 20.375 1 80.19 54 GLU B C 1
ATOM 2677 O O . GLU B 1 54 ? -18.906 12.117 19.281 1 80.19 54 GLU B O 1
ATOM 2682 N N . ALA B 1 55 ? -20.734 12.672 20.5 1 81.19 55 ALA B N 1
ATOM 2683 C CA . ALA B 1 55 ? -21.5 13.094 19.328 1 81.19 55 ALA B CA 1
ATOM 2684 C C . ALA B 1 55 ? -20.844 14.273 18.625 1 81.19 55 ALA B C 1
ATOM 2686 O O . ALA B 1 55 ? -20.781 14.32 17.391 1 81.19 55 ALA B O 1
ATOM 2687 N N . VAL B 1 56 ? -20.391 15.141 19.438 1 79.06 56 VAL B N 1
ATOM 2688 C CA . VAL B 1 56 ? -19.734 16.328 18.906 1 79.06 56 VAL B CA 1
ATOM 2689 C C . VAL B 1 56 ? -18.422 15.93 18.219 1 79.06 56 VAL B C 1
ATOM 2691 O O . VAL B 1 56 ? -18.125 16.406 17.125 1 79.06 56 VAL B O 1
ATOM 2694 N N . ALA B 1 57 ? -17.656 15.102 18.891 1 79.56 57 ALA B N 1
ATOM 2695 C CA . ALA B 1 57 ? -16.391 14.633 18.344 1 79.56 57 ALA B CA 1
ATOM 2696 C C . ALA B 1 57 ? -16.609 13.883 17.031 1 79.56 57 ALA B C 1
ATOM 2698 O O . ALA B 1 57 ? -15.867 14.102 16.062 1 79.56 57 ALA B O 1
ATOM 2699 N N . GLN B 1 58 ? -17.578 13.039 17.047 1 81.69 58 GLN B N 1
ATOM 2700 C CA . GLN B 1 58 ? -17.859 12.258 15.844 1 81.69 58 GLN B CA 1
ATOM 2701 C C . GLN B 1 58 ? -18.281 13.164 14.688 1 81.69 58 GLN B C 1
ATOM 2703 O O . GLN B 1 58 ? -17.859 12.953 13.547 1 81.69 58 GLN B O 1
ATOM 2708 N N . LYS B 1 59 ? -19.141 14.031 14.938 1 78.44 59 LYS B N 1
ATOM 2709 C CA . LYS B 1 59 ? -19.609 14.961 13.914 1 78.44 59 LYS B CA 1
ATOM 2710 C C . LYS B 1 59 ? -18.438 15.758 13.328 1 78.44 59 LYS B C 1
ATOM 2712 O O . LYS B 1 59 ? -18.344 15.938 12.117 1 78.44 59 LYS B O 1
ATOM 2717 N N . GLU B 1 60 ? -17.594 16.234 14.195 1 75.25 60 GLU B N 1
ATOM 2718 C CA . GLU B 1 60 ? -16.438 17.016 13.742 1 75.25 60 GLU B CA 1
ATOM 2719 C C . GLU B 1 60 ? -15.508 16.172 12.883 1 75.25 60 GLU B C 1
ATOM 2721 O O . GLU B 1 60 ? -14.969 16.641 11.883 1 75.25 60 GLU B O 1
ATOM 2726 N N . VAL B 1 61 ? -15.305 14.961 13.352 1 79.06 61 VAL B N 1
ATOM 2727 C CA . VAL B 1 61 ? -14.438 14.055 12.609 1 79.06 61 VAL B CA 1
ATOM 2728 C C . VAL B 1 61 ? -15.016 13.797 11.227 1 79.06 61 VAL B C 1
ATOM 2730 O O . VAL B 1 61 ? -14.297 13.844 10.227 1 79.06 61 VAL B O 1
ATOM 2733 N N . ILE B 1 62 ? -16.312 13.617 11.211 1 78 62 ILE B N 1
ATOM 2734 C CA . ILE B 1 62 ? -16.969 13.32 9.945 1 78 62 ILE B CA 1
ATOM 2735 C C . ILE B 1 62 ? -16.938 14.562 9.055 1 78 62 ILE B C 1
ATOM 2737 O O . ILE B 1 62 ? -16.719 14.453 7.844 1 78 62 ILE B O 1
ATOM 2741 N N . GLU B 1 63 ? -17.156 15.664 9.594 1 74.38 63 GLU B N 1
ATOM 2742 C CA . GLU B 1 63 ? -17.109 16.906 8.836 1 74.38 63 GLU B CA 1
ATOM 2743 C C . GLU B 1 63 ? -15.727 17.156 8.258 1 74.38 63 GLU B C 1
ATOM 2745 O O . GLU B 1 63 ? -15.594 17.578 7.109 1 74.38 63 GLU B O 1
ATOM 2750 N N . GLN B 1 64 ? -14.781 16.891 9.078 1 69.5 64 GLN B N 1
ATOM 2751 C CA . GLN B 1 64 ? -13.406 17.047 8.602 1 69.5 64 GLN B CA 1
ATOM 2752 C C . GLN B 1 64 ? -13.102 16.047 7.488 1 69.5 64 GLN B C 1
ATOM 2754 O O . GLN B 1 64 ? -12.383 16.375 6.539 1 69.5 64 GLN B O 1
ATOM 2759 N N . LEU B 1 65 ? -13.578 14.836 7.652 1 73.19 65 LEU B N 1
ATOM 2760 C CA . LEU B 1 65 ? -13.383 13.812 6.633 1 73.19 65 LEU B CA 1
ATOM 2761 C C . LEU B 1 65 ? -14.055 14.211 5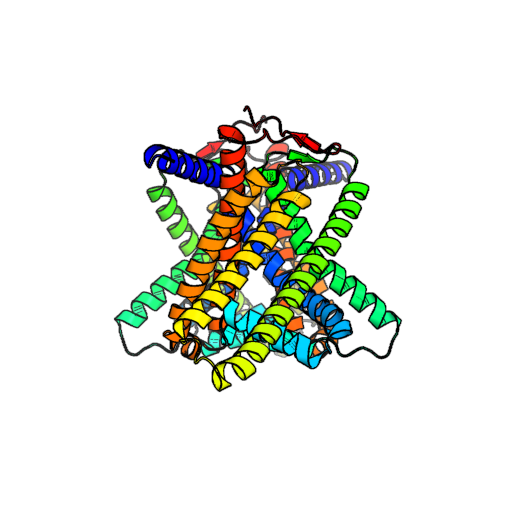.324 1 73.19 65 LEU B C 1
ATOM 2763 O O . LEU B 1 65 ? -13.5 13.992 4.242 1 73.19 65 LEU B O 1
ATOM 2767 N N . GLU B 1 66 ? -15.25 14.742 5.5 1 73.25 66 GLU B N 1
ATOM 2768 C CA . GLU B 1 66 ? -15.977 15.188 4.32 1 73.25 66 GLU B CA 1
ATOM 2769 C C . GLU B 1 66 ? -15.219 16.297 3.586 1 73.25 66 GLU B C 1
ATOM 2771 O O . GLU B 1 66 ? -15.211 16.328 2.354 1 73.25 66 GLU B O 1
ATOM 2776 N N . THR B 1 67 ? -14.648 17.141 4.41 1 63.72 67 THR B N 1
ATOM 2777 C CA . THR B 1 67 ? -13.875 18.234 3.824 1 63.72 67 THR B CA 1
ATOM 2778 C C . THR B 1 67 ? -12.625 17.688 3.127 1 63.72 67 THR B C 1
ATOM 2780 O O . THR B 1 67 ? -12.203 18.219 2.1 1 63.72 67 THR B O 1
ATOM 2783 N N . LEU B 1 68 ? -12.125 16.625 3.729 1 61.34 68 LEU B N 1
ATOM 2784 C CA . LEU B 1 68 ? -10.859 16.094 3.246 1 61.34 68 LEU B CA 1
ATOM 2785 C C . LEU B 1 68 ? -11.078 15.141 2.074 1 61.34 68 LEU B C 1
ATOM 2787 O O . LEU B 1 68 ? -10.281 15.117 1.132 1 61.34 68 LEU B O 1
ATOM 2791 N N . MET B 1 69 ? -12.133 14.297 2.203 1 62.53 69 MET B N 1
ATOM 2792 C CA . MET B 1 69 ? -12.258 13.234 1.212 1 62.53 69 MET B CA 1
ATOM 2793 C C . MET B 1 69 ? -13.617 13.281 0.532 1 62.53 69 MET B C 1
ATOM 2795 O O . MET B 1 69 ? -13.922 12.445 -0.323 1 62.53 69 MET B O 1
ATOM 2799 N N . GLY B 1 70 ? -14.383 14.273 0.805 1 60.38 70 GLY B N 1
ATOM 2800 C CA . GLY B 1 70 ? -15.727 14.344 0.254 1 60.38 70 GLY B CA 1
ATOM 2801 C C . GLY B 1 70 ? -16.734 13.531 1.035 1 60.38 70 GLY B C 1
ATOM 2802 O O . GLY B 1 70 ? -16.375 12.766 1.928 1 60.38 70 GLY B O 1
ATOM 2803 N N . GLU B 1 71 ? -18 13.758 0.726 1 64.5 71 GLU B N 1
ATOM 2804 C CA . GLU B 1 71 ? -19.094 13.133 1.455 1 64.5 71 GLU B CA 1
ATOM 2805 C C . GLU B 1 71 ? -19.047 11.609 1.31 1 64.5 71 GLU B C 1
ATOM 2807 O O . GLU B 1 71 ? -19.281 10.883 2.279 1 64.5 71 GLU B O 1
ATOM 2812 N N . GLN B 1 72 ? -18.719 11.211 0.204 1 61.19 72 GLN B N 1
ATOM 2813 C CA . GLN B 1 72 ? -18.734 9.781 -0.059 1 61.19 72 GLN B CA 1
ATOM 2814 C C . GLN B 1 72 ? -17.594 9.07 0.665 1 61.19 72 GLN B C 1
ATOM 2816 O O . GLN B 1 72 ? -17.781 8 1.24 1 61.19 72 GLN B O 1
ATOM 2821 N N . GLY B 1 73 ? -16.438 9.633 0.578 1 61.72 73 GLY B N 1
ATOM 2822 C CA . GLY B 1 73 ? -15.32 9.062 1.321 1 61.72 73 GLY B CA 1
ATOM 2823 C C . GLY B 1 73 ? -15.555 9.047 2.82 1 61.72 73 GLY B C 1
ATOM 2824 O O . GLY B 1 73 ? -15.25 8.055 3.486 1 61.72 73 GLY B O 1
ATOM 2825 N N . ALA B 1 74 ? -16.188 10.109 3.223 1 70.31 74 ALA B N 1
ATOM 2826 C CA . ALA B 1 74 ? -16.484 10.227 4.648 1 70.31 74 ALA B CA 1
ATOM 2827 C C . ALA B 1 74 ? -17.5 9.188 5.09 1 70.31 74 ALA B C 1
ATOM 2829 O O . ALA B 1 74 ? -17.422 8.641 6.191 1 70.31 74 ALA B O 1
ATOM 2830 N N . SER B 1 75 ? -18.406 8.93 4.199 1 68.5 75 SER B N 1
ATOM 2831 C CA . SER B 1 75 ? -19.469 7.984 4.539 1 68.5 75 SER B CA 1
ATOM 2832 C C . SER B 1 75 ? -18.922 6.574 4.715 1 68.5 75 SER B C 1
ATOM 2834 O O . SER B 1 75 ? -19.391 5.82 5.574 1 68.5 75 SER B O 1
ATOM 2836 N N . VAL B 1 76 ? -17.953 6.34 3.959 1 61.5 76 VAL B N 1
ATOM 2837 C CA . VAL B 1 76 ? -17.344 5.02 4.055 1 61.5 76 VAL B CA 1
ATOM 2838 C C . VAL B 1 76 ? -16.688 4.848 5.426 1 61.5 76 VAL B C 1
ATOM 2840 O O . VAL B 1 76 ? -16.875 3.816 6.078 1 61.5 76 VAL B O 1
ATOM 2843 N N . ILE B 1 77 ? -16.016 5.828 5.828 1 65.44 77 ILE B N 1
ATOM 2844 C CA . ILE B 1 77 ? -15.312 5.773 7.109 1 65.44 77 ILE B CA 1
ATOM 2845 C C . ILE B 1 77 ? -16.328 5.828 8.25 1 65.44 77 ILE B C 1
ATOM 2847 O O . ILE B 1 77 ? -16.188 5.121 9.25 1 65.44 77 ILE B O 1
ATOM 2851 N N . ALA B 1 78 ? -17.344 6.656 8.016 1 70.06 78 ALA B N 1
ATOM 2852 C CA . ALA B 1 78 ? -18.391 6.777 9.031 1 70.06 78 ALA B CA 1
ATOM 2853 C C . ALA B 1 78 ? -19.078 5.441 9.281 1 70.06 78 ALA B C 1
ATOM 2855 O O . ALA B 1 78 ? -19.359 5.074 10.422 1 70.06 78 ALA B O 1
ATOM 2856 N N . ASN B 1 79 ? -19.312 4.762 8.281 1 63.88 79 ASN B N 1
ATOM 2857 C CA . ASN B 1 79 ? -19.938 3.453 8.391 1 63.88 79 ASN B CA 1
ATOM 2858 C C . ASN B 1 79 ? -19.031 2.447 9.094 1 63.88 79 ASN B C 1
ATOM 2860 O O . ASN B 1 79 ? -19.5 1.614 9.867 1 63.88 79 ASN B O 1
ATOM 2864 N N . ALA B 1 80 ? -17.812 2.613 8.812 1 60.81 80 ALA B N 1
ATOM 2865 C CA . ALA B 1 80 ? -16.859 1.719 9.445 1 60.81 80 ALA B CA 1
ATOM 2866 C C . ALA B 1 80 ? -16.781 1.967 10.953 1 60.81 80 ALA B C 1
ATOM 2868 O O . ALA B 1 80 ? -16.625 1.027 11.734 1 60.81 80 ALA B O 1
ATOM 2869 N N . ILE B 1 81 ? -16.859 3.201 11.328 1 64.12 81 ILE B N 1
ATOM 2870 C CA . ILE B 1 81 ? -16.812 3.602 12.727 1 64.12 81 ILE B CA 1
ATOM 2871 C C . ILE B 1 81 ? -18.078 3.156 13.445 1 64.12 81 ILE B C 1
ATOM 2873 O O . ILE B 1 81 ? -18.031 2.707 14.594 1 64.12 81 ILE B O 1
ATOM 2877 N N . GLN B 1 82 ? -19.156 3.285 12.789 1 61.69 82 GLN B N 1
ATOM 2878 C CA . GLN B 1 82 ? -20.422 2.971 13.414 1 61.69 82 GLN B CA 1
ATOM 2879 C C . GLN B 1 82 ? -20.578 1.468 13.633 1 61.69 82 GLN B C 1
ATOM 2881 O O . GLN B 1 82 ? -21.219 1.035 14.586 1 61.69 82 GLN B O 1
ATOM 2886 N N . SER B 1 83 ? -20.094 0.672 12.75 1 54.31 83 SER B N 1
ATOM 2887 C CA . SER B 1 83 ? -20.25 -0.773 12.852 1 54.31 83 SER B CA 1
ATOM 2888 C C . SER B 1 83 ? -19.375 -1.358 13.945 1 54.31 83 SER B C 1
ATOM 2890 O O . SER B 1 83 ? -19.625 -2.463 14.438 1 54.31 83 SER B O 1
ATOM 2892 N N . GLN B 1 84 ? -18.266 -0.832 14.227 1 50.41 84 GLN B N 1
ATOM 2893 C CA . GLN B 1 84 ? -17.25 -1.498 15.023 1 50.41 84 GLN B CA 1
ATOM 2894 C C . GLN B 1 84 ? -17.625 -1.524 16.5 1 50.41 84 GLN B C 1
ATOM 2896 O O . GLN B 1 84 ? -17.516 -2.562 17.156 1 50.41 84 GLN B O 1
ATOM 2901 N N . PHE B 1 85 ? -17.5 -0.478 17.312 1 47.91 85 PHE B N 1
ATOM 2902 C CA . PHE B 1 85 ? -17.125 -0.733 18.688 1 47.91 85 PHE B CA 1
ATOM 2903 C C . PHE B 1 85 ? -18.344 -1.129 19.516 1 47.91 85 PHE B C 1
ATOM 2905 O O . PHE B 1 85 ? -19.125 -0.27 19.938 1 47.91 85 PHE B O 1
ATOM 2912 N N . GLN B 1 86 ? -18.859 -2.227 19.062 1 48.34 86 GLN B N 1
ATOM 2913 C CA . GLN B 1 86 ? -19.734 -2.67 20.141 1 48.34 86 GLN B CA 1
ATOM 2914 C C . GLN B 1 86 ? -18.922 -3.307 21.281 1 48.34 86 GLN B C 1
ATOM 2916 O O . GLN B 1 86 ? -18.203 -4.277 21.047 1 48.34 86 GLN B O 1
ATOM 2921 N N . PRO B 1 87 ? -18.734 -2.467 22.266 1 47 87 PRO B N 1
ATOM 2922 C CA . PRO B 1 87 ? -18.031 -3.027 23.406 1 47 87 PRO B CA 1
ATOM 2923 C C . PRO B 1 87 ? -18.516 -4.426 23.781 1 47 87 PRO B C 1
ATOM 2925 O O . PRO B 1 87 ? -19.719 -4.699 23.734 1 47 87 PRO B O 1
ATOM 2928 N N . SER B 1 88 ? -17.766 -5.352 23.406 1 51.12 88 SER B N 1
ATOM 2929 C CA . SER B 1 88 ? -18.125 -6.656 23.953 1 51.12 88 SER B CA 1
ATOM 2930 C C . SER B 1 88 ? -18.156 -6.625 25.469 1 51.12 88 SER B C 1
ATOM 2932 O O . SER B 1 88 ? -17.516 -5.777 26.094 1 51.12 88 SER B O 1
ATOM 2934 N N . SER B 1 89 ? -19.031 -7.363 26.031 1 58 89 SER B N 1
ATOM 2935 C CA . SER B 1 89 ? -19.328 -7.508 27.453 1 58 89 SER B CA 1
ATOM 2936 C C . SER B 1 89 ? -18.094 -7.973 28.219 1 58 89 SER B C 1
ATOM 2938 O O . SER B 1 89 ? -17.984 -7.715 29.422 1 58 89 SER B O 1
ATOM 2940 N N . SER B 1 90 ? -17.109 -8.477 27.562 1 64.62 90 SER B N 1
ATOM 2941 C CA . SER B 1 90 ? -16.031 -9.023 28.375 1 64.62 90 SER B CA 1
ATOM 2942 C C . SER B 1 90 ? -14.844 -8.07 28.438 1 64.62 90 SER B C 1
ATOM 2944 O O . SER B 1 90 ? -14.531 -7.402 27.438 1 64.62 90 SER B O 1
ATOM 2946 N N . ILE B 1 91 ? -14.367 -7.93 29.609 1 66.12 91 ILE B N 1
ATOM 2947 C CA . ILE B 1 91 ? -13.211 -7.078 29.859 1 66.12 91 ILE B CA 1
ATOM 2948 C C . ILE B 1 91 ? -12.047 -7.508 28.984 1 66.12 91 ILE B C 1
ATOM 2950 O O . ILE B 1 91 ? -11.328 -6.668 28.438 1 66.12 91 ILE B O 1
ATOM 2954 N N . ILE B 1 92 ? -11.953 -8.758 28.875 1 67.12 92 ILE B N 1
ATOM 2955 C CA . ILE B 1 92 ? -10.836 -9.289 28.109 1 67.12 92 ILE B CA 1
ATOM 2956 C C . ILE B 1 92 ? -10.984 -8.898 26.641 1 67.12 92 ILE B C 1
ATOM 2958 O O . ILE B 1 92 ? -10.016 -8.461 26.016 1 67.12 92 ILE B O 1
ATOM 2962 N N . THR B 1 93 ? -12.141 -8.961 26.203 1 65.31 93 THR B N 1
ATOM 2963 C CA . THR B 1 93 ? -12.398 -8.609 24.812 1 65.31 93 THR B CA 1
ATOM 2964 C C . THR B 1 93 ? -12.172 -7.113 24.594 1 65.31 93 THR B C 1
ATOM 2966 O O . THR B 1 93 ? -11.68 -6.707 23.531 1 65.31 93 THR B O 1
ATOM 2969 N N . THR B 1 94 ? -12.406 -6.477 25.641 1 67.56 94 THR B N 1
ATOM 2970 C CA . THR B 1 94 ? -12.211 -5.031 25.562 1 67.56 94 THR B CA 1
ATOM 2971 C C . THR B 1 94 ? -10.727 -4.684 25.516 1 67.56 94 THR B C 1
ATOM 2973 O O . THR B 1 94 ? -10.305 -3.848 24.703 1 67.56 94 THR B O 1
ATOM 2976 N N . ILE B 1 95 ? -10.023 -5.324 26.328 1 72 95 ILE B N 1
ATOM 2977 C CA . ILE B 1 95 ? -8.594 -5.059 26.391 1 72 95 ILE B CA 1
ATOM 2978 C C . ILE B 1 95 ? -7.941 -5.445 25.062 1 72 95 ILE B C 1
ATOM 2980 O O . ILE B 1 95 ? -7.164 -4.676 24.5 1 72 95 ILE B O 1
ATOM 2984 N N . ILE B 1 96 ? -8.281 -6.492 24.547 1 71.62 96 ILE B N 1
ATOM 2985 C CA . ILE B 1 96 ? -7.73 -6.961 23.281 1 71.62 96 ILE B CA 1
ATOM 2986 C C . ILE B 1 96 ? -8.125 -6 22.156 1 71.62 96 ILE B C 1
ATOM 2988 O O . ILE B 1 96 ? -7.312 -5.68 21.297 1 71.62 96 ILE B O 1
ATOM 2992 N N . GLY B 1 97 ? -9.281 -5.609 22.344 1 70.62 97 GLY B N 1
ATOM 2993 C CA . GLY B 1 97 ? -9.766 -4.66 21.359 1 70.62 97 GLY B CA 1
ATOM 2994 C C . GLY B 1 97 ? -9 -3.352 21.359 1 70.62 97 GLY B C 1
ATOM 2995 O O . GLY B 1 97 ? -8.633 -2.842 20.297 1 70.62 97 GLY B O 1
ATOM 2996 N N . VAL B 1 98 ? -8.734 -2.936 22.516 1 76.06 98 VAL B N 1
ATOM 2997 C CA . VAL B 1 98 ? -8.039 -1.661 22.672 1 76.06 98 VAL B CA 1
ATOM 2998 C C . VAL B 1 98 ? -6.602 -1.798 22.172 1 76.06 98 VAL B C 1
ATOM 3000 O O . VAL B 1 98 ? -6.098 -0.933 21.453 1 76.06 98 VAL B O 1
ATOM 3003 N N . VAL B 1 99 ? -5.973 -2.812 22.516 1 78.06 99 VAL B N 1
ATOM 3004 C CA . VAL B 1 99 ? -4.586 -3.049 22.125 1 78.06 99 VAL B CA 1
ATOM 3005 C C . VAL B 1 99 ? -4.496 -3.188 20.609 1 78.06 99 VAL B C 1
ATOM 3007 O O . VAL B 1 99 ? -3.582 -2.641 19.984 1 78.06 99 VAL B O 1
ATOM 3010 N N . THR B 1 100 ? -5.48 -3.828 20.141 1 76.69 100 THR B N 1
ATOM 3011 C CA . THR B 1 100 ? -5.508 -4.027 18.703 1 76.69 100 THR B CA 1
ATOM 3012 C C . THR B 1 100 ? -5.742 -2.707 17.969 1 76.69 100 THR B C 1
ATOM 3014 O O . THR B 1 100 ? -5.109 -2.432 16.953 1 76.69 100 THR B O 1
ATOM 3017 N N . LEU B 1 101 ? -6.543 -2.033 18.594 1 76.5 101 LEU B N 1
ATOM 3018 C CA . LEU B 1 101 ? -6.855 -0.734 18 1 76.5 101 LEU B CA 1
ATOM 3019 C C . LEU B 1 101 ? -5.641 0.185 18.047 1 76.5 101 LEU B C 1
ATOM 3021 O O . LEU B 1 101 ? -5.355 0.886 17.062 1 76.5 101 LEU B O 1
ATOM 3025 N N . LEU B 1 102 ? -4.984 0.163 19.125 1 82 102 LEU B N 1
ATOM 3026 C CA . LEU B 1 102 ? -3.799 0.999 19.281 1 82 102 LEU B CA 1
ATOM 3027 C C . LEU B 1 102 ? -2.699 0.566 18.328 1 82 102 LEU B C 1
ATOM 3029 O O . LEU B 1 102 ? -2.045 1.407 17.703 1 82 102 LEU B O 1
ATOM 3033 N N . PHE B 1 103 ? -2.561 -0.643 18.203 1 82.75 103 PHE B N 1
ATOM 3034 C CA . PHE B 1 103 ? -1.564 -1.179 17.281 1 82.75 103 PHE B CA 1
ATOM 3035 C C . PHE B 1 103 ? -1.89 -0.786 15.844 1 82.75 103 PHE B C 1
ATOM 3037 O O . PHE B 1 103 ? -1.021 -0.3 15.117 1 82.75 103 PHE B O 1
ATOM 3044 N N . ALA B 1 104 ? -3.094 -0.954 15.5 1 80.19 104 ALA B N 1
ATOM 3045 C CA . ALA B 1 104 ? -3.535 -0.639 14.141 1 80.19 104 ALA B CA 1
ATOM 3046 C C . ALA B 1 104 ? -3.381 0.85 13.844 1 80.19 104 ALA B C 1
ATOM 3048 O O . ALA B 1 104 ? -2.908 1.23 12.773 1 80.19 104 ALA B O 1
ATOM 3049 N N . ALA B 1 105 ? -3.658 1.587 14.844 1 84.12 105 ALA B N 1
ATOM 3050 C CA . ALA B 1 105 ? -3.65 3.037 14.664 1 84.12 105 ALA B CA 1
ATOM 3051 C C . ALA B 1 105 ? -2.223 3.57 14.578 1 84.12 105 ALA B C 1
ATOM 3053 O O . ALA B 1 105 ? -1.96 4.551 13.875 1 84.12 105 ALA B O 1
ATOM 3054 N N . THR B 1 106 ? -1.267 2.885 15.211 1 87.12 106 THR B N 1
ATOM 3055 C CA . THR B 1 106 ? 0.081 3.43 15.328 1 87.12 106 THR B CA 1
ATOM 3056 C C . THR B 1 106 ? 0.974 2.926 14.203 1 87.12 106 THR B C 1
ATOM 3058 O O . THR B 1 106 ? 2.062 3.459 13.977 1 87.12 106 THR B O 1
ATOM 3061 N N . THR B 1 107 ? 0.475 1.949 13.492 1 87.12 107 THR B N 1
ATOM 3062 C CA . THR B 1 107 ? 1.287 1.317 12.461 1 87.12 107 THR B CA 1
ATOM 3063 C C . THR B 1 107 ? 1.651 2.322 11.367 1 87.12 107 THR B C 1
ATOM 3065 O O . THR B 1 107 ? 2.762 2.291 10.836 1 87.12 107 THR B O 1
ATOM 3068 N N . ILE B 1 108 ? 0.736 3.207 11.086 1 89.56 108 ILE B N 1
ATOM 3069 C CA . ILE B 1 108 ? 0.982 4.18 10.031 1 89.56 108 ILE B CA 1
ATOM 3070 C C . ILE B 1 108 ? 2.15 5.082 10.422 1 89.56 108 ILE B C 1
ATOM 3072 O O . ILE B 1 108 ? 2.975 5.441 9.578 1 89.56 108 ILE B O 1
ATOM 3076 N N . PHE B 1 109 ? 2.324 5.438 11.641 1 90.75 109 PHE B N 1
ATOM 3077 C CA . PHE B 1 109 ? 3.373 6.348 12.078 1 90.75 109 PHE B CA 1
ATOM 3078 C C . PHE B 1 109 ? 4.723 5.641 12.117 1 90.75 109 PHE B C 1
ATOM 3080 O O . PHE B 1 109 ? 5.758 6.254 11.844 1 90.75 109 PHE B O 1
ATOM 3087 N N . ALA B 1 110 ? 4.617 4.398 12.453 1 88.19 110 ALA B N 1
ATOM 3088 C CA . ALA B 1 110 ? 5.852 3.617 12.383 1 88.19 110 ALA B CA 1
ATOM 3089 C C . ALA B 1 110 ? 6.367 3.541 10.953 1 88.19 110 ALA B C 1
ATOM 3091 O O . ALA B 1 110 ? 7.574 3.648 10.719 1 88.19 110 ALA B O 1
ATOM 3092 N N . GLN B 1 111 ? 5.465 3.381 10.109 1 89.81 111 GLN B N 1
ATOM 3093 C CA . GLN B 1 111 ? 5.855 3.312 8.703 1 89.81 111 GLN B CA 1
ATOM 3094 C C . GLN B 1 111 ? 6.301 4.68 8.188 1 89.81 111 GLN B C 1
ATOM 3096 O O . GLN B 1 111 ? 7.191 4.77 7.344 1 89.81 111 GLN B O 1
ATOM 3101 N N . LEU B 1 112 ? 5.617 5.664 8.641 1 93.31 112 LEU B N 1
ATOM 3102 C CA . LEU B 1 112 ? 6.039 7.02 8.297 1 93.31 112 LEU B CA 1
ATOM 3103 C C . LEU B 1 112 ? 7.469 7.277 8.758 1 93.31 112 LEU B C 1
ATOM 3105 O O . LEU B 1 112 ? 8.266 7.863 8.023 1 93.31 112 LEU B O 1
ATOM 3109 N N . LYS B 1 113 ? 7.719 6.891 9.945 1 91.5 113 LYS B N 1
ATOM 3110 C CA . LYS B 1 113 ? 9.07 7.031 10.484 1 91.5 113 LYS B CA 1
ATOM 3111 C C . LYS B 1 113 ? 10.094 6.328 9.602 1 91.5 113 LYS B C 1
ATOM 3113 O O . LYS B 1 113 ? 11.133 6.902 9.273 1 91.5 113 LYS B O 1
ATOM 3118 N N . GLU B 1 114 ? 9.805 5.125 9.258 1 89.69 114 GLU B N 1
ATOM 3119 C CA . GLU B 1 114 ? 10.711 4.352 8.414 1 89.69 114 GLU B CA 1
ATOM 3120 C C . GLU B 1 114 ? 10.922 5.035 7.066 1 89.69 114 GLU B C 1
ATOM 3122 O O . GLU B 1 114 ? 12.055 5.121 6.582 1 89.69 114 GLU B O 1
ATOM 3127 N N . SER B 1 115 ? 9.883 5.477 6.449 1 93.69 115 SER B N 1
ATOM 3128 C CA . SER B 1 115 ? 9.969 6.145 5.156 1 93.69 115 SER B CA 1
ATOM 3129 C C . SER B 1 115 ? 10.789 7.426 5.246 1 93.69 115 SER B C 1
ATOM 3131 O O . SER B 1 115 ? 11.617 7.703 4.371 1 93.69 115 SER B O 1
ATOM 3133 N N . LEU B 1 116 ? 10.586 8.18 6.301 1 93.88 116 LEU B N 1
ATOM 3134 C CA . LEU B 1 116 ? 11.328 9.43 6.484 1 93.88 116 LEU B CA 1
ATOM 3135 C C . LEU B 1 116 ? 12.805 9.148 6.738 1 93.88 116 LEU B C 1
ATOM 3137 O O . LEU B 1 116 ? 13.672 9.883 6.266 1 93.88 116 LEU B O 1
ATOM 3141 N N . ASN B 1 117 ? 13.07 8.078 7.496 1 91.25 117 ASN B N 1
ATOM 3142 C CA . ASN B 1 117 ? 14.453 7.688 7.723 1 91.25 117 ASN B CA 1
ATOM 3143 C C . ASN B 1 117 ? 15.156 7.32 6.418 1 91.25 117 ASN B C 1
ATOM 3145 O O . ASN B 1 117 ? 16.328 7.625 6.234 1 91.25 117 ASN B O 1
ATOM 3149 N N . ILE B 1 118 ? 14.461 6.676 5.574 1 90.88 118 ILE B N 1
ATOM 3150 C CA . ILE B 1 118 ? 15.016 6.324 4.27 1 90.88 118 ILE B CA 1
ATOM 3151 C C . ILE B 1 118 ? 15.312 7.594 3.477 1 90.88 118 ILE B C 1
ATOM 3153 O O . ILE B 1 118 ? 16.391 7.723 2.883 1 90.88 118 ILE B O 1
ATOM 3157 N N . ILE B 1 119 ? 14.375 8.484 3.502 1 92 119 ILE B N 1
ATOM 3158 C CA . ILE B 1 119 ? 14.523 9.727 2.754 1 92 119 ILE B CA 1
ATOM 3159 C C . ILE B 1 119 ? 15.688 10.539 3.322 1 92 119 ILE B C 1
ATOM 3161 O O . ILE B 1 119 ? 16.469 11.125 2.57 1 92 119 ILE B O 1
ATOM 3165 N N . TRP B 1 120 ? 15.766 10.523 4.625 1 90.12 120 TRP B N 1
ATOM 3166 C CA . TRP B 1 120 ? 16.828 11.281 5.285 1 90.12 120 TRP B CA 1
ATOM 3167 C C . TRP B 1 120 ? 18.141 10.492 5.281 1 90.12 120 TRP B C 1
ATOM 3169 O O . TRP B 1 120 ? 19.172 10.992 5.742 1 90.12 120 TRP B O 1
ATOM 3179 N N . HIS B 1 121 ? 18.094 9.211 4.828 1 88.94 121 HIS B N 1
ATOM 3180 C CA . HIS B 1 121 ? 19.25 8.336 4.758 1 88.94 121 HIS B CA 1
ATOM 3181 C C . HIS B 1 121 ? 19.844 8.086 6.141 1 88.94 121 HIS B C 1
ATOM 3183 O O . HIS B 1 121 ? 21.062 8.211 6.336 1 88.94 121 HIS B O 1
ATOM 3189 N N . VAL B 1 122 ? 19 7.836 7.016 1 86 122 VAL B N 1
ATOM 3190 C CA . VAL B 1 122 ? 19.406 7.477 8.367 1 86 122 VAL B CA 1
ATOM 3191 C C . VAL B 1 122 ? 18.891 6.09 8.719 1 86 122 VAL B C 1
ATOM 3193 O O . VAL B 1 122 ? 17.828 5.684 8.242 1 86 122 VAL B O 1
ATOM 3196 N N . GLU B 1 123 ? 19.609 5.359 9.406 1 82.38 123 GLU B N 1
ATOM 3197 C CA . GLU B 1 123 ? 19.203 4.035 9.875 1 82.38 123 GLU B CA 1
ATOM 3198 C C . GLU B 1 123 ? 19.469 3.883 11.375 1 82.38 123 GLU B C 1
ATOM 3200 O O . GLU B 1 123 ? 20.406 4.457 11.906 1 82.38 123 GLU B O 1
ATOM 3205 N N . VAL B 1 124 ? 18.562 3.145 11.906 1 78.62 124 VAL B N 1
ATOM 3206 C CA . VAL B 1 124 ? 18.719 2.893 13.336 1 78.62 124 VAL B CA 1
ATOM 3207 C C . VAL B 1 124 ? 19.922 1.979 13.57 1 78.62 124 VAL B C 1
ATOM 3209 O O . VAL B 1 124 ? 20.188 1.079 12.773 1 78.62 124 VAL B O 1
ATOM 3212 N N . ARG B 1 125 ? 20.641 2.348 14.648 1 73.56 125 ARG B N 1
ATOM 3213 C CA . ARG B 1 125 ? 21.812 1.529 14.984 1 73.56 125 ARG B CA 1
ATOM 3214 C C . ARG B 1 125 ? 21.422 0.065 15.148 1 73.56 125 ARG B C 1
ATOM 3216 O O . ARG B 1 125 ? 20.359 -0.243 15.695 1 73.56 125 ARG B O 1
ATOM 3223 N N . PRO B 1 126 ? 22.297 -0.738 14.578 1 70.75 126 PRO B N 1
ATOM 3224 C CA . PRO B 1 126 ? 22.031 -2.174 14.672 1 70.75 126 PRO B CA 1
ATOM 3225 C C . PRO B 1 126 ? 21.953 -2.668 16.109 1 70.75 126 PRO B C 1
ATOM 3227 O O . PRO B 1 126 ? 22.672 -2.164 16.984 1 70.75 126 PRO B O 1
ATOM 3230 N N . GLY B 1 127 ? 21.062 -3.551 16.547 1 66.38 127 GLY B N 1
ATOM 3231 C CA . GLY B 1 127 ? 21 -4.16 17.859 1 66.38 127 GLY B CA 1
ATOM 3232 C C . GLY B 1 127 ? 19.906 -3.588 18.734 1 66.38 127 GLY B C 1
ATOM 3233 O O . GLY B 1 127 ? 19.641 -4.09 19.828 1 66.38 127 GLY B O 1
ATOM 3234 N N . GLN B 1 128 ? 19.406 -2.559 18.406 1 66.75 128 GLN B N 1
ATOM 3235 C CA . GLN B 1 128 ? 18.406 -1.916 19.266 1 66.75 128 GLN B CA 1
ATOM 3236 C C . GLN B 1 128 ? 16.984 -2.195 18.766 1 66.75 128 GLN B C 1
ATOM 3238 O O . GLN B 1 128 ? 16.094 -1.357 18.906 1 66.75 128 GLN B O 1
ATOM 3243 N N . GLY B 1 129 ? 16.891 -3.449 18.297 1 68.25 129 GLY B N 1
ATOM 3244 C CA . GLY B 1 129 ? 15.664 -3.744 17.578 1 68.25 129 GLY B CA 1
ATOM 3245 C C . GLY B 1 129 ? 14.414 -3.574 18.422 1 68.25 129 GLY B C 1
ATOM 3246 O O . GLY B 1 129 ? 13.516 -2.805 18.062 1 68.25 129 GLY B O 1
ATOM 3247 N N . ILE B 1 130 ? 14.516 -4.109 19.641 1 75.06 130 ILE B N 1
ATOM 3248 C CA . ILE B 1 130 ? 13.32 -4.098 20.484 1 75.06 130 ILE B CA 1
ATOM 3249 C C . ILE B 1 130 ? 13.094 -2.695 21.047 1 75.06 130 ILE B C 1
ATOM 3251 O O . ILE B 1 130 ? 11.961 -2.225 21.109 1 75.06 130 ILE B O 1
ATOM 3255 N N . TRP B 1 131 ? 14.133 -2.076 21.438 1 77.69 131 TRP B N 1
ATOM 3256 C CA . TRP B 1 131 ? 14.031 -0.731 22 1 77.69 131 TRP B CA 1
ATOM 3257 C C . TRP B 1 131 ? 13.555 0.26 20.938 1 77.69 131 TRP B C 1
ATOM 3259 O O . TRP B 1 131 ? 12.766 1.162 21.234 1 77.69 131 TRP B O 1
ATOM 3269 N N . GLU B 1 132 ? 13.992 0.059 19.75 1 79.06 132 GLU B N 1
ATOM 3270 C CA . GLU B 1 132 ? 13.562 0.913 18.656 1 79.06 132 GLU B CA 1
ATOM 3271 C C . GLU B 1 132 ? 12.086 0.713 18.344 1 79.06 132 GLU B C 1
ATOM 3273 O O . GLU B 1 132 ? 11.375 1.674 18.031 1 79.06 132 GLU B O 1
ATOM 3278 N N . PHE B 1 133 ? 11.828 -0.485 18.562 1 78.19 133 PHE B N 1
ATOM 3279 C CA . PHE B 1 133 ? 10.43 -0.801 18.328 1 78.19 133 PHE B CA 1
ATOM 3280 C C . PHE B 1 133 ? 9.539 -0.114 19.359 1 78.19 133 PHE B C 1
ATOM 3282 O O . PHE B 1 133 ? 8.547 0.521 19.016 1 78.19 133 PHE B O 1
ATOM 3289 N N . ILE B 1 134 ? 9.867 -0.187 20.547 1 81.12 134 ILE B N 1
ATOM 3290 C CA . ILE B 1 134 ? 9.102 0.404 21.625 1 81.12 134 ILE B CA 1
ATOM 3291 C C . ILE B 1 134 ? 9.078 1.924 21.484 1 81.12 134 ILE B C 1
ATOM 3293 O O . ILE B 1 134 ? 8.031 2.555 21.625 1 81.12 134 ILE B O 1
ATOM 3297 N N . ARG B 1 135 ? 10.156 2.484 21.219 1 82.56 135 ARG B N 1
ATOM 3298 C CA . ARG B 1 135 ? 10.258 3.93 21.031 1 82.56 135 ARG B CA 1
ATOM 3299 C C . ARG B 1 135 ? 9.383 4.398 19.875 1 82.56 135 ARG B C 1
ATOM 3301 O O . ARG B 1 135 ? 8.695 5.414 19.984 1 82.56 135 ARG B O 1
ATOM 3308 N N . SER B 1 136 ? 9.516 3.654 18.844 1 81.5 136 SER B N 1
ATOM 3309 C CA . SER B 1 136 ? 8.734 3.996 17.672 1 81.5 136 SER B CA 1
ATOM 3310 C C . SER B 1 136 ? 7.238 3.934 17.953 1 81.5 136 SER B C 1
ATOM 3312 O O . SER B 1 136 ? 6.477 4.781 17.484 1 81.5 136 SER B O 1
ATOM 3314 N N . ARG B 1 137 ? 6.883 3.029 18.766 1 81.5 137 ARG B N 1
ATOM 3315 C CA . ARG B 1 137 ? 5.473 2.881 19.109 1 81.5 137 ARG B CA 1
ATOM 3316 C C . ARG B 1 137 ? 5.008 4.012 20.031 1 81.5 137 ARG B C 1
ATOM 3318 O O . ARG B 1 137 ? 3.916 4.559 19.844 1 81.5 137 ARG B O 1
ATOM 3325 N N . ILE B 1 138 ? 5.812 4.367 20.922 1 85.44 138 ILE B N 1
ATOM 3326 C CA . ILE B 1 138 ? 5.492 5.465 21.828 1 85.44 138 ILE B CA 1
ATOM 3327 C C . ILE B 1 138 ? 5.344 6.762 21.031 1 85.44 138 ILE B C 1
ATOM 3329 O O . ILE B 1 138 ? 4.379 7.504 21.219 1 85.44 138 ILE B O 1
ATOM 3333 N N . LEU B 1 139 ? 6.27 7.004 20.156 1 86.12 139 LEU B N 1
ATOM 3334 C CA . LEU B 1 139 ? 6.199 8.195 19.312 1 86.12 139 LEU B CA 1
ATOM 3335 C C . LEU B 1 139 ? 4.93 8.195 18.469 1 86.12 139 LEU B C 1
ATOM 3337 O O . LEU B 1 139 ? 4.309 9.242 18.266 1 86.12 139 LEU B O 1
ATOM 3341 N N . SER B 1 140 ? 4.625 7.047 18.078 1 85.56 140 SER B N 1
ATOM 3342 C CA . SER B 1 140 ? 3.424 6.914 17.25 1 85.56 140 SER B CA 1
ATOM 3343 C C . SER B 1 140 ? 2.17 7.266 18.047 1 85.56 140 SER B C 1
ATOM 3345 O O . SER B 1 140 ? 1.258 7.906 17.531 1 85.56 140 SER B O 1
ATOM 3347 N N . VAL B 1 141 ? 2.146 6.824 19.25 1 84 141 VAL B N 1
ATOM 3348 C CA . VAL B 1 141 ? 1.021 7.148 20.125 1 84 141 VAL B CA 1
ATOM 3349 C C . VAL B 1 141 ? 0.955 8.656 20.344 1 84 141 VAL B C 1
ATOM 3351 O O . VAL B 1 141 ? -0.128 9.25 20.328 1 84 141 VAL B O 1
ATOM 3354 N N . ILE B 1 142 ? 2.031 9.281 20.484 1 85.38 142 ILE B N 1
ATOM 3355 C CA . ILE B 1 142 ? 2.105 10.727 20.656 1 85.38 142 ILE B CA 1
ATOM 3356 C C . ILE B 1 142 ? 1.554 11.422 19.406 1 85.38 142 ILE B C 1
ATOM 3358 O O . ILE B 1 142 ? 0.817 12.406 19.516 1 85.38 142 ILE B O 1
ATOM 3362 N N . MET B 1 143 ? 1.906 10.883 18.328 1 86.75 143 MET B N 1
ATOM 3363 C CA . MET B 1 143 ? 1.434 11.477 17.078 1 86.75 143 MET B CA 1
ATOM 3364 C C . MET B 1 143 ? -0.083 11.367 16.969 1 86.75 143 MET B C 1
ATOM 3366 O O . MET B 1 143 ? -0.742 12.289 16.484 1 86.75 143 MET B O 1
ATOM 3370 N N . VAL B 1 144 ? -0.588 10.273 17.391 1 82.75 144 VAL B N 1
ATOM 3371 C CA . VAL B 1 144 ? -2.035 10.094 17.391 1 82.75 144 VAL B CA 1
ATOM 3372 C C . VAL B 1 144 ? -2.689 11.156 18.266 1 82.75 144 VAL B C 1
ATOM 3374 O O . VAL B 1 144 ? -3.711 11.734 17.906 1 82.75 144 VAL B O 1
ATOM 3377 N N . LEU B 1 145 ? -2.115 11.391 19.359 1 81.88 145 LEU B N 1
ATOM 3378 C CA . LEU B 1 145 ? -2.613 12.398 20.281 1 81.88 145 LEU B CA 1
ATOM 3379 C C . LEU B 1 145 ? -2.51 13.797 19.688 1 81.88 145 LEU B C 1
ATOM 3381 O O . LEU B 1 145 ? -3.404 14.625 19.859 1 81.88 145 LEU B O 1
ATOM 3385 N N . ILE B 1 146 ? -1.475 14.047 19 1 83.69 146 ILE B N 1
ATOM 3386 C CA . ILE B 1 146 ? -1.294 15.344 18.359 1 83.69 146 ILE B CA 1
ATOM 3387 C C . ILE B 1 146 ? -2.373 15.539 17.297 1 83.69 146 ILE B C 1
ATOM 3389 O O . ILE B 1 146 ? -2.953 16.625 17.188 1 83.69 146 ILE B O 1
ATOM 3393 N N . VAL B 1 147 ? -2.59 14.539 16.578 1 81.88 147 VAL B N 1
ATOM 3394 C CA . VAL B 1 147 ? -3.652 14.594 15.586 1 81.88 147 VAL B CA 1
ATOM 3395 C C . VAL B 1 147 ? -4.984 14.898 16.266 1 81.88 147 VAL B C 1
ATOM 3397 O O . VAL B 1 147 ? -5.746 15.75 15.805 1 81.88 147 VAL B O 1
ATOM 3400 N N . GLY B 1 148 ? -5.273 14.156 17.312 1 76.56 148 GLY B N 1
ATOM 3401 C CA . GLY B 1 148 ? -6.477 14.406 18.078 1 76.56 148 GLY B CA 1
ATOM 3402 C C . GLY B 1 148 ? -6.555 15.828 18.609 1 76.56 148 GLY B C 1
ATOM 3403 O O . GLY B 1 148 ? -7.609 16.469 18.547 1 76.56 148 GLY B O 1
ATOM 3404 N N . LEU B 1 149 ? -5.441 16.281 19.094 1 79.25 149 LEU B N 1
ATOM 3405 C CA . LEU B 1 149 ? -5.379 17.625 19.641 1 79.25 149 LEU B CA 1
ATOM 3406 C C . LEU B 1 149 ? -5.633 18.656 18.547 1 79.25 149 LEU B C 1
ATOM 3408 O O . LEU B 1 149 ? -6.32 19.656 18.766 1 79.25 149 LEU B O 1
ATOM 3412 N N . LEU B 1 150 ? -5.004 18.453 17.406 1 79.81 150 LEU B N 1
ATOM 3413 C CA . LEU B 1 150 ? -5.211 19.359 16.297 1 79.81 150 LEU B CA 1
ATOM 3414 C C . LEU B 1 150 ? -6.668 19.359 15.844 1 79.81 150 LEU B C 1
ATOM 3416 O O . LEU B 1 150 ? -7.215 20.406 15.469 1 79.81 150 LEU B O 1
ATOM 3420 N N . LEU B 1 151 ? -7.227 18.203 15.875 1 74.06 151 LEU B N 1
ATOM 3421 C CA . LEU B 1 151 ? -8.656 18.109 15.586 1 74.06 151 LEU B CA 1
ATOM 3422 C C . LEU B 1 151 ? -9.469 18.922 16.594 1 74.06 151 LEU B C 1
ATOM 3424 O O . LEU B 1 151 ? -10.398 19.625 16.203 1 74.06 151 LEU B O 1
ATOM 3428 N N . LEU B 1 152 ? -9.188 18.734 17.875 1 74.81 152 LEU B N 1
ATOM 3429 C CA . LEU B 1 152 ? -9.852 19.484 18.938 1 74.81 152 LEU B CA 1
ATOM 3430 C C . LEU B 1 152 ? -9.688 20.984 18.719 1 74.81 152 LEU B C 1
ATOM 3432 O O . LEU B 1 152 ? -10.633 21.75 18.922 1 74.81 152 LEU B O 1
ATOM 3436 N N . MET B 1 153 ? -8.5 21.312 18.359 1 75 153 MET B N 1
ATOM 3437 C CA . MET B 1 153 ? -8.234 22.719 18.062 1 75 153 MET B CA 1
ATOM 3438 C C . MET B 1 153 ? -9.078 23.188 16.891 1 75 153 MET B C 1
ATOM 3440 O O . MET B 1 153 ? -9.586 24.312 16.891 1 75 153 MET B O 1
ATOM 3444 N N . SER B 1 154 ? -9.164 22.375 15.945 1 73.75 154 SER B N 1
ATOM 3445 C CA . SER B 1 154 ? -9.992 22.703 14.789 1 73.75 154 SER B CA 1
ATOM 3446 C C . SER B 1 154 ? -11.445 22.922 15.195 1 73.75 154 SER B C 1
ATOM 3448 O O . SER B 1 154 ? -12.094 23.859 14.727 1 73.75 154 SER B O 1
ATOM 3450 N N . LEU B 1 155 ? -11.93 22.094 16.016 1 66.12 155 LEU B N 1
ATOM 3451 C CA . LEU B 1 155 ? -13.281 22.203 16.547 1 66.12 155 LEU B CA 1
ATOM 3452 C C . LEU B 1 155 ? -13.445 23.484 17.344 1 66.12 155 LEU B C 1
ATOM 3454 O O . LEU B 1 155 ? -14.484 24.156 17.266 1 66.12 155 LEU B O 1
ATOM 3458 N N . GLY B 1 156 ? -12.508 23.656 18.156 1 67.62 156 GLY B N 1
ATOM 3459 C CA . GLY B 1 156 ? -12.547 24.891 18.938 1 67.62 156 GLY B CA 1
ATOM 3460 C C . GLY B 1 156 ? -12.609 26.141 18.078 1 67.62 156 GLY B C 1
ATOM 3461 O O . GLY B 1 156 ? -13.391 27.047 18.359 1 67.62 156 GLY B O 1
ATOM 3462 N N . ILE B 1 157 ? -11.812 26.125 17.062 1 69 157 ILE B N 1
ATOM 3463 C CA . ILE B 1 157 ? -11.766 27.281 16.172 1 69 157 ILE B CA 1
ATOM 3464 C C . ILE B 1 157 ? -13.086 27.391 15.414 1 69 157 ILE B C 1
ATOM 3466 O O . ILE B 1 157 ? -13.633 28.484 15.281 1 69 157 ILE B O 1
ATOM 3470 N N . SER B 1 158 ? -13.531 26.203 14.906 1 63.88 158 SER B N 1
ATOM 3471 C CA . SER B 1 158 ? -14.805 26.203 14.195 1 63.88 158 SER B CA 1
ATOM 3472 C C . SER B 1 158 ? -15.938 26.672 15.094 1 63.88 158 SER B C 1
ATOM 3474 O O . SER B 1 158 ? -16.812 27.438 14.648 1 63.88 158 SER B O 1
ATOM 3476 N N . SER B 1 159 ? -15.93 26.141 16.281 1 60.84 159 SER B N 1
ATOM 3477 C CA . SER B 1 159 ? -16.953 26.547 17.25 1 60.84 159 SER B CA 1
ATOM 3478 C C . SER B 1 159 ? -16.844 28.031 17.578 1 60.84 159 SER B C 1
ATOM 3480 O O . SER B 1 159 ? -17.859 28.719 17.703 1 60.84 159 SER B O 1
ATOM 3482 N N . PHE B 1 160 ? -15.648 28.422 17.75 1 61.38 160 PHE B N 1
ATOM 3483 C CA . PHE B 1 160 ? -15.406 29.812 18.062 1 61.38 160 PHE B CA 1
ATOM 3484 C C . PHE B 1 160 ? -15.867 30.719 16.922 1 61.38 160 PHE B C 1
ATOM 3486 O O . PHE B 1 160 ? -16.531 31.734 17.141 1 61.38 160 PHE B O 1
ATOM 3493 N N . LEU B 1 161 ? -15.523 30.328 15.695 1 62.59 161 LEU B N 1
ATOM 3494 C CA . LEU B 1 161 ? -15.906 31.094 14.516 1 62.59 161 LEU B CA 1
ATOM 3495 C C . LEU B 1 161 ? -17.422 31.078 14.32 1 62.59 161 LEU B C 1
ATOM 3497 O O . LEU B 1 161 ? -18.016 32.094 13.945 1 62.59 161 LEU B O 1
ATOM 3501 N N . ALA B 1 162 ? -17.906 29.859 14.484 1 60.25 162 ALA B N 1
ATOM 3502 C CA . ALA B 1 162 ? -19.359 29.75 14.406 1 60.25 162 ALA B CA 1
ATOM 3503 C C . ALA B 1 162 ? -20.031 30.625 15.461 1 60.25 162 ALA B C 1
ATOM 3505 O O . ALA B 1 162 ? -21.016 31.297 15.188 1 60.25 162 ALA B O 1
ATOM 3506 N N . GLY B 1 163 ? -19.484 30.453 16.609 1 57.25 163 GLY B N 1
ATOM 3507 C CA . GLY B 1 163 ? -20.016 31.297 17.672 1 57.25 163 GLY B CA 1
ATOM 3508 C C . GLY B 1 163 ? -19.859 32.781 17.406 1 57.25 163 GLY B C 1
ATOM 3509 O O . GLY B 1 163 ? -20.781 33.562 17.656 1 57.25 163 GLY B O 1
ATOM 3510 N N . MET B 1 164 ? -18.719 33.062 16.922 1 56.69 164 MET B N 1
ATOM 3511 C CA . MET B 1 164 ? -18.469 34.469 16.578 1 56.69 164 MET B CA 1
ATOM 3512 C C . MET B 1 164 ? -19.359 34.906 15.422 1 56.69 164 MET B C 1
ATOM 3514 O O . MET B 1 164 ? -19.812 36.062 15.398 1 56.69 164 MET B O 1
ATOM 3518 N N . SER B 1 165 ? -19.453 34 14.375 1 58.28 165 SER B N 1
ATOM 3519 C CA . SER B 1 165 ? -20.312 34.312 13.242 1 58.28 165 SER B CA 1
ATOM 3520 C C . SER B 1 165 ? -21.75 34.562 13.688 1 58.28 165 SER B C 1
ATOM 3522 O O . SER B 1 165 ? -22.422 35.469 13.172 1 58.28 165 SER B O 1
ATOM 3524 N N . ASP B 1 166 ? -22.172 33.719 14.523 1 57 166 ASP B N 1
ATOM 3525 C CA . ASP B 1 166 ? -23.516 33.938 15.055 1 57 166 ASP B CA 1
ATOM 3526 C C . ASP B 1 166 ? -23.594 35.312 15.758 1 57 166 ASP B C 1
ATOM 3528 O O . ASP B 1 166 ? -24.562 36.031 15.578 1 57 166 ASP B O 1
ATOM 3532 N N . TRP B 1 167 ? -22.578 35.562 16.469 1 52.31 167 TRP B N 1
ATOM 3533 C CA . TRP B 1 167 ? -22.578 36.844 17.156 1 52.31 167 TRP B CA 1
ATOM 3534 C C . TRP B 1 167 ? -22.297 37.969 16.172 1 52.31 167 TRP B C 1
ATOM 3536 O O . TRP B 1 167 ? -22.938 39.031 16.25 1 52.31 167 TRP B O 1
ATOM 3546 N N . LEU B 1 168 ? -21.375 37.719 15.242 1 51 168 LEU B N 1
ATOM 3547 C CA . LEU B 1 168 ? -21 38.75 14.273 1 51 168 LEU B CA 1
ATOM 3548 C C . LEU B 1 168 ? -22.094 38.906 13.227 1 51 168 LEU B C 1
ATOM 3550 O O . LEU B 1 168 ? -22.344 40.031 12.758 1 51 168 LEU B O 1
ATOM 3554 N N . ASP B 1 169 ? -22.609 37.844 12.586 1 55.28 169 ASP B N 1
ATOM 3555 C CA . ASP B 1 169 ? -23.719 38.031 11.664 1 55.28 169 ASP B CA 1
ATOM 3556 C C . ASP B 1 169 ? -24.781 38.969 12.266 1 55.28 169 ASP B C 1
ATOM 3558 O O . ASP B 1 169 ? -25.469 39.688 11.539 1 55.28 169 ASP B O 1
ATOM 3562 N N . LYS B 1 170 ? -25 38.906 13.461 1 52.19 170 LYS B N 1
ATOM 3563 C CA . LYS B 1 170 ? -25.953 39.875 14.031 1 52.19 170 LYS B CA 1
ATOM 3564 C C . LYS B 1 170 ? -25.391 41.281 13.961 1 52.19 170 LYS B C 1
ATOM 3566 O O . LYS B 1 170 ? -26.156 42.25 13.82 1 52.19 170 LYS B O 1
ATOM 3571 N N . VAL B 1 171 ? -24.156 41.562 14.133 1 52.66 171 VAL B N 1
ATOM 3572 C CA . VAL B 1 171 ? -23.641 42.938 14.133 1 52.66 171 VAL B CA 1
ATOM 3573 C C . VAL B 1 171 ? -22.906 43.188 12.836 1 52.66 171 VAL B C 1
ATOM 3575 O O . VAL B 1 171 ? -23.062 44.281 12.234 1 52.66 171 VAL B O 1
ATOM 3578 N N . VAL B 1 172 ? -21.844 42.5 12.336 1 50.78 172 VAL B N 1
ATOM 3579 C CA . VAL B 1 172 ? -21.047 42.781 11.141 1 50.78 172 VAL B CA 1
ATOM 3580 C C . VAL B 1 172 ? -21.094 41.562 10.203 1 50.78 172 VAL B C 1
ATOM 3582 O O . VAL B 1 172 ? -20.906 40.438 10.633 1 50.78 172 VAL B O 1
ATOM 3585 N N . SER B 1 173 ? -21.906 41.469 9.148 1 53.47 173 SER B N 1
ATOM 3586 C CA . SER B 1 173 ? -22.016 40.5 8.055 1 53.47 173 SER B CA 1
ATOM 3587 C C . SER B 1 173 ? -20.625 40.062 7.586 1 53.47 173 SER B C 1
ATOM 3589 O O . SER B 1 173 ? -19.953 40.781 6.848 1 53.47 173 SER B O 1
ATOM 3591 N N . ILE B 1 174 ? -19.844 39.375 8.336 1 56.34 174 ILE B N 1
ATOM 3592 C CA . ILE B 1 174 ? -18.594 38.938 7.738 1 56.34 174 ILE B CA 1
ATOM 3593 C C . ILE B 1 174 ? -18.859 38.281 6.383 1 56.34 174 ILE B C 1
ATOM 3595 O O . ILE B 1 174 ? -19.656 37.344 6.281 1 56.34 174 ILE B O 1
ATOM 3599 N N . PRO B 1 175 ? -18.484 38.969 5.242 1 63 175 PRO B N 1
ATOM 3600 C CA . PRO B 1 175 ? -18.703 38.469 3.887 1 63 175 PRO B CA 1
ATOM 3601 C C . PRO B 1 175 ? -18.25 37.031 3.715 1 63 175 PRO B C 1
ATOM 3603 O O . PRO B 1 175 ? -17.312 36.594 4.387 1 63 175 PRO B O 1
ATOM 3606 N N . SER B 1 176 ? -19.094 36.125 3.166 1 66.94 176 SER B N 1
ATOM 3607 C CA . SER B 1 176 ? -18.859 34.719 2.83 1 66.94 176 SER B CA 1
ATOM 3608 C C . SER B 1 176 ? -17.406 34.5 2.406 1 66.94 176 SER B C 1
ATOM 3610 O O . SER B 1 176 ? -16.812 33.469 2.748 1 66.94 176 SER B O 1
ATOM 3612 N N . LEU B 1 177 ? -16.828 35.5 1.844 1 67.88 177 LEU B N 1
ATOM 3613 C CA . LEU B 1 177 ? -15.469 35.375 1.351 1 67.88 177 LEU B CA 1
ATOM 3614 C C . LEU B 1 177 ? -14.469 35.344 2.508 1 67.88 177 LEU B C 1
ATOM 3616 O O . LEU B 1 177 ? -13.5 34.594 2.475 1 67.88 177 LEU B O 1
ATOM 3620 N N . LEU B 1 178 ? -14.75 36.219 3.514 1 68.44 178 LEU B N 1
ATOM 3621 C CA . LEU B 1 178 ? -13.828 36.281 4.641 1 68.44 178 LEU B CA 1
ATOM 3622 C C . LEU B 1 178 ? -13.883 35 5.461 1 68.44 178 LEU B C 1
ATOM 3624 O O . LEU B 1 178 ? -12.859 34.531 5.945 1 68.44 178 LEU B O 1
ATOM 3628 N N . ARG B 1 179 ? -15.07 34.5 5.59 1 69.56 179 ARG B N 1
ATOM 3629 C CA . ARG B 1 179 ? -15.219 33.25 6.293 1 69.56 179 ARG B CA 1
ATOM 3630 C C . ARG B 1 179 ? -14.453 32.125 5.59 1 69.56 179 ARG B C 1
ATOM 3632 O O . ARG B 1 179 ? -13.797 31.312 6.242 1 69.56 179 ARG B O 1
ATOM 3639 N N . SER B 1 180 ? -14.586 32.062 4.348 1 73.56 180 SER B N 1
ATOM 3640 C CA . SER B 1 180 ? -13.867 31.078 3.559 1 73.56 180 SER B CA 1
ATOM 3641 C C . SER B 1 180 ? -12.359 31.219 3.715 1 73.56 180 SER B C 1
ATOM 3643 O O . SER B 1 180 ? -11.641 30.234 3.812 1 73.56 180 SER B O 1
ATOM 3645 N N . LEU B 1 181 ? -11.945 32.438 3.797 1 76 181 LEU B N 1
ATOM 3646 C CA . LEU B 1 181 ? -10.523 32.688 3.936 1 76 181 LEU B CA 1
ATOM 3647 C C . LEU B 1 181 ? -10.016 32.25 5.305 1 76 181 LEU B C 1
ATOM 3649 O O . LEU B 1 181 ? -8.914 31.719 5.418 1 76 181 LEU B O 1
ATOM 3653 N N . ILE 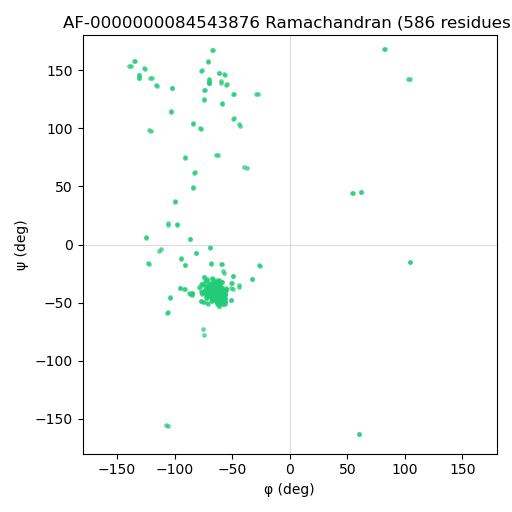B 1 182 ? -10.852 32.531 6.258 1 75.06 182 ILE B N 1
ATOM 3654 C CA . ILE B 1 182 ? -10.477 32.156 7.617 1 75.06 182 ILE B CA 1
ATOM 3655 C C . ILE B 1 182 ? -10.438 30.641 7.738 1 75.06 182 ILE B C 1
ATOM 3657 O O . ILE B 1 182 ? -9.484 30.062 8.273 1 75.06 182 ILE B O 1
ATOM 3661 N N . ASP B 1 183 ? -11.445 29.984 7.18 1 71.12 183 ASP B N 1
ATOM 3662 C CA . ASP B 1 183 ? -11.516 28.531 7.234 1 71.12 183 ASP B CA 1
ATOM 3663 C C . ASP B 1 183 ? -10.336 27.891 6.508 1 71.12 183 ASP B C 1
ATOM 3665 O O . ASP B 1 183 ? -9.727 26.953 7.012 1 71.12 183 ASP B O 1
ATOM 3669 N N . ASN B 1 184 ? -10.039 28.406 5.406 1 75.62 184 ASN B N 1
ATOM 3670 C CA . ASN B 1 184 ? -8.922 27.891 4.625 1 75.62 184 ASN B CA 1
ATOM 3671 C C . ASN B 1 184 ? -7.586 28.172 5.312 1 75.62 184 ASN B C 1
ATOM 3673 O O . ASN B 1 184 ? -6.672 27.344 5.25 1 75.62 184 ASN B O 1
ATOM 3677 N N . GLY B 1 185 ? -7.582 29.359 5.922 1 82.31 185 GLY B N 1
ATOM 3678 C CA . GLY B 1 185 ? -6.371 29.719 6.648 1 82.31 185 GLY B CA 1
ATOM 3679 C C . GLY B 1 185 ? -6.113 28.812 7.844 1 82.31 185 GLY B C 1
ATOM 3680 O O . GLY B 1 185 ? -4.988 28.359 8.047 1 82.31 185 GLY B O 1
ATOM 3681 N N . VAL B 1 186 ? -7.137 28.625 8.562 1 79.31 186 VAL B N 1
ATOM 3682 C CA . VAL B 1 186 ? -7.031 27.766 9.727 1 79.31 186 VAL B CA 1
ATOM 3683 C C . VAL B 1 186 ? -6.629 26.359 9.297 1 79.31 186 VAL B C 1
ATOM 3685 O O . VAL B 1 186 ? -5.75 25.734 9.898 1 79.31 186 VAL B O 1
ATOM 3688 N N . SER B 1 187 ? -7.25 25.828 8.266 1 76.81 187 SER B N 1
ATOM 3689 C CA . SER B 1 187 ? -6.934 24.516 7.738 1 76.81 187 SER B CA 1
ATOM 3690 C C . SER B 1 187 ? -5.48 24.422 7.293 1 76.81 187 SER B C 1
ATOM 3692 O O . SER B 1 187 ? -4.797 23.438 7.574 1 76.81 187 SER B O 1
ATOM 3694 N N . PHE B 1 188 ? -5.086 25.484 6.691 1 86.69 188 PHE B N 1
ATOM 3695 C CA . PHE B 1 188 ? -3.707 25.531 6.211 1 86.69 188 PHE B CA 1
ATOM 3696 C C . PHE B 1 188 ? -2.727 25.469 7.379 1 86.69 188 PHE B C 1
ATOM 3698 O O . PHE B 1 188 ? -1.763 24.703 7.344 1 86.69 188 PHE B O 1
ATOM 3705 N N . ILE B 1 189 ? -2.988 26.266 8.352 1 88.12 189 ILE B N 1
ATOM 3706 C CA . ILE B 1 189 ? -2.092 26.344 9.5 1 88.12 189 ILE B CA 1
ATOM 3707 C C . ILE B 1 189 ? -2.076 25 10.234 1 88.12 189 ILE B C 1
ATOM 3709 O O . ILE B 1 189 ? -1.013 24.516 10.617 1 88.12 189 ILE B O 1
ATOM 3713 N N . LEU B 1 190 ? -3.195 24.375 10.414 1 84.12 190 LEU B N 1
ATOM 3714 C CA . LEU B 1 190 ? -3.301 23.125 11.133 1 84.12 190 LEU B CA 1
ATOM 3715 C C . LEU B 1 190 ? -2.576 22 10.391 1 84.12 190 LEU B C 1
ATOM 3717 O O . LEU B 1 190 ? -1.839 21.219 10.992 1 84.12 190 LEU B O 1
ATOM 3721 N N . ILE B 1 191 ? -2.748 21.984 9.109 1 87 191 ILE B N 1
ATOM 3722 C CA . ILE B 1 191 ? -2.115 20.953 8.289 1 87 191 ILE B CA 1
ATOM 3723 C C . ILE B 1 191 ? -0.604 21.156 8.273 1 87 191 ILE B C 1
ATOM 3725 O O . ILE B 1 191 ? 0.164 20.203 8.359 1 87 191 ILE B O 1
ATOM 3729 N N . THR B 1 192 ? -0.248 22.438 8.172 1 91.81 192 THR B N 1
ATOM 3730 C CA . THR B 1 192 ? 1.174 22.766 8.18 1 91.81 192 THR B CA 1
ATOM 3731 C C . THR B 1 192 ? 1.819 22.312 9.492 1 91.81 192 THR B C 1
ATOM 3733 O O . THR B 1 192 ? 2.91 21.75 9.492 1 91.81 192 THR B O 1
ATOM 3736 N N . ILE B 1 193 ? 1.137 22.609 10.562 1 91 193 ILE B N 1
ATOM 3737 C CA . ILE B 1 193 ? 1.651 22.219 11.867 1 91 193 ILE B CA 1
ATOM 3738 C C . ILE B 1 193 ? 1.71 20.703 11.984 1 91 193 ILE B C 1
ATOM 3740 O O . ILE B 1 193 ? 2.686 20.156 12.492 1 91 193 ILE B O 1
ATOM 3744 N N . LEU B 1 194 ? 0.746 20.016 11.516 1 89 194 LEU B N 1
ATOM 3745 C CA . LEU B 1 194 ? 0.704 18.562 11.57 1 89 194 LEU B CA 1
ATOM 3746 C C . LEU B 1 194 ? 1.87 17.953 10.805 1 89 194 LEU B C 1
ATOM 3748 O O . LEU B 1 194 ? 2.609 17.125 11.336 1 89 194 LEU B O 1
ATOM 3752 N N . PHE B 1 195 ? 1.992 18.391 9.547 1 93.19 195 PHE B N 1
ATOM 3753 C CA . PHE B 1 195 ? 3.072 17.859 8.719 1 93.19 195 PHE B CA 1
ATOM 3754 C C . PHE B 1 195 ? 4.43 18.219 9.312 1 93.19 195 PHE B C 1
ATOM 3756 O O . PHE B 1 195 ? 5.355 17.406 9.305 1 93.19 195 PHE B O 1
ATOM 3763 N N . GLY B 1 196 ? 4.508 19.453 9.773 1 93.62 196 GLY B N 1
ATOM 3764 C CA . GLY B 1 196 ? 5.75 19.875 10.398 1 93.62 196 GLY B CA 1
ATOM 3765 C C . GLY B 1 196 ? 6.133 19.047 11.602 1 93.62 196 GLY B C 1
ATOM 3766 O O . GLY B 1 196 ? 7.301 18.688 11.766 1 93.62 196 GLY B O 1
ATOM 3767 N N . GLN B 1 197 ? 5.168 18.766 12.453 1 91.44 197 GLN B N 1
ATOM 3768 C CA . GLN B 1 197 ? 5.426 17.938 13.633 1 91.44 197 GLN B CA 1
ATOM 3769 C C . GLN B 1 197 ? 5.883 16.547 13.234 1 91.44 197 GLN B C 1
ATOM 3771 O O . GLN B 1 197 ? 6.77 15.969 13.875 1 91.44 197 GLN B O 1
ATOM 3776 N N . ILE B 1 198 ? 5.332 16.016 12.234 1 92.81 198 ILE B N 1
ATOM 3777 C CA . ILE B 1 198 ? 5.699 14.68 11.773 1 92.81 198 ILE B CA 1
ATOM 3778 C C . ILE B 1 198 ? 7.133 14.695 11.25 1 92.81 198 ILE B C 1
ATOM 3780 O O . ILE B 1 198 ? 7.93 13.812 11.586 1 92.81 198 ILE B O 1
ATOM 3784 N N . TYR B 1 199 ? 7.449 15.703 10.469 1 92.88 199 TYR B N 1
ATOM 3785 C CA . TYR B 1 199 ? 8.789 15.812 9.891 1 92.88 199 TYR B CA 1
ATOM 3786 C C . TYR B 1 199 ? 9.844 15.953 10.977 1 92.88 199 TYR B C 1
ATOM 3788 O O . TYR B 1 199 ? 10.977 15.508 10.812 1 92.88 199 TYR B O 1
ATOM 3796 N N . ARG B 1 200 ? 9.438 16.547 11.977 1 90.44 200 ARG B N 1
ATOM 3797 C CA . ARG B 1 200 ? 10.422 16.906 12.992 1 90.44 200 ARG B CA 1
ATOM 3798 C C . ARG B 1 200 ? 10.555 15.805 14.039 1 90.44 200 ARG B C 1
ATOM 3800 O O . ARG B 1 200 ? 11.656 15.508 14.508 1 90.44 200 ARG B O 1
ATOM 3807 N N . ILE B 1 201 ? 9.523 15.188 14.422 1 89.06 201 ILE B N 1
ATOM 3808 C CA . ILE B 1 201 ? 9.492 14.336 15.602 1 89.06 201 ILE B CA 1
ATOM 3809 C C . ILE B 1 201 ? 9.727 12.883 15.203 1 89.06 201 ILE B C 1
ATOM 3811 O O . ILE B 1 201 ? 10.414 12.141 15.906 1 89.06 201 ILE B O 1
ATOM 3815 N N . LEU B 1 202 ? 9.227 12.43 14.109 1 88.94 202 LEU B N 1
ATOM 3816 C CA . LEU B 1 202 ? 9.172 11.008 13.797 1 88.94 202 LEU B CA 1
ATOM 3817 C C . LEU B 1 202 ? 10.531 10.484 13.352 1 88.94 202 LEU B C 1
ATOM 3819 O O . LEU B 1 202 ? 11 9.453 13.836 1 88.94 202 LEU B O 1
ATOM 3823 N N . PRO B 1 203 ? 11.133 11.195 12.438 1 90 203 PRO B N 1
ATOM 3824 C CA . PRO B 1 203 ? 12.406 10.648 11.961 1 90 203 PRO B CA 1
ATOM 3825 C C . PRO B 1 203 ? 13.516 10.734 13 1 90 203 PRO B C 1
ATOM 3827 O O . PRO B 1 203 ? 13.438 11.555 13.922 1 90 203 PRO B O 1
ATOM 3830 N N . ASP B 1 204 ? 14.461 9.875 12.797 1 88.69 204 ASP B N 1
ATOM 3831 C CA . ASP B 1 204 ? 15.594 9.828 13.727 1 88.69 204 ASP B CA 1
ATOM 3832 C C . ASP B 1 204 ? 16.641 10.875 13.359 1 88.69 204 ASP B C 1
ATOM 3834 O O . ASP B 1 204 ? 17.828 10.555 13.234 1 88.69 204 ASP B O 1
ATOM 3838 N N . VAL B 1 205 ? 16.203 12.031 13.164 1 87 205 VAL B N 1
ATOM 3839 C CA . VAL B 1 205 ? 17.094 13.141 12.852 1 87 205 VAL B CA 1
ATOM 3840 C C . VAL B 1 205 ? 16.703 14.359 13.68 1 87 205 VAL B C 1
ATOM 3842 O O . VAL B 1 205 ? 15.578 14.453 14.172 1 87 205 VAL B O 1
ATOM 3845 N N . LYS B 1 206 ? 17.688 15.234 13.812 1 87.75 206 LYS B N 1
ATOM 3846 C CA . LYS B 1 206 ? 17.453 16.547 14.422 1 87.75 206 LYS B CA 1
ATOM 3847 C C . LYS B 1 206 ? 17.375 17.641 13.359 1 87.75 206 LYS B C 1
ATOM 3849 O O . LYS B 1 206 ? 18.344 17.875 12.633 1 87.75 206 LYS B O 1
ATOM 3854 N N . ILE B 1 207 ? 16.234 18.172 13.273 1 87 207 ILE B N 1
ATOM 3855 C CA . ILE B 1 207 ? 16.031 19.219 12.273 1 87 207 ILE B CA 1
ATOM 3856 C C . ILE B 1 207 ? 15.367 20.422 12.906 1 87 207 ILE B C 1
ATOM 3858 O O . ILE B 1 207 ? 14.516 20.281 13.789 1 87 207 ILE B O 1
ATOM 3862 N N . ALA B 1 208 ? 15.773 21.578 12.453 1 89.44 208 ALA B N 1
ATOM 3863 C CA . ALA B 1 208 ? 15.258 22.828 13 1 89.44 208 ALA B CA 1
ATOM 3864 C C . ALA B 1 208 ? 13.852 23.125 12.477 1 89.44 208 ALA B C 1
ATOM 3866 O O . ALA B 1 208 ? 13.523 22.781 11.336 1 89.44 208 ALA B O 1
ATOM 3867 N N . TRP B 1 209 ? 13.047 23.781 13.25 1 90.19 209 TRP B N 1
ATOM 3868 C CA . TRP B 1 209 ? 11.68 24.125 12.891 1 90.19 209 TRP B CA 1
ATOM 3869 C C . TRP B 1 209 ? 11.656 25.047 11.672 1 90.19 209 TRP B C 1
ATOM 3871 O O . TRP B 1 209 ? 10.719 25 10.875 1 90.19 209 TRP B O 1
ATOM 3881 N N . SER B 1 210 ? 12.695 25.891 11.539 1 89.25 210 SER B N 1
ATOM 3882 C CA . SER B 1 210 ? 12.734 26.844 10.422 1 89.25 210 SER B CA 1
ATOM 3883 C C . SER B 1 210 ? 12.812 26.109 9.086 1 89.25 210 SER B C 1
ATOM 3885 O O . SER B 1 210 ? 12.219 26.547 8.102 1 89.25 210 SER B O 1
ATOM 3887 N N . ASP B 1 211 ? 13.492 25 9.094 1 90 211 ASP B N 1
ATOM 3888 C CA . ASP B 1 211 ? 13.625 24.219 7.871 1 90 211 ASP B CA 1
ATOM 3889 C C . ASP B 1 211 ? 12.359 23.406 7.602 1 90 211 ASP B C 1
ATOM 3891 O O . ASP B 1 211 ? 11.898 23.328 6.457 1 90 211 ASP B O 1
ATOM 3895 N N . VAL B 1 212 ? 11.797 22.938 8.656 1 91.88 212 VAL B N 1
ATOM 3896 C CA . VAL B 1 212 ? 10.617 22.078 8.562 1 91.88 212 VAL B CA 1
ATOM 3897 C C . VAL B 1 212 ? 9.406 22.906 8.141 1 91.88 212 VAL B C 1
ATOM 3899 O O . VAL B 1 212 ? 8.547 22.422 7.402 1 91.88 212 VAL B O 1
ATOM 3902 N N . ALA B 1 213 ? 9.406 24.172 8.531 1 92.25 213 ALA B N 1
ATOM 3903 C CA . ALA B 1 213 ? 8.266 25.047 8.258 1 92.25 213 ALA B CA 1
ATOM 3904 C C . ALA B 1 213 ? 8.109 25.297 6.758 1 92.25 213 ALA B C 1
ATOM 3906 O O . ALA B 1 213 ? 6.988 25.375 6.25 1 92.25 213 ALA B O 1
ATOM 3907 N N . VAL B 1 214 ? 9.203 25.406 6.094 1 89.81 214 VAL B N 1
ATOM 3908 C CA . VAL B 1 214 ? 9.164 25.641 4.656 1 89.81 214 VAL B CA 1
ATOM 3909 C C . VAL B 1 214 ? 8.633 24.406 3.939 1 89.81 214 VAL B C 1
ATOM 3911 O O . VAL B 1 214 ? 7.723 24.516 3.111 1 89.81 214 VAL B O 1
ATOM 3914 N N . GLY B 1 215 ? 9.195 23.297 4.312 1 91.44 215 GLY B N 1
ATOM 3915 C CA . GLY B 1 215 ? 8.766 22.062 3.686 1 91.44 215 GLY B CA 1
ATOM 3916 C C . GLY B 1 215 ? 7.316 21.719 3.98 1 91.44 215 GLY B C 1
ATOM 3917 O O . GLY B 1 215 ? 6.559 21.375 3.072 1 91.44 215 GLY B O 1
ATOM 3918 N N . SER B 1 216 ? 6.969 21.875 5.242 1 95.12 216 SER B N 1
ATOM 3919 C CA . SER B 1 216 ? 5.605 21.547 5.633 1 95.12 216 SER B CA 1
ATOM 3920 C C . SER B 1 216 ? 4.605 22.531 5.051 1 95.12 216 SER B C 1
ATOM 3922 O O . SER B 1 216 ? 3.477 22.156 4.719 1 95.12 216 SER B O 1
ATOM 3924 N N . GLY B 1 217 ? 5.012 23.781 4.922 1 94.38 217 GLY B N 1
ATOM 3925 C CA . GLY B 1 217 ? 4.156 24.781 4.297 1 94.38 217 GLY B CA 1
ATOM 3926 C C . GLY B 1 217 ? 3.857 24.484 2.842 1 94.38 217 GLY B C 1
ATOM 3927 O O . GLY B 1 217 ? 2.699 24.516 2.418 1 94.38 217 GLY B O 1
ATOM 3928 N N . ILE B 1 218 ? 4.875 24.125 2.133 1 92.81 218 ILE B N 1
ATOM 3929 C CA . ILE B 1 218 ? 4.711 23.797 0.72 1 92.81 218 ILE B CA 1
ATOM 3930 C C . ILE B 1 218 ? 3.861 22.547 0.576 1 92.81 218 ILE B C 1
ATOM 3932 O O . ILE B 1 218 ? 2.996 22.469 -0.299 1 92.81 218 ILE B O 1
ATOM 3936 N N . THR B 1 219 ? 4.121 21.609 1.423 1 93.25 219 THR B N 1
ATOM 3937 C CA . THR B 1 219 ? 3.348 20.359 1.408 1 93.25 219 THR B CA 1
ATOM 3938 C C . THR B 1 219 ? 1.876 20.641 1.701 1 93.25 219 THR B C 1
ATOM 3940 O O . THR B 1 219 ? 0.992 20.047 1.076 1 93.25 219 THR B O 1
ATOM 3943 N N . ALA B 1 220 ? 1.671 21.547 2.6 1 92.75 220 ALA B N 1
ATOM 3944 C CA . ALA B 1 220 ? 0.303 21.922 2.951 1 92.75 220 ALA B CA 1
ATOM 3945 C C . ALA B 1 220 ? -0.416 22.547 1.766 1 92.75 220 ALA B C 1
ATOM 3947 O O . ALA B 1 220 ? -1.598 22.281 1.531 1 92.75 220 ALA B O 1
ATOM 3948 N N . ILE B 1 221 ? 0.27 23.375 1.054 1 91.88 221 ILE B N 1
ATOM 3949 C CA . ILE B 1 221 ? -0.308 24.016 -0.123 1 91.88 221 ILE B CA 1
ATOM 3950 C C . ILE B 1 221 ? -0.682 22.953 -1.156 1 91.88 221 ILE B C 1
ATOM 3952 O O . ILE B 1 221 ? -1.781 22.984 -1.715 1 91.88 221 ILE B O 1
ATOM 3956 N N . LEU B 1 222 ? 0.257 22.062 -1.401 1 90.81 222 LEU B N 1
ATOM 3957 C CA . LEU B 1 222 ? -0.008 20.984 -2.354 1 90.81 222 LEU B CA 1
ATOM 3958 C C . LEU B 1 222 ? -1.187 20.125 -1.897 1 90.81 222 LEU B C 1
ATOM 3960 O O . LEU B 1 222 ? -1.981 19.672 -2.721 1 90.81 222 LEU B O 1
ATOM 3964 N N . PHE B 1 223 ? -1.251 19.938 -0.635 1 88.19 223 PHE B N 1
ATOM 3965 C CA . PHE B 1 223 ? -2.346 19.156 -0.069 1 88.19 223 PHE B CA 1
ATOM 3966 C C . PHE B 1 223 ? -3.68 19.859 -0.292 1 88.19 223 PHE B C 1
ATOM 3968 O O . PHE B 1 223 ? -4.668 19.219 -0.669 1 88.19 223 PHE B O 1
ATOM 3975 N N . ILE B 1 224 ? -3.727 21.125 -0.047 1 85.12 224 ILE B N 1
ATOM 3976 C CA . ILE B 1 224 ? -4.949 21.906 -0.202 1 85.12 224 ILE B CA 1
ATOM 3977 C C . ILE B 1 224 ? -5.359 21.938 -1.674 1 85.12 224 ILE B C 1
ATOM 3979 O O . ILE B 1 224 ? -6.543 21.844 -1.998 1 85.12 224 ILE B O 1
ATOM 3983 N N . ILE B 1 225 ? -4.406 22.062 -2.51 1 85.44 225 ILE B N 1
ATOM 3984 C CA . ILE B 1 225 ? -4.684 22.031 -3.941 1 85.44 225 ILE B CA 1
ATOM 3985 C C . ILE B 1 225 ? -5.289 20.688 -4.316 1 85.44 225 ILE B C 1
ATOM 3987 O O . ILE B 1 225 ? -6.277 20.625 -5.051 1 85.44 225 ILE B O 1
ATOM 3991 N N . GLY B 1 226 ? -4.695 19.625 -3.846 1 82.06 226 GLY B N 1
ATOM 3992 C CA . GLY B 1 226 ? -5.246 18.297 -4.094 1 82.06 226 GLY B CA 1
ATOM 3993 C C . GLY B 1 226 ? -6.656 18.125 -3.559 1 82.06 226 GLY B C 1
ATOM 3994 O O . GLY B 1 226 ? -7.508 17.531 -4.223 1 82.06 226 GLY B O 1
ATOM 3995 N N . ARG B 1 227 ? -6.805 18.594 -2.42 1 78.81 227 ARG B N 1
ATOM 3996 C CA . ARG B 1 227 ? -8.117 18.516 -1.795 1 78.81 227 ARG B CA 1
ATOM 3997 C C . ARG B 1 227 ? -9.172 19.234 -2.641 1 78.81 227 ARG B C 1
ATOM 3999 O O . ARG B 1 227 ? -10.289 18.734 -2.799 1 78.81 227 ARG B O 1
ATOM 4006 N N . THR B 1 228 ? -8.82 20.359 -3.152 1 77 228 THR B N 1
ATOM 4007 C CA . THR B 1 228 ? -9.734 21.141 -3.988 1 77 228 THR B CA 1
ATOM 4008 C C . THR B 1 228 ? -10.008 20.422 -5.301 1 77 228 THR B C 1
ATOM 4010 O O . THR B 1 228 ? -11.148 20.375 -5.766 1 77 228 THR B O 1
ATOM 4013 N N . LEU B 1 229 ? -9.039 19.797 -5.844 1 77.44 229 LEU B N 1
ATOM 4014 C CA . LEU B 1 229 ? -9.18 19.094 -7.117 1 77.44 229 LEU B CA 1
ATOM 4015 C C . LEU B 1 229 ? -10.07 17.875 -6.961 1 77.44 229 LEU B C 1
ATOM 4017 O O . LEU B 1 229 ? -10.922 17.609 -7.816 1 77.44 229 LEU B O 1
ATOM 4021 N N . ILE B 1 230 ? -9.883 17.203 -5.922 1 72.75 230 ILE B N 1
ATOM 4022 C CA . ILE B 1 230 ? -10.688 15.992 -5.715 1 72.75 230 ILE B CA 1
ATOM 4023 C C . ILE B 1 230 ? -12.125 16.391 -5.391 1 72.75 230 ILE B C 1
ATOM 4025 O O . ILE B 1 230 ? -13.07 15.695 -5.789 1 72.75 230 ILE B O 1
ATOM 4029 N N . SER B 1 231 ? -12.297 17.391 -4.566 1 69.75 231 SER B N 1
ATOM 4030 C CA . SER B 1 231 ? -13.641 17.891 -4.27 1 69.75 231 SER B CA 1
ATOM 4031 C C . SER B 1 231 ? -14.375 18.297 -5.539 1 69.75 231 SER B C 1
ATOM 4033 O O . SER B 1 231 ? -15.578 18.047 -5.672 1 69.75 231 SER B O 1
ATOM 4035 N N . PHE B 1 232 ? -13.641 18.922 -6.363 1 70 232 PHE B N 1
ATOM 4036 C CA . PHE B 1 232 ? -14.219 19.328 -7.641 1 70 232 PHE B CA 1
ATOM 4037 C C . PHE B 1 232 ? -14.578 18.109 -8.484 1 70 232 PHE B C 1
ATOM 4039 O O . PHE B 1 232 ? -15.625 18.094 -9.133 1 70 232 PHE B O 1
ATOM 4046 N N . TYR B 1 233 ? -13.734 17.203 -8.461 1 68.38 233 TYR B N 1
ATOM 4047 C CA . TYR B 1 233 ? -13.977 15.969 -9.211 1 68.38 233 TYR B CA 1
ATOM 4048 C C . TYR B 1 233 ? -15.195 15.227 -8.664 1 68.38 233 TYR B C 1
ATOM 4050 O O . TYR B 1 233 ? -16.047 14.766 -9.43 1 68.38 233 TYR B O 1
ATOM 4058 N N . LEU B 1 234 ? -15.281 15.117 -7.422 1 64.31 234 LEU B N 1
ATOM 4059 C CA . LEU B 1 234 ? -16.359 14.383 -6.789 1 64.31 234 LEU B CA 1
ATOM 4060 C C . LEU B 1 234 ? -17.672 15.156 -6.883 1 64.31 234 LEU B C 1
ATOM 4062 O O . LEU B 1 234 ? -18.75 14.562 -6.891 1 64.31 234 LEU B O 1
ATOM 4066 N N . GLY B 1 235 ? -17.531 16.406 -6.734 1 60.78 235 GLY B N 1
ATOM 4067 C CA . GLY B 1 235 ? -18.719 17.234 -6.875 1 60.78 235 GLY B CA 1
ATOM 4068 C C . GLY B 1 235 ? -19.359 17.141 -8.25 1 60.78 235 GLY B C 1
ATOM 4069 O O . GLY B 1 235 ? -20.578 17.234 -8.383 1 60.78 235 GLY B O 1
ATOM 4070 N N . ARG B 1 236 ? -18.531 17.078 -9.18 1 56.59 236 ARG B N 1
ATOM 4071 C CA . ARG B 1 236 ? -19.047 17 -10.539 1 56.59 236 ARG B CA 1
ATOM 4072 C C . ARG B 1 236 ? -19.328 15.562 -10.938 1 56.59 236 ARG B C 1
ATOM 4074 O O . ARG B 1 236 ? -20.109 15.305 -11.875 1 56.59 236 ARG B O 1
ATOM 4081 N N . ALA B 1 237 ? -18.422 14.719 -10.57 1 51.91 237 ALA B N 1
ATOM 4082 C CA . ALA B 1 237 ? -18.5 13.336 -11.039 1 51.91 237 ALA B CA 1
ATOM 4083 C C . ALA B 1 237 ? -19.766 12.648 -10.508 1 51.91 237 ALA B C 1
ATOM 4085 O O . ALA B 1 237 ? -19.938 12.523 -9.297 1 51.91 237 ALA B O 1
ATOM 4086 N N . THR B 1 238 ? -20.859 12.891 -11.031 1 45.94 238 THR B N 1
ATOM 4087 C CA . THR B 1 238 ? -21.906 11.883 -11.047 1 45.94 238 THR B CA 1
ATOM 4088 C C . THR B 1 238 ? -21.312 10.477 -10.984 1 45.94 238 THR B C 1
ATOM 4090 O O . THR B 1 238 ? -22.031 9.492 -10.914 1 45.94 238 THR B O 1
ATOM 4093 N N . VAL B 1 239 ? -20.188 10.391 -11.266 1 43.31 239 VAL B N 1
ATOM 4094 C CA . VAL B 1 239 ? -19.438 9.172 -11.508 1 43.31 239 VAL B CA 1
ATOM 4095 C C . VAL B 1 239 ? -19.344 8.352 -10.219 1 43.31 239 VAL B C 1
ATOM 4097 O O . VAL B 1 239 ? -19.375 7.121 -10.25 1 43.31 239 VAL B O 1
ATOM 4100 N N . ALA B 1 240 ? -19.078 9.133 -8.992 1 45.81 240 ALA B N 1
ATOM 4101 C CA . ALA B 1 240 ? -19.156 8.367 -7.754 1 45.81 240 ALA B CA 1
ATOM 4102 C C . ALA B 1 240 ? -20.438 7.559 -7.691 1 45.81 240 ALA B C 1
ATOM 4104 O O . ALA B 1 240 ? -20.469 6.461 -7.129 1 45.81 240 ALA B O 1
ATOM 4105 N N . SER B 1 241 ? -21.516 8.211 -8.195 1 44.28 241 SER B N 1
ATOM 4106 C CA . SER B 1 241 ? -22.797 7.535 -8.211 1 44.28 241 SER B CA 1
ATOM 4107 C C . SER B 1 241 ? -22.766 6.297 -9.094 1 44.28 241 SER B C 1
ATOM 4109 O O . SER B 1 241 ? -23.344 5.266 -8.758 1 44.28 241 SER 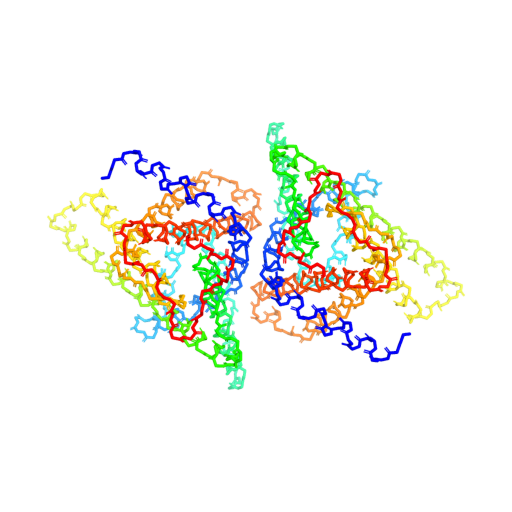B O 1
ATOM 4111 N N . ALA B 1 242 ? -22.234 6.566 -10.289 1 39.25 242 ALA B N 1
ATOM 4112 C CA . ALA B 1 242 ? -22.453 5.496 -11.266 1 39.25 242 ALA B CA 1
ATOM 4113 C C . ALA B 1 242 ? -21.672 4.246 -10.883 1 39.25 242 ALA B C 1
ATOM 4115 O O . ALA B 1 242 ? -22.109 3.125 -11.148 1 39.25 242 ALA B O 1
ATOM 4116 N N . TYR B 1 243 ? -20.531 4.527 -10.414 1 43.03 243 TYR B N 1
ATOM 4117 C CA . TYR B 1 243 ? -19.781 3.312 -10.156 1 43.03 243 TYR B CA 1
ATOM 4118 C C . TYR B 1 243 ? -19.875 2.902 -8.688 1 43.03 243 TYR B C 1
ATOM 4120 O O . TYR B 1 243 ? -19.203 1.963 -8.25 1 43.03 243 TYR B O 1
ATOM 4128 N N . GLY B 1 244 ? -20.938 3.484 -7.949 1 48.78 244 GLY B N 1
ATOM 4129 C CA . GLY B 1 244 ? -21.391 3.004 -6.652 1 48.78 244 GLY B CA 1
ATOM 4130 C C . GLY B 1 244 ? -20.312 3.049 -5.594 1 48.78 244 GLY B C 1
ATOM 4131 O O . GLY B 1 244 ? -19.359 3.824 -5.703 1 48.78 244 GLY B O 1
ATOM 4132 N N . ALA B 1 245 ? -20.453 2.389 -4.531 1 51.41 245 ALA B N 1
ATOM 4133 C CA . ALA B 1 245 ? -19.609 2.227 -3.355 1 51.41 245 ALA B CA 1
ATOM 4134 C C . ALA B 1 245 ? -18.172 1.871 -3.76 1 51.41 245 ALA B C 1
ATOM 4136 O O . ALA B 1 245 ? -17.219 2.324 -3.131 1 51.41 245 ALA B O 1
ATOM 4137 N N . ALA B 1 246 ? -18.031 1.25 -4.902 1 56 246 ALA B N 1
ATOM 4138 C CA . ALA B 1 246 ? -16.719 0.835 -5.371 1 56 246 ALA B CA 1
ATOM 4139 C C . ALA B 1 246 ? -15.914 2.029 -5.883 1 56 246 ALA B C 1
ATOM 4141 O O . ALA B 1 246 ? -14.703 2.111 -5.668 1 56 246 ALA B O 1
ATOM 4142 N N . SER B 1 247 ? -16.641 2.898 -6.445 1 60.59 24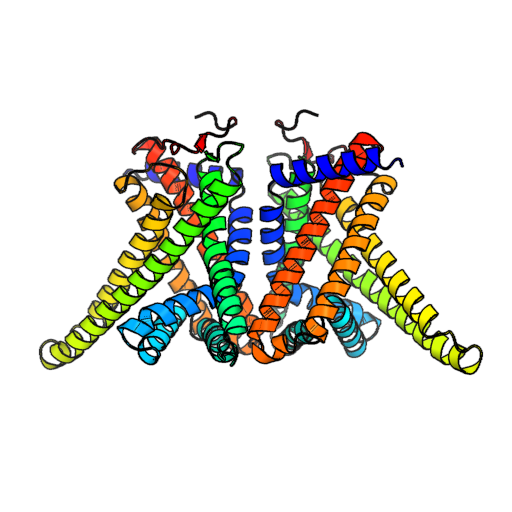7 SER B N 1
ATOM 4143 C CA . SER B 1 247 ? -15.953 4.07 -6.984 1 60.59 247 SER B CA 1
ATOM 4144 C C . SER B 1 247 ? -15.43 4.973 -5.871 1 60.59 247 SER B C 1
ATOM 4146 O O . SER B 1 247 ? -14.344 5.531 -5.977 1 60.59 247 SER B O 1
ATOM 4148 N N . SER B 1 248 ? -16.297 5.027 -4.867 1 62.56 248 SER B N 1
ATOM 4149 C CA . SER B 1 248 ? -15.883 5.883 -3.764 1 62.56 248 SER B CA 1
ATOM 4150 C C . SER B 1 248 ? -14.625 5.34 -3.09 1 62.56 248 SER B C 1
ATOM 4152 O O . SER B 1 248 ? -13.766 6.109 -2.658 1 62.56 248 SER B O 1
ATOM 4154 N N . PHE B 1 249 ? -14.508 4.094 -3.08 1 66.56 249 PHE B N 1
ATOM 4155 C CA . PHE B 1 249 ? -13.352 3.471 -2.449 1 66.56 249 PHE B CA 1
ATOM 4156 C C . PHE B 1 249 ? -12.094 3.711 -3.275 1 66.56 249 PHE B C 1
ATOM 4158 O O . PHE B 1 249 ? -11.023 3.984 -2.725 1 66.56 249 PHE B O 1
ATOM 4165 N N . VAL B 1 250 ? -12.219 3.688 -4.578 1 71.81 250 VAL B N 1
ATOM 4166 C CA . VAL B 1 250 ? -11.086 3.908 -5.477 1 71.81 250 VAL B CA 1
ATOM 4167 C C . VAL B 1 250 ? -10.602 5.352 -5.348 1 71.81 250 VAL B C 1
ATOM 4169 O O . VAL B 1 250 ? -9.391 5.605 -5.312 1 71.81 250 VAL B O 1
ATOM 4172 N N . VAL B 1 251 ? -11.602 6.188 -5.266 1 73.31 251 VAL B N 1
ATOM 4173 C CA . VAL B 1 251 ? -11.258 7.602 -5.141 1 73.31 251 VAL B CA 1
ATOM 4174 C C . VAL B 1 251 ? -10.531 7.844 -3.82 1 73.31 251 VAL B C 1
ATOM 4176 O O . VAL B 1 251 ? -9.578 8.625 -3.768 1 73.31 251 VAL B O 1
ATOM 4179 N N . LEU B 1 252 ? -10.969 7.18 -2.809 1 75.94 252 LEU B N 1
ATOM 4180 C CA . LEU B 1 252 ? -10.32 7.293 -1.506 1 75.94 252 LEU B CA 1
ATOM 4181 C C . LEU B 1 252 ? -8.883 6.789 -1.562 1 75.94 252 LEU B C 1
ATOM 4183 O O . LEU B 1 252 ? -7.977 7.434 -1.037 1 75.94 252 LEU B O 1
ATOM 4187 N N . LEU B 1 253 ? -8.695 5.719 -2.227 1 80.44 253 LEU B N 1
ATOM 4188 C CA . LEU B 1 253 ? -7.359 5.148 -2.338 1 80.44 253 LEU B CA 1
ATOM 4189 C C . LEU B 1 253 ? -6.43 6.086 -3.104 1 80.44 253 LEU B C 1
ATOM 4191 O O . LEU B 1 253 ? -5.285 6.293 -2.699 1 80.44 253 LEU B O 1
ATOM 4195 N N . LEU B 1 254 ? -6.969 6.617 -4.133 1 83 254 LEU B N 1
ATOM 4196 C CA . LEU B 1 254 ? -6.168 7.523 -4.949 1 83 254 LEU B CA 1
ATOM 4197 C C . LEU B 1 254 ? -5.801 8.781 -4.168 1 83 254 LEU B C 1
ATOM 4199 O O . LEU B 1 254 ? -4.688 9.289 -4.289 1 83 254 LEU B O 1
ATOM 4203 N N . TRP B 1 255 ? -6.781 9.25 -3.451 1 81.75 255 TRP B N 1
ATOM 4204 C CA . TRP B 1 255 ? -6.535 10.43 -2.635 1 81.75 255 TRP B CA 1
ATOM 4205 C C . TRP B 1 255 ? -5.473 10.156 -1.578 1 81.75 255 TRP B C 1
ATOM 4207 O O . TRP B 1 255 ? -4.59 10.984 -1.342 1 81.75 255 TRP B O 1
ATOM 4217 N N . ILE B 1 256 ? -5.625 9.047 -0.931 1 87 256 ILE B N 1
ATOM 4218 C CA . ILE B 1 256 ? -4.664 8.672 0.1 1 87 256 ILE B CA 1
ATOM 4219 C C . ILE B 1 256 ? -3.27 8.547 -0.514 1 87 256 ILE B C 1
ATOM 4221 O O . ILE B 1 256 ? -2.291 9.039 0.051 1 87 256 ILE B O 1
ATOM 4225 N N . PHE B 1 257 ? -3.193 7.918 -1.613 1 90.56 257 PHE B N 1
ATOM 4226 C CA . PHE B 1 257 ? -1.911 7.758 -2.291 1 90.56 257 PHE B CA 1
ATOM 4227 C C . PHE B 1 257 ? -1.319 9.109 -2.656 1 90.56 257 PHE B C 1
ATOM 4229 O O . PHE B 1 257 ? -0.131 9.359 -2.438 1 90.56 257 PHE B O 1
ATOM 4236 N N . TYR B 1 258 ? -2.162 9.93 -3.225 1 89.5 258 TYR B N 1
ATOM 4237 C CA . TYR B 1 258 ? -1.729 11.273 -3.586 1 89.5 258 TYR B CA 1
ATOM 4238 C C . TYR B 1 258 ? -1.19 12.016 -2.371 1 89.5 258 TYR B C 1
ATOM 4240 O O . TYR B 1 258 ? -0.129 12.641 -2.438 1 89.5 258 TYR B O 1
ATOM 4248 N N . SER B 1 259 ? -1.926 11.945 -1.29 1 89.88 259 SER B N 1
ATOM 4249 C CA . SER B 1 259 ? -1.527 12.625 -0.064 1 89.88 259 SER B CA 1
ATOM 4250 C C . SER B 1 259 ? -0.175 12.133 0.434 1 89.88 259 SER B C 1
ATOM 4252 O O . SER B 1 259 ? 0.662 12.922 0.871 1 89.88 259 SER B O 1
ATOM 4254 N N . CYS B 1 260 ? 0.028 10.82 0.347 1 94 260 CYS B N 1
ATOM 4255 C CA . CYS B 1 260 ? 1.302 10.25 0.776 1 94 260 CYS B CA 1
ATOM 4256 C C . CYS B 1 260 ? 2.434 10.695 -0.141 1 94 260 CYS B C 1
ATOM 4258 O O . CYS B 1 260 ? 3.545 10.961 0.322 1 94 260 CYS B O 1
ATOM 4260 N N . GLN B 1 261 ? 2.084 10.773 -1.375 1 93.81 261 GLN B N 1
ATOM 4261 C CA . GLN B 1 261 ? 3.08 11.211 -2.35 1 93.81 261 GLN B CA 1
ATOM 4262 C C . GLN B 1 261 ? 3.539 12.641 -2.068 1 93.81 261 GLN B C 1
ATOM 4264 O O . GLN B 1 261 ? 4.738 12.914 -2.049 1 93.81 261 GLN B O 1
ATOM 4269 N N . ILE B 1 262 ? 2.619 13.5 -1.919 1 93.56 262 ILE B N 1
ATOM 4270 C CA . ILE B 1 262 ? 2.99 14.898 -1.728 1 93.56 262 ILE B CA 1
ATOM 4271 C C . ILE B 1 262 ? 3.66 15.078 -0.367 1 93.56 262 ILE B C 1
ATOM 4273 O O . ILE B 1 262 ? 4.555 15.914 -0.212 1 93.56 262 ILE B O 1
ATOM 4277 N N . PHE B 1 263 ? 3.221 14.359 0.61 1 94.81 263 PHE B N 1
ATOM 4278 C CA . PHE B 1 263 ? 3.844 14.414 1.928 1 94.81 263 PHE B CA 1
ATOM 4279 C C . PHE B 1 263 ? 5.32 14.039 1.844 1 94.81 263 PHE B C 1
ATOM 4281 O O . PHE B 1 263 ? 6.172 14.734 2.398 1 94.81 263 PHE B O 1
ATOM 4288 N N . LEU B 1 264 ? 5.625 12.977 1.177 1 96.12 264 LEU B N 1
ATOM 4289 C CA . LEU B 1 264 ? 7.008 12.523 1.07 1 96.12 264 LEU B CA 1
ATOM 4290 C C . LEU B 1 264 ? 7.812 13.43 0.145 1 96.12 264 LEU B C 1
ATOM 4292 O O . LEU B 1 264 ? 9.008 13.625 0.349 1 96.12 264 LEU B O 1
ATOM 4296 N N . LEU B 1 265 ? 7.129 13.883 -0.857 1 95.25 265 LEU B N 1
ATOM 4297 C CA . LEU B 1 265 ? 7.781 14.883 -1.696 1 95.25 265 LEU B CA 1
ATOM 4298 C C . LEU B 1 265 ? 8.203 16.094 -0.872 1 95.25 265 LEU B C 1
ATOM 4300 O O . LEU B 1 265 ? 9.289 16.641 -1.08 1 95.25 265 LEU B O 1
ATOM 4304 N N . GLY B 1 266 ? 7.32 16.516 -0.027 1 94.56 266 GLY B N 1
ATOM 4305 C CA . GLY B 1 266 ? 7.652 17.609 0.882 1 94.56 266 GLY B CA 1
ATOM 4306 C C . GLY B 1 266 ? 8.836 17.297 1.78 1 94.56 266 GLY B C 1
ATOM 4307 O O . GLY B 1 266 ? 9.648 18.172 2.07 1 94.56 266 GLY B O 1
ATOM 4308 N N . ALA B 1 267 ? 8.859 16.109 2.238 1 94.31 267 ALA B N 1
ATOM 4309 C CA . ALA B 1 267 ? 10 15.695 3.055 1 94.31 267 ALA B CA 1
ATOM 4310 C C . ALA B 1 267 ? 11.305 15.812 2.273 1 94.31 267 ALA B C 1
ATOM 4312 O O . ALA B 1 267 ? 12.312 16.266 2.809 1 94.31 267 ALA B O 1
ATOM 4313 N N . GLU B 1 268 ? 11.258 15.32 1.04 1 95.06 268 GLU B N 1
ATOM 4314 C CA . GLU B 1 268 ? 12.43 15.453 0.178 1 95.06 268 GLU B CA 1
ATOM 4315 C C . GLU B 1 268 ? 12.82 16.922 0.004 1 95.06 268 GLU B C 1
ATOM 4317 O O . GLU B 1 268 ? 14.008 17.25 0.051 1 95.06 268 GLU B O 1
ATOM 4322 N N . LEU B 1 269 ? 11.859 17.703 -0.263 1 94.31 269 LEU B N 1
ATOM 4323 C CA . LEU B 1 269 ? 12.094 19.125 -0.423 1 94.31 269 LEU B CA 1
ATOM 4324 C C . LEU B 1 269 ? 12.703 19.719 0.843 1 94.31 269 LEU B C 1
ATOM 4326 O O . LEU B 1 269 ? 13.617 20.547 0.77 1 94.31 269 LEU B O 1
ATOM 4330 N N . THR B 1 270 ? 12.172 19.359 1.968 1 92.56 270 THR B N 1
ATOM 4331 C CA . THR B 1 270 ? 12.68 19.844 3.248 1 92.56 270 THR B CA 1
ATOM 4332 C C . THR B 1 270 ? 14.133 19.438 3.445 1 92.56 270 THR B C 1
ATOM 4334 O O . THR B 1 270 ? 14.945 20.234 3.924 1 92.56 270 THR B O 1
ATOM 4337 N N . LYS B 1 271 ? 14.383 18.203 3.156 1 91.88 271 LYS B N 1
ATOM 4338 C CA . LYS B 1 271 ? 15.75 17.688 3.254 1 91.88 271 LYS B CA 1
ATOM 4339 C C . LYS B 1 271 ? 16.703 18.516 2.402 1 91.88 271 LYS B C 1
ATOM 4341 O O . LYS B 1 271 ? 17.766 18.953 2.877 1 91.88 271 LYS B O 1
ATOM 4346 N N . ILE B 1 272 ? 16.375 18.719 1.181 1 92.5 272 ILE B N 1
ATOM 4347 C CA . ILE B 1 272 ? 17.234 19.438 0.25 1 92.5 272 ILE B CA 1
ATOM 4348 C C . ILE B 1 272 ? 17.328 20.906 0.678 1 92.5 272 ILE B C 1
ATOM 4350 O O . ILE B 1 272 ? 18.422 21.5 0.617 1 92.5 272 ILE B O 1
ATOM 4354 N N . TRP B 1 273 ? 16.219 21.469 1.06 1 90.62 273 TRP B N 1
ATOM 4355 C CA . TRP B 1 273 ? 16.203 22.844 1.553 1 90.62 273 TRP B CA 1
ATOM 4356 C C . TRP B 1 273 ? 17.125 23 2.754 1 90.62 273 TRP B C 1
ATOM 4358 O O . TRP B 1 273 ? 17.891 23.969 2.834 1 90.62 273 TRP B O 1
ATOM 4368 N N . SER B 1 274 ? 17.031 22.094 3.662 1 88.62 274 SER B N 1
ATOM 4369 C CA . SER B 1 274 ? 17.859 22.141 4.859 1 88.62 274 SER B CA 1
ATOM 4370 C C . SER B 1 274 ? 19.344 22 4.516 1 88.62 274 SER B C 1
ATOM 4372 O O . SER B 1 274 ? 20.188 22.641 5.141 1 88.62 274 SER B O 1
ATOM 4374 N N . ARG B 1 275 ? 19.625 21.141 3.629 1 86.94 275 ARG B N 1
ATOM 4375 C CA . ARG B 1 275 ? 21 20.922 3.209 1 86.94 275 ARG B CA 1
ATOM 4376 C C . ARG B 1 275 ? 21.562 22.156 2.518 1 86.94 275 ARG B C 1
ATOM 4378 O O . ARG B 1 275 ? 22.719 22.531 2.746 1 86.94 275 ARG B O 1
ATOM 4385 N N . ARG B 1 276 ? 20.797 22.781 1.744 1 87.5 276 ARG B N 1
ATOM 4386 C CA . ARG B 1 276 ? 21.266 23.906 0.938 1 87.5 276 ARG B CA 1
ATOM 4387 C C . ARG B 1 276 ? 21.234 25.203 1.734 1 87.5 276 ARG B C 1
ATOM 4389 O O . ARG B 1 276 ? 22.125 26.047 1.61 1 87.5 276 ARG B O 1
ATOM 4396 N N . TYR B 1 277 ? 20.188 25.438 2.457 1 83.12 277 TYR B N 1
ATOM 4397 C CA . TYR B 1 277 ? 19.969 26.75 3.031 1 83.12 277 TYR B CA 1
ATOM 4398 C C . TYR B 1 277 ? 19.844 26.672 4.547 1 83.12 277 TYR B C 1
ATOM 4400 O O . TYR B 1 277 ? 19.844 27.703 5.23 1 83.12 277 TYR B O 1
ATOM 4408 N N . GLY B 1 278 ? 19.609 25.438 4.945 1 78.81 278 GLY B N 1
ATOM 4409 C CA . GLY B 1 278 ? 19.234 25.344 6.348 1 78.81 278 GLY B CA 1
ATOM 4410 C C . GLY B 1 278 ? 20.344 24.781 7.219 1 78.81 278 GLY B C 1
ATOM 4411 O O . GLY B 1 278 ? 21.531 25.016 6.961 1 78.81 278 GLY B O 1
ATOM 4412 N N . SER B 1 279 ? 19.766 24.188 8.43 1 74.81 279 SER B N 1
ATOM 4413 C CA . SER B 1 279 ? 20.641 23.609 9.445 1 74.81 279 SER B CA 1
ATOM 4414 C C . SER B 1 279 ? 21.016 22.172 9.094 1 74.81 279 SER B C 1
ATOM 4416 O O . SER B 1 279 ? 20.234 21.453 8.453 1 74.81 279 SER B O 1
ATOM 4418 N N . GLN B 1 280 ? 22.016 21.906 8.688 1 78.25 280 GLN B N 1
ATOM 4419 C CA . GLN B 1 280 ? 22.484 20.562 8.352 1 78.25 280 GLN B CA 1
ATOM 4420 C C . GLN B 1 280 ? 21.781 19.5 9.203 1 78.25 280 GLN B C 1
ATOM 4422 O O . GLN B 1 280 ? 21.594 19.703 10.406 1 78.25 280 GLN B O 1
ATOM 4427 N N . ILE B 1 281 ? 21.25 18.484 8.625 1 76.81 281 ILE B N 1
ATOM 4428 C CA . ILE B 1 281 ? 20.562 17.391 9.289 1 76.81 281 ILE B CA 1
ATOM 4429 C C . ILE B 1 281 ? 21.578 16.469 9.977 1 76.81 281 ILE B C 1
ATOM 4431 O O . ILE B 1 281 ? 22.578 16.109 9.383 1 76.81 281 ILE B O 1
ATOM 4435 N N . ARG B 1 282 ? 21.344 16.281 11.297 1 81.62 282 ARG B N 1
ATOM 4436 C CA . ARG B 1 282 ? 22.203 15.367 12.055 1 81.62 282 ARG B CA 1
ATOM 4437 C C . ARG B 1 282 ? 21.406 14.172 12.57 1 81.62 282 ARG B C 1
ATOM 4439 O O . ARG B 1 282 ? 20.25 14.312 12.969 1 81.62 282 ARG B O 1
ATOM 4446 N N . PRO B 1 283 ? 21.984 12.984 12.445 1 79.81 283 PRO B N 1
ATOM 4447 C CA . PRO B 1 283 ? 21.281 11.812 13 1 79.81 283 PRO B CA 1
ATOM 4448 C C . PRO B 1 283 ? 21.078 11.922 14.508 1 79.81 283 PRO B C 1
ATOM 4450 O O . PRO B 1 283 ? 21.859 12.562 15.203 1 79.81 283 PRO B O 1
ATOM 4453 N N . SER B 1 284 ? 19.969 11.352 14.938 1 78.94 284 SER B N 1
ATOM 4454 C CA . SER B 1 284 ? 19.75 11.258 16.375 1 78.94 284 SER B CA 1
ATOM 4455 C C . SER B 1 284 ? 20.766 10.32 17.031 1 78.94 284 SER B C 1
ATOM 4457 O O . SER B 1 284 ? 21.531 9.648 16.344 1 78.94 284 SER B O 1
ATOM 4459 N N . SER B 1 285 ? 20.781 10.391 18.281 1 74.88 285 SER B N 1
ATOM 4460 C CA . SER B 1 285 ? 21.797 9.648 19.031 1 74.88 285 SER B CA 1
ATOM 4461 C C . SER B 1 285 ? 21.719 8.156 18.734 1 74.88 285 SER B C 1
ATOM 4463 O O . SER B 1 285 ? 22.719 7.445 18.812 1 74.88 285 SER B O 1
ATOM 4465 N N . ASN B 1 286 ? 20.562 7.699 18.281 1 74.5 286 ASN B N 1
ATOM 4466 C CA . ASN B 1 286 ? 20.359 6.266 18.094 1 74.5 286 ASN B CA 1
ATOM 4467 C C . ASN B 1 286 ? 20.375 5.895 16.609 1 74.5 286 ASN B C 1
ATOM 4469 O O . ASN B 1 286 ? 19.938 4.805 16.234 1 74.5 286 ASN B O 1
ATOM 4473 N N . ALA B 1 287 ? 20.938 6.836 15.844 1 80.12 287 ALA B N 1
ATOM 4474 C CA . ALA B 1 287 ? 20.891 6.582 14.406 1 80.12 287 ALA B CA 1
ATOM 4475 C C . ALA B 1 287 ? 22.203 6.977 13.734 1 80.12 287 ALA B C 1
ATOM 4477 O O . ALA B 1 287 ? 23.016 7.695 14.32 1 80.12 287 ALA B O 1
ATOM 4478 N N . VAL B 1 288 ? 22.5 6.316 12.578 1 76.06 288 VAL B N 1
ATOM 4479 C CA . VAL B 1 288 ? 23.672 6.621 11.766 1 76.06 288 VAL B CA 1
ATOM 4480 C C . VAL B 1 288 ? 23.25 6.906 10.328 1 76.06 288 VAL B C 1
ATOM 4482 O O . VAL B 1 288 ? 22.203 6.43 9.875 1 76.06 288 VAL B O 1
ATOM 4485 N N . MET B 1 289 ? 24 7.707 9.648 1 76.56 289 MET B N 1
ATOM 4486 C CA . MET B 1 289 ? 23.75 7.973 8.234 1 76.56 289 MET B CA 1
ATOM 4487 C C . MET B 1 289 ? 24.062 6.746 7.387 1 76.56 289 MET B C 1
ATOM 4489 O O . MET B 1 289 ? 25.031 6.027 7.656 1 76.56 289 MET B O 1
ATOM 4493 N N . THR B 1 290 ? 23.234 6.465 6.402 1 71.25 290 THR B N 1
ATOM 4494 C CA . THR B 1 290 ? 23.484 5.301 5.559 1 71.25 290 THR B CA 1
ATOM 4495 C C . THR B 1 290 ? 24.656 5.559 4.617 1 71.25 290 THR B C 1
ATOM 4497 O O . THR B 1 290 ? 24.875 6.699 4.199 1 71.25 290 THR B O 1
ATOM 4500 N N . LYS B 1 291 ? 25.594 4.625 4.516 1 55.38 291 LYS B N 1
ATOM 4501 C CA . LYS B 1 291 ? 26.875 4.719 3.824 1 55.38 291 LYS B CA 1
ATOM 4502 C C . LYS B 1 291 ? 26.703 5.223 2.395 1 55.38 291 LYS B C 1
ATOM 4504 O O . LYS B 1 291 ? 27.578 5.891 1.851 1 55.38 291 LYS B O 1
ATOM 4509 N N . ASN B 1 292 ? 25.859 4.727 1.687 1 50.16 292 ASN B N 1
ATOM 4510 C CA . ASN B 1 292 ? 25.938 5.082 0.273 1 50.16 292 ASN B CA 1
ATOM 4511 C C . ASN B 1 292 ? 25.578 6.547 0.044 1 50.16 292 ASN B C 1
ATOM 4513 O O . ASN B 1 292 ? 25.422 6.984 -1.1 1 50.16 292 ASN B O 1
ATOM 4517 N N . TYR B 1 293 ? 25.234 7.219 0.986 1 43.03 293 TYR B N 1
ATOM 4518 C CA . TYR B 1 293 ? 24.891 8.617 0.733 1 43.03 293 TYR B CA 1
ATOM 4519 C C . TYR B 1 293 ? 26.125 9.508 0.886 1 43.03 293 TYR B C 1
ATOM 4521 O O . TYR B 1 293 ? 26.641 9.68 1.992 1 43.03 293 TYR B O 1
ATOM 4529 N N . ARG B 1 294 ? 26.922 9.461 -0.009 1 36.88 294 ARG B N 1
ATOM 4530 C CA . ARG B 1 294 ? 27.891 10.562 -0.024 1 36.88 294 ARG B CA 1
ATOM 4531 C C . ARG B 1 294 ? 27.188 11.906 -0.123 1 36.88 294 ARG B C 1
ATOM 4533 O O . ARG B 1 294 ? 26.406 12.141 -1.058 1 36.88 294 ARG B O 1
ATOM 4540 N N . PRO B 1 295 ? 27.5 12.75 0.982 1 31.17 295 PRO B N 1
ATOM 4541 C CA . PRO B 1 295 ? 27.016 14.125 0.838 1 31.17 295 PRO B CA 1
ATOM 4542 C C . PRO B 1 295 ? 27.531 14.805 -0.422 1 31.17 295 PRO B C 1
ATOM 4544 O O . PRO B 1 295 ? 28.609 14.461 -0.915 1 31.17 295 PRO B O 1
#

Foldseek 3Di:
DDPVVVVVLLVVLVVLCVVLVLLVLLLVLLVLCVQQVLLLLLVLLVVLCVPVHNVLSLVLSLVVQCLQQNNLLSVVSNVVNVPPDPPDPDPVVNVVVNVVSLCSNLVSLLSLQVSLCSLLQKDFDPPCVVVVVVVSSVLSVVLSVLVSVLSSVLSVVVVVVVVVCVVCVVPPPPDPVVVVVVNLVSQLVSQLVSLLCSLQRRYQKHDDSVLSSVLSNVLSVQSVVLSVVSNVCVVVCPPCVVVDSVVSVVSSSVNSSSSSSSSVSSSSSSSSCCVVPRPHMDGHPRMDGHPVDDD/DDPVVVVVLLVVLVVLCVVLVLLVLLLVLLVLCVQQVLLLLLVLLVVLCVPVHNVLSLVLSLVVQCLQQNNLLSVVSNVVNVPPDPPDPDPVVVVVVNVVSLCSNLVSLLSLQVSLCSLLQKDFDPPCVVVVVVVSSVLSVVLSVLVSVLSSVLSVVVCVVVVVCVVCVVPPNPDPVVVVVVNLVSQLVSQLVSLLCSLQRRYQKHDDSVLSSVLSNVLSVQSVVLSVVSNVCVVPPPPCVVVDSVVSVVSSSVNSSSSSSSSVSSSSSSQSCCVVPRPHMDGHPRMDGHPVDDD

Secondary structure (DSSP, 8-state):
--HHHHHHHHHHHHHHHHHTTHHHHHHHHHHHHHHHHHHHHHHHHHHHHHHH-HHHHHHHHHHHHHHHHHHHHHHHHHHHHHHH----S-HHHHHHHHHHHHHHHHHHHHHHHHHHHHHHTEEEPTT-HHHHHHHHHHHHHHHHHHHHHHHHHHHHHHHHHHHHHHHHHHHS---HHHHHHHHHHHHHHHHHHHHHHHHHHSSSEE--HHHHHHHHHHHHHHHHHHHHHHHHHHHH-THHHHTHHHHHHHHHHHHHHHHHHHHHHHHHHHHHHHHHTS---EE-TTEEE-TT---/--HHHHHHHHHHHHHHHHHTTHHHHHHHHHHHHHHHHHHHHHHHHHHHHHHH-HHHHHHHHHHHHHHHHHHHHHHHHHHHHHHH----S-HHHHHHHHHHHHHHHHHHHHHHHHHHHHHHTEEEPTT-HHHHHHHHHHHHHHHHHHHHHHHHHHHHHHHHHHHHHHHHHHHS---HHHHHHHHHHHHHHHHHHHHHHHHHHSSSEE--HHHHHHHHHHHHHHHHHHHHHHHHHHHH-THHHHTHHHHHHHHHHHHHHHHHHHHHHHHHHHHHHHHHTS---EE-TTEEE-TT---

Organism: NCBI:txid376219

Solvent-accessible surface area (backbone atoms only — not comparable to full-atom values): 29484 Å² total; per-residue (Å²): 133,56,69,65,56,51,50,51,50,50,50,51,30,53,51,48,40,57,72,64,42,40,70,47,51,15,27,17,47,28,32,37,36,66,65,9,44,62,39,36,51,51,49,29,29,52,58,40,11,72,73,71,32,50,70,56,27,45,51,50,51,43,51,50,34,24,66,60,56,26,64,61,36,22,47,54,53,48,51,34,58,69,39,36,79,62,79,55,92,42,67,66,55,41,51,53,48,49,54,49,34,51,51,39,31,27,47,35,45,42,49,47,22,51,50,45,17,57,73,69,37,37,39,69,48,87,86,40,62,67,60,49,48,52,51,41,49,53,53,17,50,50,49,51,48,49,52,30,48,52,48,50,49,48,48,49,50,49,49,47,47,49,51,42,42,60,55,29,54,72,74,52,71,70,53,72,64,55,53,51,48,48,53,52,46,50,51,43,51,54,44,18,50,50,47,24,49,47,68,40,63,55,25,59,41,50,65,56,65,76,36,33,46,54,18,18,43,54,30,31,50,55,48,52,52,49,34,52,52,49,45,52,46,56,71,63,36,63,49,46,64,55,24,30,76,44,35,33,51,50,51,44,50,51,49,43,29,48,52,35,40,45,49,51,49,19,48,43,41,21,52,52,44,13,64,74,75,43,64,67,76,40,62,29,96,64,30,42,68,44,78,86,60,72,130,134,56,70,66,55,52,50,51,51,49,51,50,30,51,51,49,39,58,74,66,41,40,71,49,50,14,28,17,47,28,32,37,38,66,65,9,45,62,38,37,51,52,50,29,27,53,57,43,12,73,73,72,31,51,69,56,28,46,51,50,52,44,50,50,33,25,67,63,55,27,64,61,38,23,48,55,52,50,51,34,58,70,38,35,80,63,78,54,92,41,66,66,56,40,52,51,47,50,54,48,33,51,51,39,30,26,47,36,46,42,49,48,23,52,50,44,16,56,73,68,37,39,40,69,49,85,86,42,61,66,61,49,47,51,51,41,49,51,52,16,51,50,49,50,49,48,51,32,49,51,49,49,48,49,48,50,50,50,49,48,47,50,51,43,41,61,56,29,53,72,74,51,71,72,52,73,64,55,53,50,49,50,54,52,47,52,52,44,52,53,45,19,50,52,46,25,49,47,67,41,64,55,25,58,40,49,62,55,66,76,36,34,47,55,18,17,43,52,29,31,51,54,48,52,50,49,35,51,52,49,46,51,46,56,70,63,36,62,49,47,64,55,24,29,75,44,35,34,51,52,52,43,50,50,49,43,29,48,51,34,40,45,49,50,49,20,49,44,40,21,53,52,45,13,62,75,76,44,64,66,77,39,60,28,95,63,30,40,68,44,77,86,62,72,130

Radius of gyration: 25.63 Å; Cα contacts (8 Å, |Δi|>4): 678; chains: 2; bounding box: 54×89×57 Å

Sequence (590 aa):
MNLATVKSLLKETITEWQKDKVPILAAALAYYMVFSLAPLLMIVIAVAGSIVGEAVAQKEVIEQLETLMGEQGASVIANAIQSQFQPSSSIITTIIGVVTLLFAATTIFAQLKESLNIIWHVEVRPGQGIWEFIRSRILSVIMVLIVGLLLLMSLGISSFLAGMSDWLDKVVSIPSLLRSLIDNGVSFILITILFGQIYRILPDVKIAWSDVAVGSGITAILFIIGRTLISFYLGRATVASAYGAASSFVVLLLWIFYSCQIFLLGAELTKIWSRRYGSQIRPSSNAVMTKNYRPMNLATVKSLLKETITEWQKDKVPILAAALAYYMVFSLAPLLMIVIAVAGSIVGEAVAQKEVIEQLETLMGEQGASVIANAIQSQFQPSSSIITTIIGVVTLLFAATTIFAQLKESLNIIWHVEVRPGQGIWEFIRSRILSVIMVLIVGLLLLMSLGISSFLAGMSDWLDKVVSIPSLLRSLIDNGVSFILITILFGQIYRILPDVKIAWSDVAVGSGITAILFIIGRTLISFYLGRATVASAYGAASSFVVLLLWIFYSCQIFLLGAELTKIWSRRYGSQIRPSSNAVMTKNYRP

pLDDT: mean 77.66, std 13.89, range [31.06, 96.12]

InterPro domains:
  IPR017039 Virulence factor BrkB [PF03631] (19-275)
  IPR017039 Virulence factor BrkB [PIRSF035875] (5-287)
  IPR017039 Virulence factor BrkB [PTHR30213] (3-289)
  IPR017039 Virulence factor BrkB [TIGR00765] (11-273)